Protein AF-A0A4R0KKU7-F1 (afdb_monomer_lite)

Radius of gyration: 28.52 Å; chains: 1; bounding box: 70×58×75 Å

Organism: NCBI:txid722689

Secondary structure (DSSP, 8-state):
-HHHHHHH-GGGHHHHHHHHTS-S-PPPHHHHHHHHHHHHHHSTTSS-HHHHHHHHHHHHHHS-HHHHHHHHHHHS-HHHHHHTHHHHHHHHHHHHHHHHHHHHHHHHHHHHHHHHHHHHHHH-GGGHHHHHHHHHHHHHHGGGS-PPPP-HHHHHHHHHHHHHHHHHH--HHHHHHHHHHHHHHHHHTT-TTTHHHHHHHHHTSPPTTSTTGGGGGGS-HHHHHHHHHHHHHHHHT--HHHHHHHHHHHHHSTTHHHHHHHHHHHSSS--HHHHHHHHHHHHHHHHHTT-HHHHHHHHHHHHHHTTS-HHHHHHHIIIIITTSPPTTSTTGGGGGGS-HHHHHHHHHHHHHHHHHHHHHHHHHTS---S-----

InterPro domains:
  IPR056091 Domain of unknown function DUF7674 [PF24722] (249-348)

pLDDT: mean 85.69, std 14.14, range [43.38, 98.69]

Sequence (375 aa):
MLERLAERVPVLRGRVAAYLAAPEGTPSAHGFVAHVAREIVEVPGVWPAGDVRQVLDFFESEWGVDERVDALIELSSVEVLVDHKADVRELLGPKLGVEFERQTLGYVIGRAEDLFLGRLLGALLFLRAAWDRDHEFYEEHKAEGFFRPPSPGTFMIEIAVDAVHRYRAGGVEEAEQLRALFAFMESEVGDPATERLVDEFVEMLPEPGRGDDDVLDMLGPRLRSLRDEQVRREDESASEAEARFLYRMADEVPYLRDRLREHFGRFRRPLGHVFVGEIVFEVFELYAAGEVERVRPLLDFLEREFGYDDEVDNVIAVSFVEMLPDPGETGFGIEAVLGPKLRGEVASQRAWGEERMRELAAVRKVPPADGIASR

Structure (mmCIF, N/CA/C/O backbone):
data_AF-A0A4R0KKU7-F1
#
_entry.id   AF-A0A4R0KKU7-F1
#
loop_
_atom_site.group_PDB
_atom_site.id
_atom_site.type_symbol
_atom_site.label_atom_id
_atom_site.label_alt_id
_atom_site.label_comp_id
_atom_site.label_asym_id
_atom_site.label_entity_id
_atom_site.label_seq_id
_atom_site.pdbx_PDB_ins_code
_atom_site.Cartn_x
_atom_site.Cartn_y
_atom_site.Cartn_z
_atom_site.occupancy
_atom_site.B_iso_or_equiv
_atom_site.auth_seq_id
_atom_site.auth_comp_id
_atom_site.auth_asym_id
_atom_site.auth_atom_id
_atom_site.pdbx_PDB_model_num
ATOM 1 N N . MET A 1 1 ? 33.642 22.017 -28.558 1.00 83.38 1 MET A N 1
ATOM 2 C CA . MET A 1 1 ? 33.605 20.832 -27.672 1.00 83.38 1 MET A CA 1
ATOM 3 C C . MET A 1 1 ? 34.499 19.716 -28.201 1.00 83.38 1 MET A C 1
ATOM 5 O O . MET A 1 1 ? 35.509 19.450 -27.570 1.00 83.38 1 MET A O 1
ATOM 9 N N . LEU A 1 2 ? 34.206 19.122 -29.367 1.00 87.06 2 LEU A N 1
ATOM 10 C CA . LEU A 1 2 ? 34.985 17.997 -29.915 1.00 87.06 2 LEU A CA 1
ATOM 11 C C . LEU A 1 2 ? 36.475 18.304 -30.126 1.00 87.06 2 LEU A C 1
ATOM 13 O O . LEU A 1 2 ? 37.322 17.478 -29.812 1.00 87.06 2 LEU A O 1
ATOM 17 N N . GLU A 1 3 ? 36.812 19.511 -30.575 1.00 89.88 3 GLU A N 1
ATOM 18 C CA . GLU A 1 3 ? 38.215 19.931 -30.700 1.00 89.88 3 GLU A CA 1
ATOM 19 C C . GLU A 1 3 ? 38.937 19.959 -29.341 1.00 89.88 3 GLU A C 1
ATOM 21 O O . GLU A 1 3 ? 40.050 19.452 -29.231 1.00 89.88 3 GLU A O 1
ATOM 26 N N . ARG A 1 4 ? 38.272 20.442 -28.277 1.00 89.62 4 ARG A N 1
ATOM 27 C CA . ARG A 1 4 ? 38.808 20.411 -26.902 1.00 89.62 4 ARG A CA 1
ATOM 28 C C . ARG A 1 4 ? 38.942 18.981 -26.375 1.00 89.62 4 ARG A C 1
ATOM 30 O O . ARG A 1 4 ? 39.907 18.680 -25.678 1.00 89.62 4 ARG A O 1
ATOM 37 N N . LEU A 1 5 ? 38.011 18.094 -26.737 1.00 87.12 5 LEU A N 1
ATOM 38 C CA . LEU A 1 5 ? 38.073 16.665 -26.409 1.00 87.12 5 LEU A CA 1
ATOM 39 C C . LEU A 1 5 ? 39.296 16.007 -27.064 1.00 87.12 5 LEU A C 1
ATOM 41 O O . LEU A 1 5 ? 40.047 15.308 -26.395 1.00 87.12 5 LEU A O 1
ATOM 45 N N . ALA A 1 6 ? 39.550 16.286 -28.345 1.00 90.38 6 ALA A N 1
ATOM 46 C CA . ALA A 1 6 ? 40.716 15.783 -29.079 1.00 90.38 6 ALA A CA 1
ATOM 47 C C . ALA A 1 6 ? 42.061 16.337 -28.573 1.00 90.38 6 ALA A C 1
ATOM 49 O O . ALA A 1 6 ? 43.115 15.713 -28.756 1.00 90.38 6 ALA A O 1
ATOM 50 N N . GLU A 1 7 ? 42.042 17.531 -27.983 1.00 90.44 7 GLU A N 1
ATOM 51 C CA . GLU A 1 7 ? 43.207 18.148 -27.357 1.00 90.44 7 GLU A CA 1
ATOM 52 C C . GLU A 1 7 ? 43.511 17.507 -25.999 1.00 90.44 7 GLU A C 1
ATOM 54 O O . GLU A 1 7 ? 44.647 17.093 -25.761 1.00 90.44 7 GLU A O 1
ATOM 59 N N . ARG A 1 8 ? 42.492 17.380 -25.140 1.00 87.44 8 ARG A N 1
ATOM 60 C CA . ARG A 1 8 ? 42.633 16.901 -23.757 1.00 87.44 8 ARG A CA 1
ATOM 61 C C . ARG A 1 8 ? 42.676 15.383 -23.626 1.00 87.44 8 ARG A C 1
ATOM 63 O O . ARG A 1 8 ? 43.222 14.896 -22.644 1.00 87.44 8 ARG A O 1
ATOM 70 N N . VAL A 1 9 ? 42.149 14.653 -24.607 1.00 89.06 9 VAL A N 1
ATOM 71 C CA . VAL A 1 9 ? 42.144 13.188 -24.638 1.00 89.06 9 VAL A CA 1
ATOM 72 C C . VAL A 1 9 ? 42.802 12.717 -25.944 1.00 89.06 9 VAL A C 1
ATOM 74 O O . VAL A 1 9 ? 42.119 12.459 -26.939 1.00 89.06 9 VAL A O 1
ATOM 77 N N . PRO A 1 10 ? 44.147 12.617 -25.994 1.00 91.06 10 PRO A N 1
ATOM 78 C CA . PRO A 1 10 ? 44.876 12.401 -27.245 1.00 91.06 10 PRO A CA 1
ATOM 79 C C . PRO A 1 10 ? 44.475 11.134 -28.012 1.00 91.06 10 PRO A C 1
ATOM 81 O O . PRO A 1 10 ? 44.502 11.145 -29.244 1.00 91.06 10 PRO A O 1
ATOM 84 N N . VAL A 1 11 ? 44.055 10.073 -27.312 1.00 89.56 11 VAL A N 1
ATOM 85 C CA . VAL A 1 11 ? 43.584 8.817 -27.928 1.00 89.56 11 VAL A CA 1
ATOM 86 C C . VAL A 1 11 ? 42.345 9.024 -28.812 1.00 89.56 11 VAL A C 1
ATOM 88 O O . VAL A 1 11 ? 42.152 8.316 -29.799 1.00 89.56 11 VAL A O 1
ATOM 91 N N . LEU A 1 12 ? 41.539 10.055 -28.535 1.00 91.44 12 LEU A N 1
ATOM 92 C CA . LEU A 1 12 ? 40.346 10.388 -29.310 1.00 91.44 12 LEU A CA 1
ATOM 93 C C . LEU A 1 12 ? 40.623 11.255 -30.535 1.00 91.44 12 LEU A C 1
ATOM 95 O O . LEU A 1 12 ? 39.738 11.404 -31.375 1.00 91.44 12 LEU A O 1
ATOM 99 N N . ARG A 1 13 ? 41.830 11.809 -30.692 1.00 92.50 13 ARG A N 1
ATOM 100 C CA . ARG A 1 13 ? 42.123 12.803 -31.736 1.00 92.50 13 ARG A CA 1
ATOM 101 C C . ARG A 1 13 ? 41.825 12.297 -33.146 1.00 92.50 13 ARG A C 1
ATOM 103 O O . ARG A 1 13 ? 41.196 13.006 -33.927 1.00 92.50 13 ARG A O 1
ATOM 110 N N . GLY A 1 14 ? 42.235 11.067 -33.457 1.00 90.62 14 GLY A N 1
ATOM 111 C CA . GLY A 1 14 ? 41.962 10.453 -34.760 1.00 90.62 14 GLY A CA 1
ATOM 112 C C . GLY A 1 14 ? 40.468 10.218 -34.996 1.00 90.62 14 GLY A C 1
ATOM 113 O O . GLY A 1 14 ? 39.971 10.443 -36.096 1.00 90.62 14 GLY A O 1
ATOM 114 N N . ARG A 1 15 ? 39.739 9.837 -33.943 1.00 90.19 15 ARG A N 1
ATOM 115 C CA . ARG A 1 15 ? 38.297 9.566 -33.996 1.00 90.19 15 ARG A CA 1
ATOM 116 C C . ARG A 1 15 ? 37.485 10.845 -34.147 1.00 90.19 15 ARG A C 1
ATOM 118 O O . ARG A 1 15 ? 36.586 10.889 -34.976 1.00 90.19 15 ARG A O 1
ATOM 125 N N . VAL A 1 16 ? 37.848 11.899 -33.419 1.00 90.88 16 VAL A N 1
ATOM 126 C CA . VAL A 1 16 ? 37.252 13.232 -33.564 1.00 90.88 16 VAL A CA 1
ATOM 127 C C . VAL A 1 16 ? 37.510 13.789 -34.961 1.00 90.88 16 VAL A C 1
ATOM 129 O O . VAL A 1 16 ? 36.587 14.298 -35.587 1.00 90.88 16 VAL A O 1
ATOM 132 N N . ALA A 1 17 ? 38.735 13.671 -35.481 1.00 90.50 17 ALA A N 1
ATOM 133 C CA . ALA A 1 17 ? 39.055 14.141 -36.826 1.00 90.50 17 ALA A CA 1
ATOM 134 C C . ALA A 1 17 ? 38.249 13.394 -37.901 1.00 90.50 17 ALA A C 1
ATOM 136 O O . ALA A 1 17 ? 37.702 14.024 -38.802 1.00 90.50 17 ALA A O 1
ATOM 137 N N . ALA A 1 18 ? 38.127 12.067 -37.778 1.00 87.50 18 ALA A N 1
ATOM 138 C CA . ALA A 1 18 ? 37.298 11.259 -38.670 1.00 87.50 18 ALA A CA 1
ATOM 139 C C . ALA A 1 18 ? 35.812 11.639 -38.575 1.00 87.50 18 ALA A C 1
ATOM 141 O O . ALA A 1 18 ? 35.132 11.722 -39.594 1.00 87.50 18 ALA A O 1
ATOM 142 N N . TYR A 1 19 ? 35.328 11.921 -37.365 1.00 86.62 19 TYR A N 1
ATOM 143 C CA . TYR A 1 19 ? 33.955 12.343 -37.124 1.00 86.62 19 TYR A CA 1
ATOM 144 C C . TYR A 1 19 ? 33.644 13.708 -37.744 1.00 86.62 19 TYR A C 1
ATOM 146 O O . TYR A 1 19 ? 32.656 13.856 -38.452 1.00 86.62 19 TYR A O 1
ATOM 154 N N . LEU A 1 20 ? 34.516 14.699 -37.541 1.00 87.31 20 LEU A N 1
ATOM 155 C CA . LEU A 1 20 ? 34.364 16.038 -38.119 1.00 87.31 20 LEU A CA 1
ATOM 156 C C . LEU A 1 20 ? 34.489 16.046 -39.652 1.00 87.31 20 LEU A C 1
ATOM 158 O O . LEU A 1 20 ? 33.989 16.963 -40.295 1.00 87.31 20 LEU A O 1
ATOM 162 N N . ALA A 1 21 ? 35.148 15.040 -40.232 1.00 88.00 21 ALA A N 1
ATOM 163 C CA . ALA A 1 21 ? 35.295 14.879 -41.677 1.00 88.00 21 ALA A CA 1
ATOM 164 C C . ALA A 1 21 ? 34.134 14.111 -42.342 1.00 88.00 21 ALA A C 1
ATOM 166 O O . ALA A 1 21 ? 34.119 13.993 -43.570 1.00 88.00 21 ALA A O 1
ATOM 167 N N . ALA A 1 22 ? 33.187 13.564 -41.570 1.00 86.56 22 ALA A N 1
ATOM 168 C CA . ALA A 1 22 ? 32.049 12.830 -42.117 1.00 86.56 22 ALA A CA 1
ATOM 169 C C . ALA A 1 22 ? 31.059 13.779 -42.837 1.00 86.56 22 ALA A C 1
ATOM 171 O O . ALA A 1 22 ? 30.845 14.900 -42.370 1.00 86.56 22 ALA A O 1
ATOM 172 N N . PRO A 1 23 ? 30.465 13.363 -43.977 1.00 83.06 23 PRO A N 1
ATOM 173 C CA . PRO A 1 23 ? 29.518 14.183 -44.740 1.00 83.06 23 PRO A CA 1
ATOM 174 C C . PRO A 1 23 ? 28.231 14.494 -43.951 1.00 83.06 23 PRO A C 1
ATOM 176 O O . PRO A 1 23 ? 27.883 13.772 -43.021 1.00 83.06 23 PRO A O 1
ATOM 179 N N . GLU A 1 24 ? 27.528 15.568 -44.340 1.00 64.44 24 GLU A N 1
ATOM 180 C CA . GLU A 1 24 ? 26.346 16.115 -43.646 1.00 64.44 24 GLU A CA 1
ATOM 181 C C . GLU A 1 24 ? 25.318 15.041 -43.230 1.00 64.44 24 GLU A C 1
ATOM 183 O O . GLU A 1 24 ? 24.911 14.203 -44.034 1.00 64.44 24 GLU A O 1
ATOM 188 N N . GLY A 1 25 ? 24.899 15.088 -41.957 1.00 59.69 25 GLY A N 1
ATOM 189 C CA . GLY A 1 25 ? 24.104 14.050 -41.279 1.00 59.69 25 GLY A CA 1
ATOM 190 C C . GLY A 1 25 ? 24.791 13.450 -40.042 1.00 59.69 25 GLY A C 1
ATOM 191 O O . GLY A 1 25 ? 24.196 12.639 -39.336 1.00 59.69 25 GLY A O 1
ATOM 192 N N . THR A 1 26 ? 26.034 13.853 -39.767 1.00 58.41 26 THR A N 1
ATOM 193 C CA . THR A 1 26 ? 26.821 13.429 -38.604 1.00 58.41 26 THR A CA 1
ATOM 194 C C . THR A 1 26 ? 26.118 13.808 -37.292 1.00 58.41 26 THR A C 1
ATOM 196 O O . THR A 1 26 ? 25.615 14.932 -37.192 1.00 58.41 26 THR A O 1
ATOM 199 N N . PRO A 1 27 ? 26.072 12.919 -36.278 1.00 62.97 27 PRO A N 1
ATOM 200 C CA . PRO A 1 27 ? 25.400 13.226 -35.020 1.00 62.97 27 PRO A CA 1
ATOM 201 C C . PRO A 1 27 ? 25.975 14.490 -34.351 1.00 62.97 27 PRO A C 1
ATOM 203 O O . PRO A 1 27 ? 27.073 14.967 -34.664 1.00 62.97 27 PRO A O 1
ATOM 206 N N . SER A 1 28 ? 25.248 15.057 -33.393 1.00 82.50 28 SER A N 1
ATOM 207 C CA . SER A 1 28 ? 25.720 16.217 -32.631 1.00 82.50 28 SER A CA 1
ATOM 208 C C . SER A 1 28 ? 27.044 15.922 -31.898 1.00 82.50 28 SER A C 1
ATOM 210 O O . SER A 1 28 ? 27.485 14.777 -31.784 1.00 82.50 28 SER A O 1
ATOM 212 N N . ALA A 1 29 ? 27.696 16.952 -31.352 1.00 77.94 29 ALA A N 1
ATOM 213 C CA . ALA A 1 29 ? 28.852 16.751 -30.475 1.00 77.94 29 ALA A CA 1
ATOM 214 C C . ALA A 1 29 ? 28.517 15.832 -29.279 1.00 77.94 29 ALA A C 1
ATOM 216 O O . ALA A 1 29 ? 29.370 15.051 -28.858 1.00 77.94 29 ALA A O 1
ATOM 217 N N . HIS A 1 30 ? 27.270 15.886 -28.794 1.00 71.56 30 HIS A N 1
ATOM 218 C CA . HIS A 1 30 ? 26.730 14.958 -27.800 1.00 71.56 30 HIS A CA 1
ATOM 219 C C . HIS A 1 30 ? 26.649 13.537 -28.358 1.00 71.56 30 HIS A C 1
ATOM 221 O O . HIS A 1 30 ? 27.166 12.630 -27.724 1.00 71.56 30 HIS A O 1
ATOM 227 N N . GLY A 1 31 ? 26.166 13.349 -29.590 1.00 76.81 31 GLY A N 1
ATOM 228 C CA . GLY A 1 31 ? 26.124 12.035 -30.239 1.00 76.81 31 GLY A CA 1
ATOM 229 C C . GLY A 1 31 ? 27.500 11.372 -30.420 1.00 76.81 31 GLY A C 1
ATOM 230 O O . GLY A 1 31 ? 27.618 10.158 -30.272 1.00 76.81 31 GLY A O 1
ATOM 231 N N . PHE A 1 32 ? 28.570 12.142 -30.670 1.00 83.56 32 PHE A N 1
ATOM 232 C CA . PHE A 1 32 ? 29.938 11.594 -30.679 1.00 83.56 32 PHE A CA 1
ATOM 233 C C . PHE A 1 32 ? 30.362 11.102 -29.297 1.00 83.56 32 PHE A C 1
ATOM 235 O O . PHE A 1 32 ? 30.910 10.010 -29.163 1.00 83.56 32 PHE A O 1
ATOM 242 N N . VAL A 1 33 ? 30.122 11.915 -28.268 1.00 79.25 33 VAL A N 1
ATOM 243 C CA . VAL A 1 33 ? 30.441 11.532 -26.893 1.00 79.25 33 VAL A CA 1
ATOM 244 C C . VAL A 1 33 ? 29.621 10.316 -26.476 1.00 79.25 33 VAL A C 1
ATOM 246 O O . VAL A 1 33 ? 30.181 9.377 -25.912 1.00 79.25 33 VAL A O 1
ATOM 249 N N . ALA A 1 34 ? 28.343 10.295 -26.853 1.00 70.06 34 ALA A N 1
ATOM 250 C CA . ALA A 1 34 ? 27.434 9.186 -26.636 1.00 70.06 34 ALA A CA 1
ATOM 251 C C . ALA A 1 34 ? 27.871 7.901 -27.360 1.00 70.06 34 ALA A C 1
ATOM 253 O O . ALA A 1 34 ? 27.528 6.792 -26.976 1.00 70.06 34 ALA A O 1
ATOM 254 N N . HIS A 1 35 ? 28.661 8.009 -28.421 1.00 79.31 35 HIS A N 1
ATOM 255 C CA . HIS A 1 35 ? 29.255 6.842 -29.054 1.00 79.31 35 HIS A CA 1
ATOM 256 C C . HIS A 1 35 ? 30.522 6.377 -28.320 1.00 79.31 35 HIS A C 1
ATOM 258 O O . HIS A 1 35 ? 30.708 5.185 -28.090 1.00 79.31 35 HIS A O 1
ATOM 264 N N . VAL A 1 36 ? 31.382 7.318 -27.918 1.00 80.44 36 VAL A N 1
ATOM 265 C CA . VAL A 1 36 ? 32.649 7.021 -27.234 1.00 80.44 36 VAL A CA 1
ATOM 266 C C . VAL A 1 36 ? 32.422 6.362 -25.881 1.00 80.44 36 VAL A C 1
ATOM 268 O O . VAL A 1 36 ? 33.055 5.350 -25.593 1.00 80.44 36 VAL A O 1
ATOM 271 N N . ALA A 1 37 ? 31.543 6.908 -25.043 1.00 73.81 37 ALA A N 1
ATOM 272 C CA . ALA A 1 37 ? 31.340 6.316 -23.728 1.00 73.81 37 ALA A CA 1
ATOM 273 C C . ALA A 1 37 ? 30.554 4.992 -23.792 1.00 73.81 37 ALA A C 1
ATOM 275 O O . ALA A 1 37 ? 30.783 4.136 -22.947 1.00 73.81 37 ALA A O 1
ATOM 276 N N . ARG A 1 38 ? 29.746 4.752 -24.837 1.00 70.81 38 ARG A N 1
ATOM 277 C CA . ARG A 1 38 ? 29.101 3.453 -25.058 1.00 70.81 38 ARG A CA 1
ATOM 278 C C . ARG A 1 38 ? 30.154 2.389 -25.316 1.00 70.81 38 ARG A C 1
ATOM 280 O O . ARG A 1 38 ? 30.123 1.338 -24.704 1.00 70.81 38 ARG A O 1
ATOM 287 N N . GLU A 1 39 ? 31.145 2.693 -26.148 1.00 78.06 39 GLU A N 1
ATOM 288 C CA . GLU A 1 39 ? 32.250 1.770 -26.416 1.00 78.06 39 GLU A CA 1
ATOM 289 C C . GLU A 1 39 ? 33.125 1.498 -25.186 1.00 78.06 39 GLU A C 1
ATOM 291 O O . GLU A 1 39 ? 33.607 0.379 -25.016 1.00 78.06 39 GLU A O 1
ATOM 296 N N . ILE A 1 40 ? 33.321 2.501 -24.321 1.00 72.50 40 ILE A N 1
ATOM 297 C CA . ILE A 1 40 ? 34.023 2.322 -23.040 1.00 72.50 40 ILE A CA 1
ATOM 298 C C . ILE A 1 40 ? 33.299 1.288 -22.168 1.00 72.50 40 ILE A C 1
ATOM 300 O O . ILE A 1 40 ? 33.963 0.494 -21.502 1.00 72.50 40 ILE A O 1
ATOM 304 N N . VAL A 1 41 ? 31.964 1.301 -22.175 1.00 62.75 41 VAL A N 1
ATOM 305 C CA . VAL A 1 41 ? 31.138 0.437 -21.327 1.00 62.75 41 VAL A CA 1
ATOM 306 C C . VAL A 1 41 ? 30.901 -0.939 -21.962 1.00 62.75 41 VAL A C 1
ATOM 308 O O . VAL A 1 41 ? 31.117 -1.959 -21.318 1.00 62.75 41 VAL A O 1
ATOM 311 N N . GLU A 1 42 ? 30.507 -0.987 -23.234 1.00 65.44 42 GLU A N 1
ATOM 312 C CA . GLU A 1 42 ? 30.101 -2.216 -23.928 1.00 65.44 42 GLU A CA 1
ATOM 313 C C . GLU A 1 42 ? 31.276 -3.115 -24.334 1.00 65.44 42 GLU A C 1
ATOM 315 O O . GLU A 1 42 ? 31.071 -4.302 -24.594 1.00 65.44 42 GLU A O 1
ATOM 320 N N . VAL A 1 43 ? 32.510 -2.594 -24.396 1.00 72.62 43 VAL A N 1
ATOM 321 C CA . VAL A 1 43 ? 33.682 -3.388 -24.807 1.00 72.62 43 VAL A CA 1
ATOM 322 C C . VAL A 1 43 ? 34.801 -3.352 -23.754 1.00 72.62 43 VAL A C 1
ATOM 324 O O . VAL A 1 43 ? 35.836 -2.696 -23.944 1.00 72.62 43 VAL A O 1
ATOM 327 N N . PRO A 1 44 ? 34.636 -4.090 -22.636 1.00 63.03 44 PRO A N 1
ATOM 328 C CA . PRO A 1 44 ? 35.622 -4.135 -21.564 1.00 63.03 44 PRO A CA 1
ATOM 329 C C . PRO A 1 44 ? 37.009 -4.546 -22.074 1.00 63.03 44 PRO A C 1
ATOM 331 O O . PRO A 1 44 ? 37.170 -5.542 -22.780 1.00 63.03 44 PRO A O 1
ATOM 334 N N . GLY A 1 45 ? 38.034 -3.779 -21.699 1.00 70.69 45 GLY A N 1
ATOM 335 C CA . GLY A 1 45 ? 39.432 -4.066 -22.041 1.00 70.69 45 GLY A CA 1
ATOM 336 C C . GLY A 1 45 ? 39.930 -3.480 -23.368 1.00 70.69 45 GLY A C 1
ATOM 337 O O . GLY A 1 45 ? 41.123 -3.589 -23.648 1.00 70.69 45 GLY A O 1
ATOM 338 N N . VAL A 1 46 ? 39.074 -2.817 -24.156 1.00 78.62 46 VAL A N 1
ATOM 339 C CA . VAL A 1 46 ? 39.516 -2.059 -25.347 1.00 78.62 46 VAL A CA 1
ATOM 340 C C . VAL A 1 46 ? 40.220 -0.763 -24.958 1.00 78.62 46 VAL A C 1
ATOM 342 O O . VAL A 1 46 ? 41.187 -0.357 -25.603 1.00 78.62 46 VAL A O 1
ATOM 345 N N . TRP A 1 47 ? 39.767 -0.133 -23.878 1.00 77.50 47 TRP A N 1
ATOM 346 C CA . TRP A 1 47 ? 40.298 1.140 -23.415 1.00 77.50 47 TRP A CA 1
ATOM 347 C C . TRP A 1 47 ? 41.262 0.947 -22.242 1.00 77.50 47 TRP A C 1
ATOM 349 O O . TRP A 1 47 ? 40.880 0.370 -21.220 1.00 77.50 47 TRP A O 1
ATOM 359 N N . PRO A 1 48 ? 42.504 1.458 -22.327 1.00 81.44 48 PRO A N 1
ATOM 360 C CA . PRO A 1 48 ? 43.376 1.547 -21.165 1.00 81.44 48 PRO A CA 1
ATOM 361 C C . PRO A 1 48 ? 42.708 2.366 -20.055 1.00 81.44 48 PRO A C 1
ATOM 363 O O . PRO A 1 48 ? 42.139 3.425 -20.314 1.00 81.44 48 PRO A O 1
ATOM 366 N N . ALA A 1 49 ? 42.829 1.935 -18.797 1.00 70.62 49 ALA A N 1
ATOM 367 C CA . ALA A 1 49 ? 42.193 2.618 -17.662 1.00 70.62 49 ALA A CA 1
ATOM 368 C C . ALA A 1 49 ? 42.564 4.115 -17.558 1.00 70.62 49 ALA A C 1
ATOM 370 O O . ALA A 1 49 ? 41.745 4.942 -17.162 1.00 70.62 49 ALA A O 1
ATOM 371 N N . GLY A 1 50 ? 43.792 4.480 -17.951 1.00 74.19 50 GLY A N 1
ATOM 372 C CA . GLY A 1 50 ? 44.243 5.875 -17.995 1.00 74.19 50 GLY A CA 1
ATOM 373 C C . GLY A 1 50 ? 43.555 6.723 -19.071 1.00 74.19 50 GLY A C 1
ATOM 374 O O . GLY A 1 50 ? 43.409 7.930 -18.881 1.00 74.19 50 GLY A O 1
ATOM 375 N N . ASP A 1 51 ? 43.106 6.105 -20.161 1.00 79.88 51 ASP A N 1
ATOM 376 C CA . ASP A 1 51 ? 42.382 6.774 -21.243 1.00 79.88 51 ASP A CA 1
ATOM 377 C C . ASP A 1 51 ? 40.904 6.935 -20.887 1.00 79.88 51 ASP A C 1
ATOM 379 O O . ASP A 1 51 ? 40.364 8.029 -21.037 1.00 79.88 51 ASP A O 1
ATOM 383 N N . VAL A 1 52 ? 40.281 5.898 -20.309 1.00 70.94 52 VAL A N 1
ATOM 384 C CA . VAL A 1 52 ? 38.921 5.988 -19.744 1.00 70.94 52 VAL A CA 1
ATOM 385 C C . VAL A 1 52 ? 38.839 7.140 -18.747 1.00 70.94 52 VAL A C 1
ATOM 387 O O . VAL A 1 52 ? 37.952 7.984 -18.835 1.00 70.94 52 VAL A O 1
ATOM 390 N N . ARG A 1 53 ? 39.816 7.234 -17.840 1.00 74.50 53 ARG A N 1
ATOM 391 C CA . ARG A 1 53 ? 39.866 8.304 -16.842 1.00 74.50 53 ARG A CA 1
ATOM 392 C C . ARG A 1 53 ? 39.962 9.696 -17.467 1.00 74.50 53 ARG A C 1
ATOM 394 O O . ARG A 1 53 ? 39.236 10.584 -17.045 1.00 74.50 53 ARG A O 1
ATOM 401 N N . GLN A 1 54 ? 40.800 9.886 -18.486 1.00 78.50 54 GLN A N 1
ATOM 402 C CA . GLN A 1 54 ? 40.912 11.175 -19.185 1.00 78.50 54 GLN A CA 1
ATOM 403 C C . GLN A 1 54 ? 39.612 11.573 -19.893 1.00 78.50 54 GLN A C 1
ATOM 405 O O . GLN A 1 54 ? 39.259 12.751 -19.908 1.00 78.50 54 GLN A O 1
ATOM 410 N N . VAL A 1 55 ? 38.899 10.601 -20.469 1.00 76.94 55 VAL A N 1
ATOM 411 C CA . VAL A 1 55 ? 37.593 10.823 -21.100 1.00 76.94 55 VAL A CA 1
ATOM 412 C C . VAL A 1 55 ? 36.551 11.253 -20.062 1.00 76.94 55 VAL A C 1
ATOM 414 O O . VAL A 1 55 ? 35.871 12.258 -20.263 1.00 76.94 55 VAL A O 1
ATOM 417 N N . LEU A 1 56 ? 36.478 10.555 -18.926 1.00 73.44 56 LEU A N 1
ATOM 418 C CA . LEU A 1 56 ? 35.559 10.890 -17.834 1.00 73.44 56 LEU A CA 1
ATOM 419 C C . LEU A 1 56 ? 35.883 12.250 -17.195 1.00 73.44 56 LEU A C 1
ATOM 421 O O . LEU A 1 56 ? 34.980 13.064 -17.017 1.00 73.44 56 LEU A O 1
ATOM 425 N N . ASP A 1 57 ? 37.161 12.537 -16.925 1.00 77.69 57 ASP A N 1
ATOM 426 C CA . ASP A 1 57 ? 37.614 13.822 -16.371 1.00 77.69 57 ASP A CA 1
ATOM 427 C C . ASP A 1 57 ? 37.311 14.988 -17.338 1.00 77.69 57 ASP A C 1
ATOM 429 O O . ASP A 1 57 ? 37.015 16.109 -16.914 1.00 77.69 57 ASP A O 1
ATOM 433 N N . PHE A 1 58 ? 37.368 14.744 -18.654 1.00 82.69 58 PHE A N 1
ATOM 434 C CA . PHE A 1 58 ? 36.963 15.734 -19.649 1.00 82.69 58 PHE A CA 1
ATOM 435 C C . PHE A 1 58 ? 35.460 16.028 -19.562 1.00 82.69 58 PHE A C 1
ATOM 437 O O . PHE A 1 58 ? 35.099 17.203 -19.456 1.00 82.69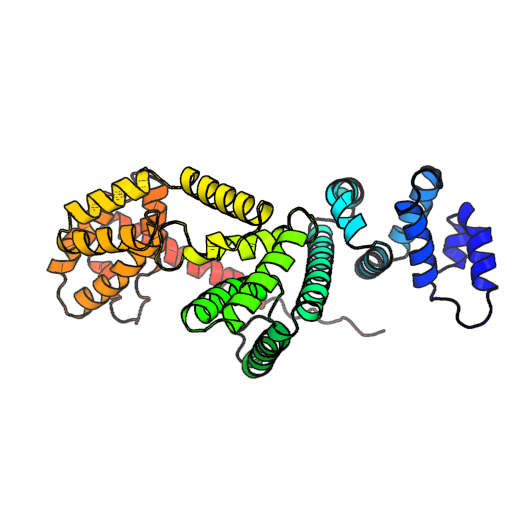 58 PHE A O 1
ATOM 444 N N . PHE A 1 59 ? 34.603 14.999 -19.547 1.00 76.81 59 PHE A N 1
ATOM 445 C CA . PHE A 1 59 ? 33.150 15.178 -19.409 1.00 76.81 59 PHE A CA 1
ATOM 446 C C . PHE A 1 59 ? 32.785 15.865 -18.094 1.00 76.81 59 PHE A C 1
ATOM 448 O O . PHE A 1 59 ? 31.954 16.766 -18.089 1.00 76.81 59 PHE A O 1
ATOM 455 N N . GLU A 1 60 ? 33.469 15.526 -16.999 1.00 68.88 60 GLU A N 1
ATOM 456 C CA . GLU A 1 60 ? 33.285 16.164 -15.691 1.00 68.88 60 GLU A CA 1
ATOM 457 C C . GLU A 1 60 ? 33.566 17.676 -15.726 1.00 68.88 60 GLU A C 1
ATOM 459 O O . GLU A 1 60 ? 32.906 18.442 -15.029 1.00 68.88 60 GLU A O 1
ATOM 464 N N . SER A 1 61 ? 34.525 18.115 -16.545 1.00 78.50 61 SER A N 1
ATOM 465 C CA . SER A 1 61 ? 34.929 19.525 -16.617 1.00 78.50 61 SER A CA 1
ATOM 466 C C . SER A 1 61 ? 34.160 20.379 -17.628 1.00 78.50 61 SER A C 1
ATOM 468 O O . SER A 1 61 ? 34.201 21.604 -17.531 1.00 78.50 61 SER A O 1
ATOM 470 N N . GLU A 1 62 ? 33.514 19.762 -18.617 1.00 77.75 62 GLU A N 1
ATOM 471 C CA . GLU A 1 62 ? 32.895 20.479 -19.741 1.00 77.75 62 GLU A CA 1
ATOM 472 C C . GLU A 1 62 ? 31.369 20.428 -19.718 1.00 77.75 62 GLU A C 1
ATOM 474 O O . GLU A 1 62 ? 30.750 21.248 -20.392 1.00 77.75 62 GLU A O 1
ATOM 479 N N . TRP A 1 63 ? 30.775 19.497 -18.967 1.00 73.75 63 TRP A N 1
ATOM 480 C CA . TRP A 1 63 ? 29.329 19.316 -18.893 1.00 73.75 63 TRP A CA 1
ATOM 481 C C . TRP A 1 63 ? 28.778 19.672 -17.515 1.00 73.75 63 TRP A C 1
ATOM 483 O O . TRP A 1 63 ? 29.325 19.291 -16.474 1.00 73.75 63 TRP A O 1
ATOM 493 N N . GLY A 1 64 ? 27.653 20.384 -17.522 1.00 65.81 64 GLY A N 1
ATOM 494 C CA . GLY A 1 64 ? 26.796 20.560 -16.362 1.00 65.81 64 GLY A CA 1
ATOM 495 C C . GLY A 1 64 ? 26.327 19.216 -15.806 1.00 65.81 64 GLY A C 1
ATOM 496 O O . GLY A 1 64 ? 26.495 18.154 -16.404 1.00 65.81 64 GLY A O 1
ATOM 497 N N . VAL A 1 65 ? 25.774 19.236 -14.597 1.00 57.88 65 VAL A N 1
ATOM 498 C CA . VAL A 1 65 ? 25.192 18.035 -13.981 1.00 57.88 65 VAL A CA 1
ATOM 499 C C . VAL A 1 65 ? 24.114 17.432 -14.894 1.00 57.88 65 VAL A C 1
ATOM 501 O O . VAL A 1 65 ? 24.189 16.246 -15.195 1.00 57.88 65 VAL A O 1
ATOM 504 N N . ASP A 1 66 ? 23.222 18.265 -15.428 1.00 53.22 66 ASP A N 1
ATOM 505 C CA . ASP A 1 66 ? 22.095 17.842 -16.270 1.00 53.22 66 ASP A CA 1
ATOM 506 C C . ASP A 1 66 ? 22.552 17.245 -17.617 1.00 53.22 66 ASP A C 1
ATOM 508 O O . ASP A 1 66 ? 22.104 16.178 -18.021 1.00 53.22 66 ASP A O 1
ATOM 512 N N . GLU A 1 67 ? 23.550 17.853 -18.265 1.00 62.16 67 GLU A N 1
ATOM 513 C CA . GLU A 1 67 ? 24.107 17.379 -19.545 1.00 62.16 67 GLU A CA 1
ATOM 514 C C . GLU A 1 67 ? 24.853 16.037 -19.397 1.00 62.16 67 GLU A C 1
ATOM 516 O O . GLU A 1 67 ? 24.895 15.228 -20.326 1.00 62.16 67 GLU A O 1
ATOM 521 N N . ARG A 1 68 ? 25.425 15.768 -18.210 1.00 63.47 68 ARG A N 1
ATOM 522 C CA . ARG A 1 68 ? 26.030 14.465 -17.877 1.00 63.47 68 ARG A CA 1
ATOM 523 C C . ARG A 1 68 ? 24.982 13.379 -17.696 1.00 63.47 68 ARG A C 1
ATOM 525 O O . ARG A 1 68 ? 25.241 12.250 -18.109 1.00 63.47 68 ARG A O 1
ATOM 532 N N . VAL A 1 69 ? 23.843 13.715 -17.089 1.00 55.28 69 VAL A N 1
ATOM 533 C CA . VAL A 1 69 ? 22.698 12.809 -16.946 1.00 55.28 69 VAL A CA 1
ATOM 534 C C . VAL A 1 69 ? 22.197 12.434 -18.336 1.00 55.28 69 VAL A C 1
ATOM 536 O O . VAL A 1 69 ? 22.244 11.256 -18.682 1.00 55.28 69 VAL A O 1
ATOM 539 N N . ASP A 1 70 ? 21.862 13.419 -19.172 1.00 56.31 70 ASP A N 1
ATOM 540 C CA . ASP A 1 70 ? 21.347 13.197 -20.532 1.00 56.31 70 ASP A CA 1
ATOM 541 C C . ASP A 1 70 ? 22.285 12.345 -21.390 1.00 56.31 70 ASP A C 1
ATOM 543 O O . ASP A 1 70 ? 21.858 11.433 -22.099 1.00 56.31 70 ASP A O 1
ATOM 547 N N . ALA A 1 71 ? 23.590 12.578 -21.289 1.00 58.91 71 ALA A N 1
ATOM 548 C CA . ALA A 1 71 ? 24.543 11.777 -22.025 1.00 58.91 71 ALA A CA 1
ATOM 549 C C . ALA A 1 71 ? 24.688 10.358 -21.472 1.00 58.91 71 ALA A C 1
ATOM 551 O O . ALA A 1 71 ? 24.681 9.430 -22.271 1.00 58.91 71 ALA A O 1
ATOM 552 N N . LEU A 1 72 ? 24.800 10.151 -20.150 1.00 55.06 72 LEU A N 1
ATOM 553 C CA . LEU A 1 72 ? 24.833 8.806 -19.540 1.00 55.06 72 LEU A CA 1
ATOM 554 C C . LEU A 1 72 ? 23.585 7.986 -19.909 1.00 55.06 72 LEU A C 1
ATOM 556 O O . LEU A 1 72 ? 23.675 6.776 -20.126 1.00 55.06 72 LEU A O 1
ATOM 560 N N . ILE A 1 73 ? 22.452 8.673 -20.040 1.00 53.72 73 ILE A N 1
ATOM 561 C CA . ILE A 1 73 ? 21.162 8.153 -20.492 1.00 53.72 73 ILE A CA 1
ATOM 562 C C . ILE A 1 73 ? 21.171 7.766 -21.977 1.00 53.72 73 ILE A C 1
ATOM 564 O O . ILE A 1 73 ? 20.625 6.728 -22.343 1.00 53.72 73 ILE A O 1
ATOM 568 N N . GLU A 1 74 ? 21.757 8.584 -22.856 1.00 55.09 74 GLU A N 1
ATOM 569 C CA . GLU A 1 74 ? 21.919 8.246 -24.281 1.00 55.09 74 GLU A CA 1
ATOM 570 C C . GLU A 1 74 ? 22.965 7.140 -24.506 1.00 55.09 74 GLU A C 1
ATOM 572 O O . GLU A 1 74 ? 22.943 6.416 -25.511 1.00 55.09 74 GLU A O 1
ATOM 577 N N . LEU A 1 75 ? 23.911 7.035 -23.578 1.00 50.75 75 LEU A N 1
ATOM 578 C CA . LEU A 1 75 ? 25.097 6.198 -23.659 1.00 50.75 75 LEU A CA 1
ATOM 579 C C . LEU A 1 75 ? 24.850 4.740 -23.331 1.00 50.75 75 LEU A C 1
ATOM 581 O O . LEU A 1 75 ? 25.452 3.864 -23.953 1.00 50.75 75 LEU A O 1
ATOM 585 N N . SER A 1 76 ? 23.976 4.499 -22.371 1.00 51.56 76 SER A N 1
ATOM 586 C CA . SER A 1 76 ? 23.823 3.195 -21.754 1.00 51.56 76 SER A CA 1
ATOM 587 C C . SER A 1 76 ? 22.458 2.637 -22.125 1.00 51.56 76 SER A C 1
ATOM 589 O O . SER A 1 76 ? 21.450 3.332 -21.982 1.00 51.56 76 SER A O 1
ATOM 591 N N . SER A 1 77 ? 22.383 1.380 -22.573 1.00 54.31 77 SER A N 1
ATOM 592 C CA . SER A 1 77 ? 21.107 0.682 -22.430 1.00 54.31 77 SER A CA 1
ATOM 593 C C . SER A 1 77 ? 20.762 0.684 -20.939 1.00 54.31 77 SER A C 1
ATOM 595 O O . SER A 1 77 ? 21.644 0.588 -20.082 1.00 54.31 77 SER A O 1
ATOM 597 N N . VAL A 1 78 ? 19.485 0.868 -20.612 1.00 52.50 78 VAL A N 1
ATO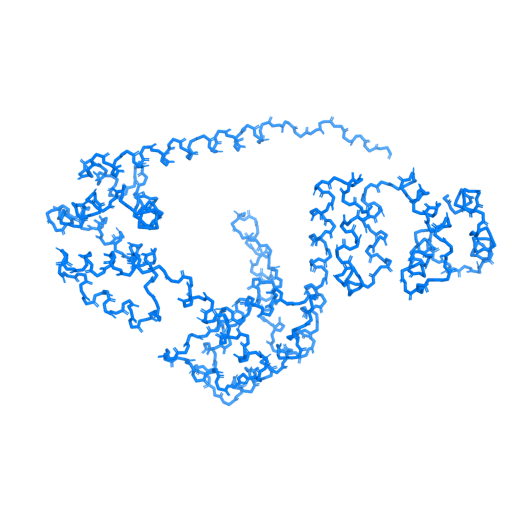M 598 C CA . VAL A 1 78 ? 19.020 0.856 -19.218 1.00 52.50 78 VAL A CA 1
ATOM 599 C C . VAL A 1 78 ? 19.494 -0.420 -18.508 1.00 52.50 78 VAL A C 1
ATOM 601 O O . VAL A 1 78 ? 19.940 -0.348 -17.370 1.00 52.50 78 VAL A O 1
ATOM 604 N N . GLU A 1 79 ? 19.528 -1.537 -19.238 1.00 52.00 79 GLU A N 1
ATOM 605 C CA . GLU A 1 79 ? 20.091 -2.831 -18.829 1.00 52.00 79 GLU A CA 1
ATOM 606 C C . GLU A 1 79 ? 21.523 -2.708 -18.281 1.00 52.00 79 GLU A C 1
ATOM 608 O O . GLU A 1 79 ? 21.804 -3.162 -17.180 1.00 52.00 79 GLU A O 1
ATOM 613 N N . VAL A 1 80 ? 22.414 -1.996 -18.974 1.00 56.12 80 VAL A N 1
ATOM 614 C CA . VAL A 1 80 ? 23.815 -1.827 -18.559 1.00 56.12 80 VAL A CA 1
ATOM 615 C C . VAL A 1 80 ? 23.952 -0.980 -17.288 1.00 56.12 80 VAL A C 1
ATOM 617 O O . VAL A 1 80 ? 24.792 -1.276 -16.440 1.00 56.12 80 VAL A O 1
ATOM 620 N N . LEU A 1 81 ? 23.137 0.068 -17.117 1.00 57.09 81 LEU A N 1
ATOM 621 C CA . LEU A 1 81 ? 23.161 0.879 -15.887 1.00 57.09 81 LEU A CA 1
ATOM 622 C C . LEU A 1 81 ? 22.557 0.142 -14.692 1.00 57.09 81 LEU A C 1
ATOM 624 O O . LEU A 1 81 ? 22.995 0.357 -13.562 1.00 57.09 81 LEU A O 1
ATOM 628 N N . VAL A 1 82 ? 21.558 -0.704 -14.938 1.00 56.50 82 VAL A N 1
ATOM 629 C CA . VAL A 1 82 ? 20.933 -1.538 -13.912 1.00 56.50 82 VAL A CA 1
ATOM 630 C C . VAL A 1 82 ? 21.892 -2.653 -13.477 1.00 56.50 82 VAL A C 1
ATOM 632 O O . VAL A 1 82 ? 22.136 -2.791 -12.276 1.00 56.50 82 VAL A O 1
ATOM 635 N N . ASP A 1 83 ? 22.522 -3.358 -14.420 1.00 55.09 83 ASP A N 1
ATOM 636 C CA . ASP A 1 83 ? 23.479 -4.441 -14.145 1.00 55.09 83 ASP A CA 1
ATOM 637 C C . ASP A 1 83 ? 24.741 -3.944 -13.423 1.00 55.09 83 ASP A C 1
ATOM 639 O O . ASP A 1 83 ? 25.279 -4.619 -12.544 1.00 55.09 83 ASP A O 1
ATOM 643 N N . HIS A 1 84 ? 25.185 -2.724 -13.734 1.00 56.91 84 HIS A N 1
ATOM 644 C CA . HIS A 1 84 ? 26.349 -2.091 -13.111 1.00 56.91 84 HIS A CA 1
ATOM 645 C C . HIS A 1 84 ? 25.982 -1.066 -12.031 1.00 56.91 84 HIS A C 1
ATOM 647 O O . HIS A 1 84 ? 26.810 -0.231 -11.667 1.00 56.91 84 HIS A O 1
ATOM 653 N N . LYS A 1 85 ? 24.768 -1.113 -11.466 1.00 59.12 85 LYS A N 1
ATOM 654 C CA . LYS A 1 85 ? 24.295 -0.148 -10.453 1.00 59.12 85 LYS A CA 1
ATOM 655 C C . LYS A 1 85 ? 25.267 0.020 -9.280 1.00 59.12 85 LYS A C 1
ATOM 657 O O . LYS A 1 85 ? 25.469 1.138 -8.806 1.00 59.12 85 LYS A O 1
ATOM 662 N N . ALA A 1 86 ? 25.882 -1.073 -8.821 1.00 58.22 86 ALA A N 1
ATOM 663 C CA . ALA A 1 86 ? 26.885 -1.046 -7.755 1.00 58.22 86 ALA A CA 1
ATOM 664 C C . ALA A 1 86 ? 28.182 -0.342 -8.193 1.00 58.22 86 ALA A C 1
ATOM 666 O O . ALA A 1 86 ? 28.681 0.514 -7.464 1.00 58.22 86 ALA A O 1
ATOM 667 N N . ASP A 1 87 ? 28.664 -0.631 -9.403 1.00 57.69 87 ASP A N 1
ATOM 668 C CA . ASP A 1 87 ? 29.880 -0.035 -9.964 1.00 57.69 87 ASP A CA 1
ATOM 669 C C . ASP A 1 87 ? 29.682 1.459 -10.253 1.00 57.69 87 ASP A C 1
ATOM 671 O O . ASP A 1 87 ? 30.526 2.279 -9.902 1.00 57.69 87 ASP A O 1
ATOM 675 N N . VAL A 1 88 ? 28.535 1.848 -10.822 1.00 57.66 88 VAL A N 1
ATOM 676 C CA . VAL A 1 88 ? 28.158 3.252 -11.056 1.00 57.66 88 VAL A CA 1
ATOM 677 C C . VAL A 1 88 ? 28.091 4.010 -9.730 1.00 57.66 88 VAL A C 1
ATOM 679 O O . VAL A 1 88 ? 28.629 5.114 -9.620 1.00 57.66 88 VAL A O 1
ATOM 682 N N . ARG A 1 89 ? 27.490 3.410 -8.696 1.00 58.75 89 ARG A N 1
ATOM 683 C CA . ARG A 1 89 ? 27.420 3.992 -7.351 1.00 58.75 89 ARG A CA 1
ATOM 684 C C . ARG A 1 89 ? 28.802 4.156 -6.719 1.00 58.75 89 ARG A C 1
ATOM 686 O O . ARG A 1 89 ? 29.066 5.195 -6.120 1.00 58.75 89 ARG A O 1
ATOM 693 N N . GLU A 1 90 ? 29.692 3.178 -6.861 1.00 59.41 90 GLU A N 1
ATOM 694 C CA . GLU A 1 90 ? 31.062 3.254 -6.340 1.00 59.41 90 GLU A CA 1
ATOM 695 C C . GLU A 1 90 ? 31.897 4.318 -7.071 1.00 59.41 90 GLU A C 1
ATOM 697 O O . GLU A 1 90 ? 32.596 5.113 -6.436 1.00 59.41 90 GLU A O 1
ATOM 702 N N . LEU A 1 91 ? 31.789 4.381 -8.402 1.00 56.41 91 LEU A N 1
ATOM 703 C CA . LEU A 1 91 ? 32.598 5.270 -9.238 1.00 56.41 91 LEU A CA 1
ATOM 704 C C . LEU A 1 91 ? 32.145 6.734 -9.156 1.00 56.41 91 LEU A C 1
ATOM 706 O O . LEU A 1 91 ? 32.973 7.647 -9.223 1.00 56.41 91 LEU A O 1
ATOM 710 N N . LEU A 1 92 ? 30.835 6.961 -9.028 1.00 57.66 92 LEU A N 1
ATOM 711 C CA . LEU A 1 92 ? 30.221 8.284 -9.134 1.00 57.66 92 LEU A CA 1
ATOM 712 C C . LEU A 1 92 ? 29.679 8.832 -7.804 1.00 57.66 92 LEU A C 1
ATOM 714 O O . LEU A 1 92 ? 29.623 10.053 -7.628 1.00 57.66 92 LEU A O 1
ATOM 718 N N . GLY A 1 93 ? 29.335 7.965 -6.847 1.00 56.38 93 GLY A N 1
ATOM 719 C CA . GLY A 1 93 ? 28.716 8.331 -5.565 1.00 56.38 93 GLY A CA 1
ATOM 720 C C . GLY A 1 93 ? 29.502 9.357 -4.734 1.00 56.38 93 GLY A C 1
ATOM 721 O O . GLY A 1 93 ? 28.906 10.329 -4.267 1.00 56.38 93 GLY A O 1
ATOM 722 N N . PRO A 1 94 ? 30.840 9.247 -4.592 1.00 62.62 94 PRO A N 1
ATOM 723 C CA . PRO A 1 94 ? 31.628 10.232 -3.844 1.00 62.62 94 PRO A CA 1
ATOM 724 C C . PRO A 1 94 ? 31.725 11.612 -4.515 1.00 62.62 94 PRO A C 1
ATOM 726 O O . PRO A 1 94 ? 32.054 12.590 -3.846 1.00 62.62 94 PRO A O 1
ATOM 729 N N . LYS A 1 95 ? 31.495 11.694 -5.833 1.00 54.12 95 LYS A N 1
ATOM 730 C CA . LYS A 1 95 ? 31.758 12.893 -6.647 1.00 54.12 95 LYS A CA 1
ATOM 731 C C . LYS A 1 95 ? 30.502 13.663 -7.045 1.00 54.12 95 LYS A C 1
ATOM 733 O O . LYS A 1 95 ? 30.580 14.874 -7.226 1.00 54.12 95 LYS A O 1
ATOM 738 N N . LEU A 1 96 ? 29.366 12.984 -7.193 1.00 56.47 96 LEU A N 1
ATOM 739 C CA . LEU A 1 96 ? 28.150 13.594 -7.737 1.00 56.47 96 LEU A CA 1
ATOM 740 C C . LEU A 1 96 ? 27.131 14.010 -6.663 1.00 56.47 96 LEU A C 1
ATOM 742 O O . LEU A 1 96 ? 26.206 14.764 -6.950 1.00 56.47 96 LEU A O 1
ATOM 746 N N . GLY A 1 97 ? 27.361 13.639 -5.401 1.00 63.81 97 GLY A N 1
ATOM 747 C CA . GLY A 1 97 ? 26.491 14.000 -4.282 1.00 63.81 97 GLY A CA 1
ATOM 748 C C . GLY A 1 97 ? 25.173 13.216 -4.272 1.00 63.81 97 GLY A C 1
ATOM 749 O O . GLY A 1 97 ? 24.730 12.675 -5.282 1.00 63.81 97 GLY A O 1
ATOM 750 N N . VAL A 1 98 ? 24.533 13.160 -3.100 1.00 65.25 98 VAL A N 1
ATOM 751 C CA . VAL A 1 98 ? 23.306 12.371 -2.851 1.00 65.25 98 VAL A CA 1
ATOM 752 C C . VAL A 1 98 ? 22.156 12.757 -3.795 1.00 65.25 98 VAL A C 1
ATOM 754 O O . VAL A 1 98 ? 21.361 11.907 -4.190 1.00 65.25 98 VAL A O 1
ATOM 757 N N . GLU A 1 99 ? 22.083 14.029 -4.192 1.00 59.00 99 GLU A N 1
ATOM 758 C CA . GLU A 1 99 ? 21.010 14.542 -5.049 1.00 59.00 99 GLU A CA 1
ATOM 759 C C . GLU A 1 99 ? 21.131 14.054 -6.503 1.00 59.00 99 GLU A C 1
ATOM 761 O O . GLU A 1 99 ? 20.129 13.686 -7.111 1.00 59.00 99 GLU A O 1
ATOM 766 N N . PHE A 1 100 ? 22.350 13.947 -7.041 1.00 62.84 100 PHE A N 1
ATOM 767 C CA . PHE A 1 100 ? 22.568 13.391 -8.378 1.00 62.84 100 PHE A CA 1
ATOM 768 C C . PHE A 1 100 ? 22.289 11.894 -8.438 1.00 62.84 100 PHE A C 1
ATOM 770 O O . PHE A 1 100 ? 21.719 11.414 -9.416 1.00 62.84 100 PHE A O 1
ATOM 777 N N . GLU A 1 101 ? 22.693 11.149 -7.402 1.00 62.84 101 GLU A N 1
ATOM 778 C CA . GLU A 1 101 ? 22.404 9.716 -7.313 1.00 62.84 101 GLU A CA 1
ATOM 779 C C . GLU A 1 101 ? 20.890 9.493 -7.314 1.00 62.84 101 GLU A C 1
ATOM 781 O O . GLU A 1 101 ? 20.396 8.662 -8.070 1.00 62.84 101 GLU A O 1
ATOM 786 N N . ARG A 1 102 ? 20.140 10.298 -6.549 1.00 67.81 102 ARG A N 1
ATOM 787 C CA . ARG A 1 102 ? 18.675 10.252 -6.536 1.00 67.81 102 ARG A CA 1
ATOM 788 C C . ARG A 1 102 ? 18.071 10.582 -7.906 1.00 67.81 102 ARG A C 1
ATOM 790 O O . ARG A 1 102 ? 17.182 9.858 -8.343 1.00 67.81 102 ARG A O 1
ATOM 797 N N . GLN A 1 103 ? 18.536 11.636 -8.579 1.00 69.62 103 GLN A N 1
ATOM 798 C CA . GLN A 1 103 ? 18.003 12.050 -9.886 1.00 69.62 103 GLN A CA 1
ATOM 799 C C . GLN A 1 103 ? 18.331 11.046 -10.996 1.00 69.62 103 GLN A C 1
ATOM 801 O O . GLN A 1 103 ? 17.445 10.655 -11.752 1.00 69.62 103 GLN A O 1
ATOM 806 N N . THR A 1 104 ? 19.576 10.573 -11.058 1.00 66.88 104 THR A N 1
ATOM 807 C CA . THR A 1 104 ? 20.021 9.604 -12.071 1.00 66.88 104 THR A CA 1
ATOM 808 C C . THR A 1 104 ? 19.349 8.257 -11.861 1.00 66.88 104 THR A C 1
ATOM 810 O O . THR A 1 104 ? 18.825 7.681 -12.808 1.00 66.88 104 THR A O 1
ATOM 813 N N . LEU A 1 105 ? 19.305 7.766 -10.618 1.00 66.38 105 LEU A N 1
ATOM 814 C CA . LEU A 1 105 ? 18.635 6.507 -10.310 1.00 66.38 105 LEU A CA 1
ATOM 815 C C . LEU A 1 105 ? 17.128 6.608 -10.570 1.00 66.38 105 LEU A C 1
ATOM 817 O O . LEU A 1 105 ? 16.566 5.700 -11.169 1.00 66.38 105 LEU A O 1
ATOM 821 N N . GLY A 1 106 ? 16.493 7.720 -10.184 1.00 73.56 106 GLY A N 1
ATOM 822 C CA . GLY A 1 106 ? 15.081 7.972 -10.468 1.00 73.56 106 GLY A CA 1
ATOM 823 C C . GLY A 1 106 ? 14.778 7.998 -11.967 1.00 73.56 106 GLY A C 1
ATOM 824 O O . GLY A 1 106 ? 13.805 7.388 -12.399 1.00 73.56 106 GLY A O 1
ATOM 825 N N . TYR A 1 107 ? 15.638 8.627 -12.771 1.00 73.62 107 TYR A N 1
ATOM 826 C CA . TYR A 1 107 ? 15.490 8.638 -14.224 1.00 73.62 107 TYR A CA 1
ATOM 827 C C . TYR A 1 107 ? 15.678 7.244 -14.839 1.00 73.62 107 TYR A C 1
ATOM 829 O O . TYR A 1 107 ? 14.873 6.825 -15.668 1.00 73.62 107 TYR A O 1
ATOM 837 N N . VAL A 1 108 ? 16.738 6.521 -14.457 1.00 71.50 108 VAL A N 1
ATOM 838 C CA . VAL A 1 108 ? 17.033 5.179 -14.993 1.00 71.50 108 VAL A CA 1
ATOM 839 C C . VAL A 1 108 ? 15.892 4.218 -14.679 1.00 71.50 108 VAL A C 1
ATOM 841 O O . VAL A 1 108 ? 15.444 3.507 -15.576 1.00 71.50 108 VAL A O 1
ATOM 844 N N . ILE A 1 109 ? 15.391 4.252 -13.440 1.00 74.19 109 ILE A N 1
ATOM 845 C CA . ILE A 1 109 ? 14.212 3.490 -13.020 1.00 74.19 109 ILE A CA 1
ATOM 846 C C . ILE A 1 109 ? 13.002 3.900 -13.866 1.00 74.19 109 ILE A C 1
ATOM 848 O O . ILE A 1 109 ? 12.411 3.044 -14.512 1.00 74.19 109 ILE A O 1
ATOM 852 N N . GLY A 1 110 ? 12.696 5.199 -13.966 1.00 81.44 110 GLY A N 1
ATOM 853 C CA . GLY A 1 110 ? 11.557 5.678 -14.757 1.00 81.44 110 GLY A CA 1
ATOM 854 C C . GLY A 1 110 ? 11.601 5.212 -16.216 1.00 81.44 110 GLY A C 1
ATOM 855 O O . GLY A 1 110 ? 10.607 4.732 -16.749 1.00 81.44 110 GLY A O 1
ATOM 856 N N . ARG A 1 111 ? 12.777 5.243 -16.853 1.00 83.62 111 ARG A N 1
ATOM 857 C CA . ARG A 1 111 ? 12.933 4.775 -18.236 1.00 83.62 111 ARG A CA 1
ATOM 858 C C . ARG A 1 111 ? 12.803 3.256 -18.379 1.00 83.62 111 ARG A C 1
ATOM 860 O O . ARG A 1 111 ? 12.255 2.801 -19.381 1.00 83.62 111 ARG A O 1
ATOM 867 N N . ALA A 1 112 ? 13.324 2.470 -17.434 1.00 81.38 112 ALA A N 1
ATOM 868 C CA . ALA A 1 112 ? 13.113 1.017 -17.403 1.00 81.38 112 ALA A CA 1
ATOM 869 C C . ALA A 1 112 ? 11.617 0.691 -17.357 1.00 81.38 112 ALA A C 1
ATOM 871 O O . ALA A 1 112 ? 11.132 -0.144 -18.121 1.00 81.38 112 ALA A O 1
ATOM 872 N N . GLU A 1 113 ? 10.892 1.406 -16.506 1.00 89.75 113 GLU A N 1
ATOM 873 C CA . GLU A 1 113 ? 9.461 1.230 -16.302 1.00 89.75 113 GLU A CA 1
ATOM 874 C C . GLU A 1 113 ? 8.644 1.653 -17.528 1.00 89.75 113 GLU A C 1
ATOM 876 O O . GLU A 1 113 ? 7.737 0.927 -17.932 1.00 89.75 113 GLU A O 1
ATOM 881 N N . ASP A 1 114 ? 9.015 2.750 -18.193 1.00 88.62 114 ASP A N 1
ATOM 882 C CA . ASP A 1 114 ? 8.406 3.165 -19.463 1.00 88.62 114 ASP A CA 1
ATOM 883 C C . ASP A 1 114 ? 8.632 2.126 -20.574 1.00 88.62 114 ASP A C 1
ATOM 885 O O . ASP A 1 114 ? 7.732 1.834 -21.367 1.00 88.62 114 ASP A O 1
ATOM 889 N N . LEU A 1 115 ? 9.835 1.542 -20.644 1.00 90.25 115 LEU A N 1
ATOM 890 C CA . LEU A 1 115 ? 10.147 0.487 -21.610 1.00 90.25 115 LEU A CA 1
ATOM 891 C C . LEU A 1 115 ? 9.347 -0.785 -21.326 1.00 90.25 115 LEU A C 1
ATOM 893 O O . LEU A 1 115 ? 8.804 -1.375 -22.262 1.00 90.25 115 LEU A O 1
ATOM 897 N N . PHE A 1 116 ? 9.256 -1.192 -20.059 1.00 94.12 116 PHE A N 1
ATOM 898 C CA . PHE A 1 116 ? 8.406 -2.299 -19.629 1.00 94.12 116 PHE A CA 1
ATOM 899 C C . PHE A 1 116 ? 6.950 -2.050 -20.020 1.00 94.12 116 PHE A C 1
ATOM 901 O O . PHE A 1 116 ? 6.339 -2.891 -20.681 1.00 94.12 116 PHE A O 1
ATOM 908 N N . LEU A 1 117 ? 6.414 -0.870 -19.706 1.00 95.06 117 LEU A N 1
ATOM 909 C CA . LEU A 1 117 ? 5.037 -0.519 -20.023 1.00 95.06 117 LEU A CA 1
ATOM 910 C C . LEU A 1 117 ? 4.795 -0.512 -21.537 1.00 95.06 117 LEU A C 1
ATOM 912 O O . LEU A 1 117 ? 3.785 -1.029 -22.013 1.00 95.06 117 LEU A O 1
ATOM 916 N N . GLY A 1 118 ? 5.748 -0.001 -22.319 1.00 94.50 118 GLY A N 1
ATOM 917 C CA . GLY A 1 118 ? 5.709 -0.066 -23.777 1.00 94.50 118 GLY A CA 1
ATOM 918 C C . GLY A 1 118 ? 5.631 -1.503 -24.308 1.00 94.50 118 GLY A C 1
ATOM 919 O O . GLY A 1 118 ? 4.840 -1.774 -25.216 1.00 94.50 118 GLY A O 1
ATOM 920 N N . ARG A 1 119 ? 6.401 -2.437 -23.727 1.00 96.88 119 ARG A N 1
ATOM 921 C CA . ARG A 1 119 ? 6.326 -3.872 -24.061 1.00 96.88 119 ARG A CA 1
ATOM 922 C C . ARG A 1 119 ? 4.982 -4.474 -23.653 1.00 96.88 119 ARG A C 1
ATOM 924 O O . ARG A 1 119 ? 4.360 -5.136 -24.482 1.00 96.88 119 ARG A O 1
ATOM 931 N N . LEU A 1 120 ? 4.517 -4.200 -22.433 1.00 97.25 120 LEU A N 1
ATOM 932 C CA . LEU A 1 120 ? 3.243 -4.685 -21.896 1.00 97.25 120 LEU A CA 1
ATOM 933 C C . LEU A 1 120 ? 2.072 -4.256 -22.786 1.00 97.25 120 LEU A C 1
ATOM 935 O O . LEU A 1 120 ? 1.320 -5.097 -23.273 1.00 97.25 120 LEU A O 1
ATOM 939 N N . LEU A 1 121 ? 1.953 -2.956 -23.069 1.00 96.81 121 LEU A N 1
ATOM 940 C CA . LEU A 1 121 ? 0.882 -2.402 -23.901 1.00 96.81 121 LEU A CA 1
ATOM 941 C C . LEU A 1 121 ? 1.007 -2.796 -25.377 1.00 96.81 121 LEU A C 1
ATOM 943 O O . LEU A 1 121 ? 0.016 -2.756 -26.106 1.00 96.81 121 LEU A O 1
ATOM 947 N N . GLY A 1 122 ? 2.211 -3.147 -25.838 1.00 96.56 122 GLY A N 1
ATOM 948 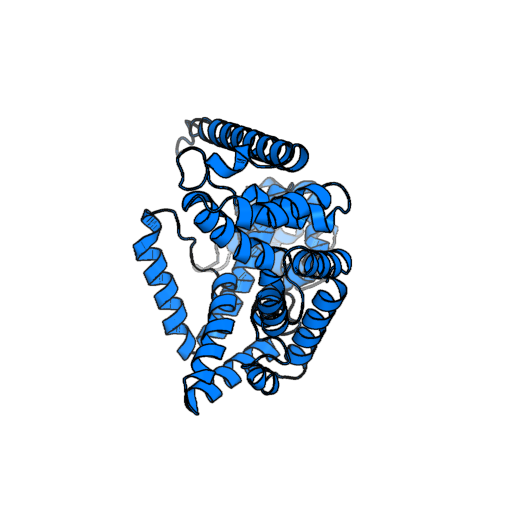C CA . GLY A 1 122 ? 2.440 -3.710 -27.168 1.00 96.56 122 GLY A CA 1
ATOM 949 C C . GLY A 1 122 ? 2.013 -5.176 -27.275 1.00 96.56 122 GLY A C 1
ATOM 950 O O . GLY A 1 122 ? 1.445 -5.573 -28.292 1.00 96.56 122 GLY A O 1
ATOM 951 N N . ALA A 1 123 ? 2.257 -5.969 -26.229 1.00 97.31 123 ALA A N 1
ATOM 952 C CA . ALA A 1 123 ? 1.898 -7.382 -26.164 1.00 97.31 123 ALA A CA 1
ATOM 953 C C . ALA A 1 123 ? 0.403 -7.594 -25.869 1.00 97.31 123 ALA A C 1
ATOM 955 O O . ALA A 1 123 ? -0.228 -8.476 -26.452 1.00 97.31 123 ALA A O 1
ATOM 956 N N . LEU A 1 124 ? -0.173 -6.772 -24.990 1.00 97.62 124 LEU A N 1
ATOM 957 C CA . LEU A 1 124 ? -1.527 -6.912 -24.459 1.00 97.62 124 LEU A CA 1
ATOM 958 C C . LEU A 1 124 ? -2.362 -5.678 -24.806 1.00 97.62 124 LEU A C 1
ATOM 960 O O . LEU A 1 124 ? -2.665 -4.834 -23.964 1.00 97.62 124 LEU A O 1
ATOM 964 N N . LEU A 1 125 ? -2.767 -5.580 -26.074 1.00 96.69 125 LEU A N 1
ATOM 965 C CA . LEU A 1 125 ? -3.476 -4.407 -26.604 1.00 96.69 125 LEU A CA 1
ATOM 966 C C . LEU A 1 125 ? -4.763 -4.053 -25.839 1.00 96.69 125 LEU A C 1
ATOM 968 O O . LEU A 1 125 ? -5.154 -2.888 -25.826 1.00 96.69 125 LEU A O 1
ATOM 972 N N . PHE A 1 126 ? -5.409 -5.024 -25.183 1.00 95.31 126 PHE A N 1
ATOM 973 C CA . PHE A 1 126 ? -6.612 -4.778 -24.381 1.00 95.31 126 PHE A CA 1
ATOM 974 C C . PHE A 1 126 ? -6.349 -3.890 -23.150 1.00 95.31 126 PHE A C 1
ATOM 976 O O . PHE A 1 126 ? -7.282 -3.264 -22.653 1.00 95.31 126 PHE A O 1
ATOM 983 N N . LEU A 1 127 ? -5.097 -3.782 -22.685 1.00 97.00 127 LEU A N 1
ATOM 984 C CA . LEU A 1 127 ? -4.710 -2.908 -21.572 1.00 97.00 127 LEU A CA 1
ATOM 985 C C . LEU A 1 127 ? -4.516 -1.448 -21.988 1.00 97.00 127 LEU A C 1
ATOM 987 O O . LEU A 1 127 ? -4.608 -0.560 -21.145 1.00 97.00 127 LEU A O 1
ATOM 991 N N . ARG A 1 128 ? -4.300 -1.168 -23.280 1.00 96.50 128 ARG A N 1
ATOM 992 C CA . ARG A 1 128 ? -4.073 0.202 -23.769 1.00 96.50 128 ARG A CA 1
ATOM 993 C C . ARG A 1 128 ? -5.248 1.123 -23.451 1.00 96.50 128 ARG A C 1
ATOM 995 O O . ARG A 1 128 ? -5.042 2.236 -22.997 1.00 96.50 128 ARG A O 1
ATOM 1002 N N . ALA A 1 129 ? -6.473 0.623 -23.605 1.00 94.19 129 ALA A N 1
ATOM 1003 C CA . ALA A 1 129 ? -7.667 1.393 -23.278 1.00 94.19 129 ALA A CA 1
ATOM 1004 C C . ALA A 1 129 ? -7.805 1.695 -21.774 1.00 94.19 129 ALA A C 1
ATOM 1006 O O . ALA A 1 129 ? -8.493 2.646 -21.428 1.00 94.19 129 ALA A O 1
ATOM 1007 N N . ALA A 1 130 ? -7.212 0.890 -20.884 1.00 94.69 130 ALA A N 1
ATOM 1008 C CA . ALA A 1 130 ? -7.174 1.203 -19.456 1.00 94.69 130 ALA A CA 1
ATOM 1009 C C . ALA A 1 130 ? -6.157 2.319 -19.184 1.00 94.69 130 ALA A C 1
ATOM 1011 O O . ALA A 1 130 ? -6.544 3.360 -18.670 1.00 94.69 130 ALA A O 1
ATOM 1012 N N . TRP A 1 131 ? -4.923 2.160 -19.675 1.00 96.31 131 TRP A N 1
ATOM 1013 C CA . TRP A 1 131 ? -3.867 3.171 -19.547 1.00 96.31 131 TRP A CA 1
ATOM 1014 C C . TRP A 1 131 ? -4.283 4.546 -20.088 1.00 96.31 131 TRP A C 1
ATOM 1016 O O . TRP A 1 131 ? -4.074 5.571 -19.440 1.00 96.31 131 TRP A O 1
ATOM 1026 N N . ASP A 1 132 ? -4.905 4.571 -21.271 1.00 95.75 132 ASP A N 1
ATOM 1027 C CA . ASP A 1 132 ? -5.370 5.812 -21.892 1.00 95.75 132 ASP A CA 1
ATOM 1028 C C . ASP A 1 132 ? -6.452 6.493 -21.029 1.00 95.75 132 ASP A C 1
ATOM 1030 O O . ASP A 1 132 ? -6.421 7.712 -20.872 1.00 95.75 132 ASP A O 1
ATOM 1034 N N . ARG A 1 133 ? -7.362 5.723 -20.405 1.00 95.44 133 ARG A N 1
ATOM 1035 C CA . ARG A 1 133 ? -8.386 6.269 -19.494 1.00 95.44 133 ARG A CA 1
ATOM 1036 C C . ARG A 1 133 ? -7.783 6.874 -18.232 1.00 95.44 133 ARG A C 1
ATOM 1038 O O . ARG A 1 133 ? -8.244 7.931 -17.816 1.00 95.44 133 ARG A O 1
ATOM 1045 N N . ASP A 1 134 ? -6.774 6.243 -17.638 1.00 93.06 134 ASP A N 1
ATOM 1046 C CA . ASP A 1 134 ? -6.137 6.764 -16.420 1.00 93.06 134 ASP A CA 1
ATOM 1047 C C . ASP A 1 134 ? -5.402 8.079 -16.717 1.00 93.06 134 ASP A C 1
ATOM 1049 O O . ASP A 1 134 ? -5.454 9.035 -15.939 1.00 93.06 134 ASP A O 1
ATOM 1053 N N . HIS A 1 135 ? -4.784 8.171 -17.899 1.00 94.06 135 HIS A N 1
ATOM 1054 C CA . HIS A 1 135 ? -4.196 9.411 -18.397 1.00 94.06 135 HIS A CA 1
ATOM 1055 C C . HIS A 1 135 ? -5.231 10.499 -18.680 1.00 94.06 135 HIS A C 1
ATOM 1057 O O . HIS A 1 135 ? -5.019 11.642 -18.275 1.00 94.06 135 HIS A O 1
ATOM 1063 N N . GLU A 1 136 ? -6.332 10.172 -19.360 1.00 96.62 136 GLU A N 1
ATOM 1064 C CA . GLU A 1 136 ? -7.431 11.115 -19.605 1.00 96.62 136 GLU A CA 1
ATOM 1065 C C . GLU A 1 136 ? -8.003 11.633 -18.281 1.00 96.62 136 GLU A C 1
ATOM 1067 O O . GLU A 1 136 ? -8.109 12.844 -18.088 1.00 96.62 136 GLU A O 1
ATOM 1072 N N . PHE A 1 137 ? -8.268 10.735 -17.330 1.00 94.69 137 PHE A N 1
ATOM 1073 C CA . PHE A 1 137 ? -8.752 11.087 -16.001 1.00 94.69 137 PHE A CA 1
ATOM 1074 C C . PHE A 1 137 ? -7.783 12.026 -15.271 1.00 94.69 137 PHE A C 1
ATOM 1076 O O . PHE A 1 137 ? -8.204 13.050 -14.725 1.00 94.69 137 PHE A O 1
ATOM 1083 N N . TYR A 1 138 ? -6.480 11.730 -15.296 1.00 95.25 138 TYR A N 1
ATOM 1084 C CA . TYR A 1 138 ? -5.468 12.617 -14.727 1.00 95.25 138 TYR A CA 1
ATOM 1085 C C . TYR A 1 138 ? -5.460 13.990 -15.408 1.00 95.25 138 TYR A C 1
ATOM 1087 O O . TYR A 1 138 ? -5.454 15.012 -14.725 1.00 95.25 138 TYR A O 1
ATOM 1095 N N . GLU A 1 139 ? -5.480 14.048 -16.738 1.00 96.69 139 GLU A N 1
ATOM 1096 C CA . GLU A 1 139 ? -5.465 15.310 -17.482 1.00 96.69 139 GLU A CA 1
ATOM 1097 C C . GLU A 1 139 ? -6.693 16.181 -17.186 1.00 96.69 139 GLU A C 1
ATOM 1099 O O . GLU A 1 139 ? -6.557 17.403 -17.068 1.00 96.69 139 GLU A O 1
ATOM 1104 N N . GLU A 1 140 ? -7.863 15.566 -17.005 1.00 97.19 140 GLU A N 1
ATOM 1105 C CA . GLU A 1 140 ? -9.103 16.247 -16.623 1.00 97.19 140 GLU A CA 1
ATOM 1106 C C . GLU A 1 140 ? -9.040 16.840 -15.206 1.00 97.19 140 GLU A C 1
ATOM 1108 O O . GLU A 1 140 ? -9.532 17.950 -14.987 1.00 97.19 140 GLU A O 1
ATOM 1113 N N . HIS A 1 141 ? -8.390 16.154 -14.257 1.00 95.00 141 HIS A N 1
ATOM 1114 C CA . HIS A 1 141 ? -8.441 16.507 -12.831 1.00 95.00 141 HIS A CA 1
ATOM 1115 C C . HIS A 1 141 ? -7.128 17.069 -12.257 1.00 95.00 141 HIS A C 1
ATOM 1117 O O . HIS A 1 141 ? -7.092 17.522 -11.110 1.00 95.00 141 HIS A O 1
ATOM 1123 N N . LYS A 1 142 ? -6.028 17.121 -13.022 1.00 94.69 142 LYS A N 1
ATOM 1124 C CA . LYS A 1 142 ? -4.717 17.586 -12.518 1.00 94.69 142 LYS A CA 1
ATOM 1125 C C . LYS A 1 142 ? -4.723 19.022 -11.992 1.00 94.69 142 LYS A C 1
ATOM 1127 O O . LYS A 1 142 ? -3.892 19.367 -11.153 1.00 94.69 142 LYS A O 1
ATOM 1132 N N . ALA A 1 143 ? -5.656 19.861 -12.450 1.00 93.94 143 ALA A N 1
ATOM 1133 C CA . ALA A 1 143 ? -5.816 21.232 -11.961 1.00 93.94 143 ALA A CA 1
ATOM 1134 C C . ALA A 1 143 ? -6.264 21.300 -10.488 1.00 93.94 143 ALA A C 1
ATOM 1136 O O . ALA A 1 143 ? -6.043 22.318 -9.833 1.00 93.94 143 ALA A O 1
ATOM 1137 N N . GLU A 1 144 ? -6.856 20.227 -9.957 1.00 93.12 144 GLU A N 1
ATOM 1138 C CA . GLU A 1 144 ? -7.294 20.138 -8.562 1.00 93.12 144 GLU A CA 1
ATOM 1139 C C . GLU A 1 144 ? -6.128 19.866 -7.597 1.00 93.12 144 GLU A C 1
ATOM 1141 O O . GLU A 1 144 ? -6.244 20.104 -6.399 1.00 93.12 144 GLU A O 1
ATOM 1146 N N . GLY A 1 145 ? -4.982 19.398 -8.108 1.00 88.94 145 GLY A N 1
ATOM 1147 C CA . GLY A 1 145 ? -3.771 19.153 -7.319 1.00 88.94 145 GLY A CA 1
ATOM 1148 C C . GLY A 1 145 ? -3.817 17.923 -6.402 1.00 88.94 145 GLY A C 1
ATOM 1149 O O . GLY A 1 145 ? -2.846 17.682 -5.688 1.00 88.94 145 GLY A O 1
ATOM 1150 N N . PHE A 1 146 ? -4.904 17.141 -6.421 1.00 86.00 146 PHE A N 1
ATOM 1151 C CA . PHE A 1 146 ? -5.045 15.908 -5.631 1.00 86.00 146 PHE A CA 1
ATOM 1152 C C . PHE A 1 146 ? -4.490 14.665 -6.336 1.00 86.00 146 PHE A C 1
ATOM 1154 O O . PHE A 1 146 ? -4.077 13.716 -5.672 1.00 86.00 146 PHE A O 1
ATOM 1161 N N . PHE A 1 147 ? -4.453 14.672 -7.670 1.00 87.38 147 PHE A N 1
ATOM 1162 C CA . PHE A 1 147 ? -4.075 13.510 -8.470 1.00 87.38 147 PHE A CA 1
ATOM 1163 C C . PHE A 1 147 ? -2.610 13.572 -8.897 1.00 87.38 147 PHE A C 1
ATOM 1165 O O . PHE A 1 147 ? -2.103 14.616 -9.319 1.00 87.38 147 PHE A O 1
ATOM 1172 N N . ARG A 1 148 ? -1.924 12.432 -8.797 1.00 90.38 148 ARG A N 1
ATOM 1173 C CA . ARG A 1 148 ? -0.583 12.246 -9.362 1.00 90.38 148 ARG A CA 1
ATOM 1174 C C . ARG A 1 148 ? -0.711 11.734 -10.800 1.00 90.38 148 ARG A C 1
ATOM 1176 O O . ARG A 1 148 ? -1.689 11.045 -11.084 1.00 90.38 148 ARG A O 1
ATOM 1183 N N . PRO A 1 149 ? 0.247 12.049 -11.691 1.00 91.81 149 PRO A N 1
ATOM 1184 C CA . PRO A 1 149 ? 0.301 11.410 -13.000 1.00 91.81 149 PRO A CA 1
ATOM 1185 C C . PRO A 1 149 ? 0.309 9.883 -12.842 1.00 91.81 149 PRO A C 1
ATOM 1187 O O . PRO A 1 149 ? 0.994 9.399 -11.931 1.00 91.81 149 PRO A O 1
ATOM 1190 N N . PRO A 1 150 ? -0.393 9.130 -13.708 1.00 92.50 150 PRO A N 1
ATOM 1191 C CA . PRO A 1 150 ? -0.257 7.684 -13.759 1.00 92.50 150 PRO A CA 1
ATOM 1192 C C . PRO A 1 150 ? 1.214 7.326 -13.959 1.00 92.50 150 PRO A C 1
ATOM 1194 O O . PRO A 1 150 ? 1.917 7.941 -14.763 1.00 92.50 150 PRO A O 1
ATOM 1197 N N . SER A 1 151 ? 1.689 6.346 -13.203 1.00 93.38 151 SER A N 1
ATOM 1198 C CA . SER A 1 151 ? 3.013 5.760 -13.390 1.00 93.38 151 SER A CA 1
ATOM 1199 C C . SER A 1 151 ? 2.865 4.276 -13.713 1.00 93.38 151 SER A C 1
ATOM 1201 O O . SER A 1 151 ? 1.840 3.684 -13.361 1.00 93.38 151 SER A O 1
ATOM 1203 N N . PRO A 1 152 ? 3.874 3.639 -14.327 1.00 94.12 152 PRO A N 1
ATOM 1204 C CA . PRO A 1 152 ? 3.840 2.200 -14.555 1.00 94.12 152 PRO A CA 1
ATOM 1205 C C . PRO A 1 152 ? 3.538 1.407 -13.274 1.00 94.12 152 PRO A C 1
ATOM 1207 O O . PRO A 1 152 ? 2.702 0.516 -13.311 1.00 94.12 152 PRO A O 1
ATOM 1210 N N . GLY A 1 153 ? 4.118 1.785 -12.127 1.00 92.44 153 GLY A N 1
ATOM 1211 C CA . GLY A 1 153 ? 3.857 1.122 -10.839 1.00 92.44 153 GLY A CA 1
ATOM 1212 C C . GLY A 1 153 ? 2.398 1.206 -10.384 1.00 92.44 153 GLY A C 1
ATOM 1213 O O . GLY A 1 153 ? 1.780 0.187 -10.085 1.00 92.44 153 GLY A O 1
ATOM 1214 N N . THR A 1 154 ? 1.797 2.404 -10.403 1.00 92.56 154 THR A N 1
ATOM 1215 C CA . THR A 1 154 ? 0.378 2.562 -10.022 1.00 92.56 154 THR A CA 1
ATOM 1216 C C . THR A 1 154 ? -0.544 1.796 -10.965 1.00 92.56 154 THR A C 1
ATOM 1218 O O . THR A 1 154 ? -1.493 1.162 -10.520 1.00 92.56 154 THR A O 1
ATOM 1221 N N . PHE A 1 155 ? -0.217 1.782 -12.256 1.00 95.75 155 PHE A N 1
ATOM 1222 C CA . PHE A 1 155 ? -0.977 1.034 -13.246 1.00 95.75 155 PHE A CA 1
ATOM 1223 C C . PHE A 1 155 ? -0.850 -0.482 -13.063 1.00 95.75 155 PHE A C 1
ATOM 1225 O O . PHE A 1 155 ? -1.839 -1.196 -13.195 1.00 95.75 155 PHE A O 1
ATOM 1232 N N . MET A 1 156 ? 0.328 -0.998 -12.693 1.00 96.62 156 MET A N 1
ATOM 1233 C CA . MET A 1 156 ? 0.490 -2.425 -12.388 1.00 96.62 156 MET A CA 1
ATOM 1234 C C . MET A 1 156 ? -0.367 -2.864 -11.201 1.00 96.62 156 MET A C 1
ATOM 1236 O O . MET A 1 156 ? -0.995 -3.922 -11.266 1.00 96.62 156 MET A O 1
ATOM 1240 N N . ILE A 1 157 ? -0.438 -2.032 -10.160 1.00 93.38 157 ILE A N 1
ATOM 1241 C CA . ILE A 1 157 ? -1.307 -2.247 -8.997 1.00 93.38 157 ILE A CA 1
ATOM 1242 C C . ILE A 1 157 ? -2.778 -2.309 -9.433 1.00 93.38 157 ILE A C 1
ATOM 1244 O O . ILE A 1 157 ? -3.497 -3.246 -9.082 1.00 93.38 157 ILE A O 1
ATOM 1248 N N . GLU A 1 158 ? -3.223 -1.338 -10.231 1.00 94.06 158 GLU A N 1
ATOM 1249 C CA . GLU A 1 158 ? -4.611 -1.242 -10.693 1.00 94.06 158 GLU A CA 1
ATOM 1250 C C . GLU A 1 158 ? -5.004 -2.409 -11.604 1.00 94.06 158 GLU A C 1
ATOM 1252 O O . GLU A 1 158 ? -6.054 -3.021 -11.393 1.00 94.06 158 GLU A O 1
ATOM 1257 N N . ILE A 1 159 ? -4.160 -2.784 -12.574 1.00 96.25 159 ILE A N 1
ATOM 1258 C CA . ILE A 1 159 ? -4.454 -3.909 -13.471 1.00 96.25 159 ILE A CA 1
ATOM 1259 C C . ILE A 1 159 ? -4.488 -5.233 -12.705 1.00 96.25 159 ILE A C 1
ATOM 1261 O O . ILE A 1 159 ? -5.323 -6.075 -13.028 1.00 96.25 159 ILE A O 1
ATOM 1265 N N . ALA A 1 160 ? -3.610 -5.450 -11.719 1.00 95.81 160 ALA A N 1
ATOM 1266 C CA . ALA A 1 160 ? -3.624 -6.678 -10.921 1.00 95.81 160 ALA A CA 1
ATOM 1267 C C . ALA A 1 160 ? -4.995 -6.892 -10.259 1.00 95.81 160 ALA A C 1
ATOM 1269 O O . ALA A 1 160 ? -5.585 -7.968 -10.375 1.00 95.81 160 ALA A O 1
ATOM 1270 N N . VAL A 1 161 ? -5.534 -5.839 -9.641 1.00 93.94 161 VAL A N 1
ATOM 1271 C CA . VAL A 1 161 ? -6.845 -5.856 -8.980 1.00 93.94 161 VAL A CA 1
ATOM 1272 C C . VAL A 1 161 ? -7.984 -5.961 -10.002 1.00 93.94 161 VAL A C 1
ATOM 1274 O O . VAL A 1 161 ? -8.854 -6.829 -9.887 1.00 93.94 161 VAL A O 1
ATOM 1277 N N . ASP A 1 162 ? -7.975 -5.118 -11.037 1.00 94.75 162 ASP A N 1
ATOM 1278 C CA . ASP A 1 162 ? -9.030 -5.069 -12.054 1.00 94.75 162 ASP A CA 1
ATOM 1279 C C . ASP A 1 162 ? -9.121 -6.366 -12.874 1.00 94.75 162 ASP A C 1
ATOM 1281 O O . ASP A 1 162 ? -10.217 -6.862 -13.136 1.00 94.75 162 ASP A O 1
ATOM 1285 N N . ALA A 1 163 ? -7.990 -6.967 -13.254 1.00 93.19 163 ALA A N 1
ATOM 1286 C CA . ALA A 1 163 ? -7.980 -8.193 -14.047 1.00 93.19 163 ALA A CA 1
ATOM 1287 C C . ALA A 1 163 ? -8.577 -9.380 -13.274 1.00 93.19 163 ALA A C 1
ATOM 1289 O O . ALA A 1 163 ? -9.316 -10.179 -13.855 1.00 93.19 163 ALA A O 1
ATOM 1290 N N . VAL A 1 164 ? -8.328 -9.464 -11.962 1.00 93.44 164 VAL A N 1
ATOM 1291 C CA . VAL A 1 164 ? -8.959 -10.461 -11.084 1.00 93.44 164 VAL A CA 1
ATOM 1292 C C . VAL A 1 164 ? -10.463 -10.213 -10.994 1.00 93.44 164 VAL A C 1
ATOM 1294 O O . VAL A 1 164 ? -11.247 -11.138 -11.208 1.00 93.44 164 VAL A O 1
ATOM 1297 N N . HIS A 1 165 ? -10.895 -8.971 -10.764 1.00 93.75 165 HIS A N 1
ATOM 1298 C CA . HIS A 1 165 ? -12.322 -8.645 -10.722 1.00 93.75 165 HIS A CA 1
ATOM 1299 C C . HIS A 1 165 ? -13.041 -8.948 -12.044 1.00 93.75 165 HIS A C 1
ATOM 1301 O O . HIS A 1 165 ? -14.121 -9.546 -12.031 1.00 93.75 165 HIS A O 1
ATOM 1307 N N . ARG A 1 166 ? -12.440 -8.599 -13.188 1.00 93.56 166 ARG A N 1
ATOM 1308 C CA . ARG A 1 166 ? -12.988 -8.906 -14.516 1.00 93.56 166 ARG A CA 1
ATOM 1309 C C . ARG A 1 166 ? -13.063 -10.398 -14.777 1.00 93.56 166 ARG A C 1
ATOM 1311 O O . ARG A 1 166 ? -14.083 -10.851 -15.277 1.00 93.56 166 ARG A O 1
ATOM 1318 N N . TYR A 1 167 ? -12.046 -11.170 -14.401 1.00 95.12 167 TYR A N 1
ATOM 1319 C CA . TYR A 1 167 ? -12.102 -12.628 -14.500 1.00 95.12 167 TYR A CA 1
ATOM 1320 C C . TYR A 1 167 ? -13.292 -13.208 -13.719 1.00 95.12 167 TYR A C 1
ATOM 1322 O O . TYR A 1 167 ? -14.006 -14.067 -14.230 1.00 95.12 167 TYR A O 1
ATOM 1330 N N . ARG A 1 168 ? -13.558 -12.694 -12.513 1.00 93.62 168 ARG A N 1
ATOM 1331 C CA . ARG A 1 168 ? -14.655 -13.165 -11.653 1.00 93.62 168 ARG A CA 1
ATOM 1332 C C . ARG A 1 168 ? -16.040 -12.789 -12.171 1.00 93.62 168 ARG A C 1
ATOM 1334 O O . ARG A 1 168 ? -16.987 -13.556 -12.006 1.00 93.62 168 ARG A O 1
ATOM 1341 N N . ALA A 1 169 ? -16.166 -11.610 -12.770 1.00 93.62 169 ALA A N 1
ATOM 1342 C CA . ALA A 1 169 ? -17.418 -11.139 -13.358 1.00 93.62 169 ALA A CA 1
ATOM 1343 C C . ALA A 1 169 ? -17.643 -11.645 -14.796 1.00 93.62 169 ALA A C 1
ATOM 1345 O O . ALA A 1 169 ? -18.775 -11.625 -15.285 1.00 93.62 169 ALA A O 1
ATOM 1346 N N . GLY A 1 170 ? -16.567 -12.042 -15.473 1.00 93.12 170 GLY A N 1
ATOM 1347 C CA . GLY A 1 170 ? -16.513 -12.318 -16.901 1.00 93.12 170 GLY A CA 1
ATOM 1348 C C . GLY A 1 170 ? -16.671 -13.788 -17.274 1.00 93.12 170 GLY A C 1
ATOM 1349 O O . GLY A 1 170 ? -17.114 -14.633 -16.495 1.00 93.12 170 GLY A O 1
ATOM 1350 N N . GLY A 1 171 ? -16.342 -14.082 -18.529 1.00 93.00 171 GLY A N 1
ATOM 1351 C CA . GLY A 1 171 ? -16.391 -15.410 -19.119 1.00 93.00 171 GLY A CA 1
ATOM 1352 C C . GLY A 1 171 ? -15.030 -15.869 -19.635 1.00 93.00 171 GLY A C 1
ATOM 1353 O O . GLY A 1 171 ? -13.976 -15.621 -19.053 1.00 93.00 171 GLY A O 1
ATOM 1354 N N . VAL A 1 172 ? -15.057 -16.604 -20.746 1.00 95.50 172 VAL A N 1
ATOM 1355 C CA . VAL A 1 172 ? -13.853 -17.216 -21.329 1.00 95.50 172 VAL A CA 1
ATOM 1356 C C . VAL A 1 172 ? -12.845 -16.161 -21.795 1.00 95.50 172 VAL A C 1
ATOM 1358 O O . VAL A 1 172 ? -11.647 -16.366 -21.623 1.00 95.50 172 VAL A O 1
ATOM 1361 N N . GLU A 1 173 ? -13.317 -15.039 -22.340 1.00 97.00 173 GLU A N 1
ATOM 1362 C CA . GLU A 1 173 ? -12.458 -13.973 -22.865 1.00 97.00 173 GLU A CA 1
ATOM 1363 C C . GLU A 1 173 ? -11.638 -13.302 -21.754 1.00 97.00 173 GLU A C 1
ATOM 1365 O O . GLU A 1 173 ? -10.420 -13.184 -21.875 1.00 97.00 173 GLU A O 1
ATOM 1370 N N . GLU A 1 174 ? -12.265 -12.931 -20.637 1.00 97.00 174 GLU A N 1
ATOM 1371 C CA . GLU A 1 174 ? -11.574 -12.333 -19.491 1.00 97.00 174 GLU A CA 1
ATOM 1372 C C . GLU A 1 174 ? -10.565 -13.308 -18.869 1.00 97.00 174 GLU A C 1
ATOM 1374 O O . GLU A 1 174 ? -9.463 -12.906 -18.493 1.00 97.00 174 GLU A O 1
ATOM 1379 N N . ALA A 1 175 ? -10.885 -14.606 -18.833 1.00 96.50 175 ALA A N 1
ATOM 1380 C CA . ALA A 1 175 ? -9.939 -15.633 -18.401 1.00 96.50 175 ALA A CA 1
ATOM 1381 C C . ALA A 1 175 ? -8.733 -15.764 -19.351 1.00 96.50 175 ALA A C 1
ATOM 1383 O O . ALA A 1 175 ? -7.610 -15.985 -18.900 1.00 96.50 175 ALA A O 1
ATOM 1384 N N . GLU A 1 176 ? -8.926 -15.642 -20.667 1.00 97.81 176 GLU A N 1
ATOM 1385 C CA . GLU A 1 176 ? -7.826 -15.638 -21.641 1.00 97.81 176 GLU A CA 1
ATOM 1386 C C . GLU A 1 176 ? -6.955 -14.382 -21.523 1.00 97.81 176 GLU A C 1
ATOM 1388 O O . GLU A 1 176 ? -5.728 -14.491 -21.560 1.00 97.81 176 GLU A O 1
ATOM 1393 N N . GLN A 1 177 ? -7.565 -13.216 -21.304 1.00 97.44 177 GLN A N 1
ATOM 1394 C CA . GLN A 1 177 ? -6.849 -11.965 -21.048 1.00 97.44 177 GLN A CA 1
ATOM 1395 C C . GLN A 1 177 ? -5.997 -12.049 -19.774 1.00 97.44 177 GLN A C 1
ATOM 1397 O O . GLN A 1 177 ? -4.821 -11.684 -19.805 1.00 97.44 177 GLN A O 1
ATOM 1402 N N . LEU A 1 178 ? -6.547 -12.588 -18.679 1.00 97.50 178 LEU A N 1
ATOM 1403 C CA . LEU A 1 178 ? -5.806 -12.784 -17.430 1.00 97.50 178 LEU A CA 1
ATOM 1404 C C . LEU A 1 178 ? -4.628 -13.753 -17.614 1.00 97.50 178 LEU A C 1
ATOM 1406 O O . LEU A 1 178 ? -3.519 -13.465 -17.169 1.00 97.50 178 LEU A O 1
ATOM 1410 N N . ARG A 1 179 ? -4.822 -14.867 -18.336 1.00 98.12 179 ARG A N 1
ATOM 1411 C CA . ARG A 1 179 ? -3.722 -15.796 -18.660 1.00 98.12 179 ARG A CA 1
ATOM 1412 C C . ARG A 1 179 ? -2.634 -15.138 -19.499 1.00 98.12 179 ARG A C 1
ATOM 1414 O O . ARG A 1 179 ? -1.458 -15.392 -19.259 1.00 98.12 179 ARG A O 1
ATOM 1421 N N . ALA A 1 180 ? -3.005 -14.312 -20.477 1.00 98.12 180 ALA A N 1
ATOM 1422 C CA . ALA A 1 180 ? -2.040 -13.584 -21.297 1.00 98.12 180 ALA A CA 1
ATOM 1423 C C . ALA A 1 180 ? -1.234 -12.578 -20.458 1.00 98.12 180 ALA A C 1
ATOM 1425 O O . ALA A 1 180 ? -0.018 -12.485 -20.623 1.00 98.12 180 ALA A O 1
ATOM 1426 N N . LEU A 1 181 ? -1.892 -11.892 -19.518 1.00 98.38 181 LEU A N 1
ATOM 1427 C CA . LEU A 1 181 ? -1.234 -11.016 -18.551 1.00 98.38 181 LEU A CA 1
ATOM 1428 C C . LEU A 1 181 ? -0.252 -11.781 -17.661 1.00 98.38 181 LEU A C 1
ATOM 1430 O O . LEU A 1 181 ? 0.916 -11.410 -17.596 1.00 98.38 181 LEU A O 1
ATOM 1434 N N . PHE A 1 182 ? -0.674 -12.883 -17.040 1.00 98.44 182 PHE A N 1
ATOM 1435 C CA . PHE A 1 182 ? 0.226 -13.700 -16.224 1.00 98.44 182 PHE A CA 1
ATOM 1436 C C . PHE A 1 182 ? 1.385 -14.290 -17.028 1.00 98.44 182 PHE A C 1
ATOM 1438 O O . PHE A 1 182 ? 2.503 -14.325 -16.528 1.00 98.44 182 PHE A O 1
ATOM 1445 N N . ALA A 1 183 ? 1.165 -14.696 -18.280 1.00 98.44 183 ALA A N 1
ATOM 1446 C CA . ALA A 1 183 ? 2.238 -15.182 -19.143 1.00 98.44 183 ALA A CA 1
ATOM 1447 C C . ALA A 1 183 ? 3.274 -14.091 -19.468 1.00 98.44 183 ALA A C 1
ATOM 1449 O O . ALA A 1 183 ? 4.468 -14.385 -19.491 1.00 98.44 183 ALA A O 1
ATOM 1450 N N . PHE A 1 184 ? 2.836 -12.846 -19.690 1.00 98.38 184 PHE A N 1
ATOM 1451 C CA . PHE A 1 184 ? 3.744 -11.709 -19.855 1.00 98.38 184 PHE A CA 1
ATOM 1452 C C . PHE A 1 184 ? 4.521 -11.436 -18.561 1.00 98.38 184 PHE A C 1
ATOM 1454 O O . PHE A 1 184 ? 5.746 -11.376 -18.577 1.00 98.38 184 PHE A O 1
ATOM 1461 N N . MET A 1 185 ? 3.831 -11.357 -17.421 1.00 98.31 185 MET A N 1
ATOM 1462 C CA . MET A 1 185 ? 4.482 -11.113 -16.131 1.00 98.31 185 MET A CA 1
ATOM 1463 C C . MET A 1 185 ? 5.488 -12.220 -15.773 1.00 98.31 185 MET A C 1
ATOM 1465 O O . MET A 1 185 ? 6.560 -11.933 -15.254 1.00 98.31 185 MET A O 1
ATOM 1469 N N . GLU A 1 186 ? 5.203 -13.476 -16.127 1.00 98.31 186 GLU A N 1
ATOM 1470 C CA . GLU A 1 186 ? 6.100 -14.623 -15.936 1.00 98.31 186 GLU A CA 1
ATOM 1471 C C . GLU A 1 186 ? 7.417 -14.478 -16.715 1.00 98.31 186 GLU A C 1
ATOM 1473 O O . GLU A 1 186 ? 8.477 -14.878 -16.215 1.00 98.31 186 GLU A O 1
ATOM 1478 N N . SER A 1 187 ? 7.378 -13.899 -17.924 1.00 97.69 187 SER A N 1
ATOM 1479 C CA . SER A 1 187 ? 8.595 -13.654 -18.708 1.00 97.69 187 SER A CA 1
ATOM 1480 C C . SER A 1 187 ? 9.468 -12.537 -18.141 1.00 97.69 187 SER A C 1
ATOM 1482 O O . SER A 1 187 ? 10.674 -12.563 -18.363 1.00 97.69 187 SER A O 1
ATOM 1484 N N . GLU A 1 188 ? 8.883 -11.620 -17.372 1.00 97.31 188 GLU A N 1
ATOM 1485 C CA . GLU A 1 188 ? 9.572 -10.469 -16.773 1.00 97.31 188 GLU A CA 1
ATOM 1486 C C . GLU A 1 188 ? 10.120 -10.784 -15.366 1.00 97.31 188 GLU A C 1
ATOM 1488 O O . GLU A 1 188 ? 10.893 -10.013 -14.800 1.00 97.31 188 GLU A O 1
ATOM 1493 N N . VAL A 1 189 ? 9.774 -11.942 -14.785 1.00 96.88 189 VAL A N 1
ATOM 1494 C CA . VAL A 1 189 ? 10.358 -12.375 -13.507 1.00 96.88 189 VAL A CA 1
ATOM 1495 C C . VAL A 1 189 ? 11.883 -12.462 -13.632 1.00 96.88 189 VAL A C 1
ATOM 1497 O O . VAL A 1 189 ? 12.414 -13.071 -14.564 1.00 96.88 189 VAL A O 1
ATOM 1500 N N . GLY A 1 190 ? 12.601 -11.920 -12.649 1.00 92.94 190 GLY A N 1
ATOM 1501 C CA . GLY A 1 190 ? 14.061 -11.978 -12.561 1.00 92.94 190 GLY A CA 1
ATOM 1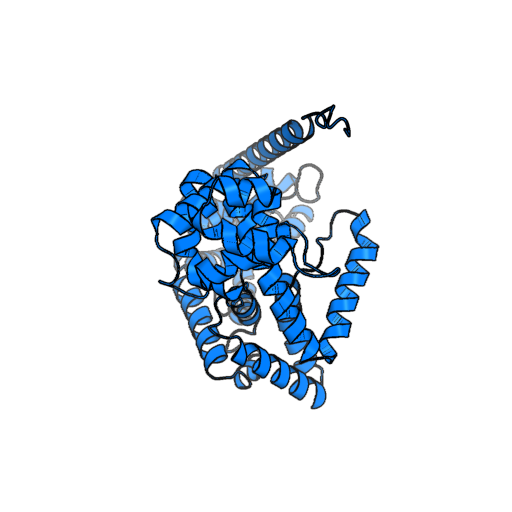502 C C . GLY A 1 190 ? 14.813 -11.051 -13.517 1.00 92.94 190 GLY A C 1
ATOM 1503 O O . GLY A 1 190 ? 16.036 -11.151 -13.560 1.00 92.94 190 GLY A O 1
ATOM 1504 N N . ASP A 1 191 ? 14.120 -10.186 -14.264 1.00 91.19 191 ASP A N 1
ATOM 1505 C CA . ASP A 1 191 ? 14.741 -9.027 -14.909 1.00 91.19 191 ASP A CA 1
ATOM 1506 C C . ASP A 1 191 ? 14.912 -7.907 -13.858 1.00 91.19 191 ASP A C 1
ATOM 1508 O O . ASP A 1 191 ? 13.913 -7.383 -13.351 1.00 91.19 191 ASP A O 1
ATOM 1512 N N . PRO A 1 192 ? 16.153 -7.517 -13.508 1.00 86.62 192 PRO A N 1
ATOM 1513 C CA . PRO A 1 192 ? 16.403 -6.469 -12.519 1.00 86.62 192 PRO A CA 1
ATOM 1514 C C . PRO A 1 192 ? 15.802 -5.105 -12.888 1.00 86.62 192 PRO A C 1
ATOM 1516 O O . PRO A 1 192 ? 15.556 -4.282 -12.005 1.00 86.62 192 PRO A O 1
ATOM 1519 N N . ALA A 1 193 ? 15.571 -4.837 -14.178 1.00 84.25 193 ALA A N 1
ATOM 1520 C CA . ALA A 1 193 ? 14.975 -3.584 -14.631 1.00 84.25 193 ALA A CA 1
ATOM 1521 C C . ALA A 1 193 ? 13.479 -3.491 -14.291 1.00 84.25 193 ALA A C 1
ATOM 1523 O O . ALA A 1 193 ? 12.942 -2.389 -14.195 1.00 84.25 193 ALA A O 1
ATOM 1524 N N . THR A 1 194 ? 12.807 -4.629 -14.104 1.00 90.75 194 THR A N 1
ATOM 1525 C CA . THR A 1 194 ? 11.349 -4.708 -13.928 1.00 90.75 194 THR A CA 1
ATOM 1526 C C . THR A 1 194 ? 10.937 -5.396 -12.633 1.00 90.75 194 THR A C 1
ATOM 1528 O O . THR A 1 194 ? 9.749 -5.430 -12.326 1.00 90.75 194 THR A O 1
ATOM 1531 N N . GLU A 1 195 ? 11.896 -5.909 -11.856 1.00 93.56 195 GLU A N 1
ATOM 1532 C CA . GLU A 1 195 ? 11.683 -6.632 -10.597 1.00 93.56 195 GLU A CA 1
ATOM 1533 C C . GLU A 1 195 ? 10.703 -5.904 -9.669 1.00 93.56 195 GLU A C 1
ATOM 1535 O O . GLU A 1 195 ? 9.728 -6.503 -9.230 1.00 93.56 195 GLU A O 1
ATOM 1540 N N . ARG A 1 196 ? 10.873 -4.587 -9.478 1.00 93.81 196 ARG A N 1
ATOM 1541 C CA . ARG A 1 196 ? 9.965 -3.762 -8.660 1.00 93.81 196 ARG A CA 1
ATOM 1542 C C . ARG A 1 196 ? 8.510 -3.828 -9.134 1.00 93.81 196 ARG A C 1
ATOM 1544 O O . ARG A 1 196 ? 7.614 -3.993 -8.318 1.00 93.81 196 ARG A O 1
ATOM 1551 N N . LEU A 1 197 ? 8.273 -3.692 -10.440 1.00 95.75 197 LEU A N 1
ATOM 1552 C CA . LEU A 1 197 ? 6.922 -3.701 -11.014 1.00 95.75 197 LEU A CA 1
ATOM 1553 C C . LEU A 1 197 ? 6.282 -5.091 -10.939 1.00 95.75 197 LEU A C 1
ATOM 1555 O O . LEU A 1 197 ? 5.072 -5.210 -10.758 1.00 95.75 197 LEU A O 1
ATOM 1559 N N . VAL A 1 198 ? 7.092 -6.141 -11.090 1.00 97.25 198 VAL A N 1
ATOM 1560 C CA . VAL A 1 198 ? 6.645 -7.528 -10.927 1.00 97.25 198 VAL A CA 1
ATOM 1561 C C . VAL A 1 198 ? 6.281 -7.799 -9.469 1.00 97.25 198 VAL A C 1
ATOM 1563 O O . VAL A 1 198 ? 5.220 -8.366 -9.222 1.00 97.25 198 VAL A O 1
ATOM 1566 N N . ASP A 1 199 ? 7.104 -7.360 -8.517 1.00 95.12 199 ASP A N 1
ATOM 1567 C CA . ASP A 1 199 ? 6.829 -7.489 -7.085 1.00 95.12 199 ASP A CA 1
ATOM 1568 C C . ASP A 1 199 ? 5.544 -6.745 -6.692 1.00 95.12 199 ASP A C 1
ATOM 1570 O O . ASP A 1 199 ? 4.667 -7.341 -6.070 1.00 95.12 199 ASP A O 1
ATOM 1574 N N . GLU A 1 200 ? 5.375 -5.493 -7.135 1.00 94.44 200 GLU A N 1
ATOM 1575 C CA . GLU A 1 200 ? 4.152 -4.703 -6.909 1.00 94.44 200 GLU A CA 1
ATOM 1576 C C . GLU A 1 200 ? 2.910 -5.380 -7.503 1.00 94.44 200 GLU A C 1
ATOM 1578 O O . GLU A 1 200 ? 1.851 -5.422 -6.878 1.00 94.44 200 GLU A O 1
ATOM 1583 N N . PHE A 1 201 ? 3.028 -5.958 -8.699 1.00 96.69 201 PHE A N 1
ATOM 1584 C CA . PHE A 1 201 ? 1.939 -6.717 -9.308 1.00 96.69 201 PHE A CA 1
ATOM 1585 C C . PHE A 1 201 ? 1.579 -7.966 -8.492 1.00 96.69 201 PHE A C 1
ATOM 1587 O O . PHE A 1 201 ? 0.400 -8.229 -8.253 1.00 96.69 201 PHE A O 1
ATOM 1594 N N . VAL A 1 202 ? 2.582 -8.742 -8.067 1.00 96.62 202 VAL A N 1
ATOM 1595 C CA . VAL A 1 202 ? 2.395 -9.972 -7.279 1.00 96.62 202 VAL A CA 1
ATOM 1596 C C . VAL A 1 202 ? 1.805 -9.662 -5.900 1.00 96.62 202 VAL A C 1
ATOM 1598 O O . VAL A 1 202 ? 0.991 -10.445 -5.400 1.00 96.62 202 VAL A O 1
ATOM 1601 N N . GLU A 1 203 ? 2.142 -8.508 -5.324 1.00 94.00 203 GLU A N 1
ATOM 1602 C CA . GLU A 1 203 ? 1.606 -8.041 -4.046 1.00 94.00 203 GLU A CA 1
ATOM 1603 C C . GLU A 1 203 ? 0.104 -7.797 -4.074 1.00 94.00 203 GLU A C 1
ATOM 1605 O O . GLU A 1 203 ? -0.591 -8.103 -3.104 1.00 94.00 203 GLU A O 1
ATOM 1610 N N . MET A 1 204 ? -0.410 -7.355 -5.215 1.00 95.31 204 MET A N 1
ATOM 1611 C CA . MET A 1 204 ? -1.829 -7.074 -5.394 1.00 95.31 204 MET A CA 1
ATOM 1612 C C . MET A 1 204 ? -2.659 -8.305 -5.784 1.00 95.31 204 MET A C 1
ATOM 1614 O O . MET A 1 204 ? -3.883 -8.208 -5.899 1.00 95.31 204 MET A O 1
ATOM 1618 N N . LEU A 1 205 ? -2.035 -9.473 -5.979 1.00 95.50 205 LEU A N 1
ATOM 1619 C CA . LEU A 1 205 ? -2.766 -10.710 -6.256 1.00 95.50 205 LEU A CA 1
ATOM 1620 C C . LEU A 1 205 ? -3.500 -11.228 -5.008 1.00 95.50 205 LEU A C 1
ATOM 1622 O O . LEU A 1 205 ? -3.028 -11.044 -3.882 1.00 95.50 205 LEU A O 1
ATOM 1626 N N . PRO A 1 206 ? -4.616 -11.967 -5.178 1.00 92.44 206 PRO A N 1
ATOM 1627 C CA . PRO A 1 206 ? -5.347 -12.553 -4.064 1.00 92.44 206 PRO A CA 1
ATOM 1628 C C . PRO A 1 206 ? -4.454 -13.375 -3.134 1.00 92.44 206 PRO A C 1
ATOM 1630 O O . PRO A 1 206 ? -3.452 -13.978 -3.530 1.00 92.44 206 PRO A O 1
ATOM 1633 N N . GLU A 1 207 ? -4.811 -13.394 -1.856 1.00 89.12 207 GLU A N 1
ATOM 1634 C CA . GLU A 1 207 ? -4.184 -14.298 -0.896 1.00 89.12 207 GLU A CA 1
ATOM 1635 C C . GLU A 1 207 ? -4.697 -15.734 -1.096 1.00 89.12 207 GLU A C 1
ATOM 1637 O O . GLU A 1 207 ? -5.898 -15.926 -1.322 1.00 89.12 207 GLU A O 1
ATOM 1642 N N . PRO A 1 208 ? -3.834 -16.756 -0.942 1.00 87.44 208 PRO A N 1
ATOM 1643 C CA . PRO A 1 208 ? -4.265 -18.151 -0.941 1.00 87.44 208 PRO A CA 1
ATOM 1644 C C . PRO A 1 208 ? -5.335 -18.428 0.128 1.00 87.44 208 PRO A C 1
ATOM 1646 O O . PRO A 1 208 ? -5.187 -18.019 1.281 1.00 87.44 208 PRO A O 1
ATOM 1649 N N . GLY A 1 209 ? -6.385 -19.168 -0.231 1.00 82.31 209 GLY A N 1
ATOM 1650 C CA . GLY A 1 209 ? -7.503 -19.526 0.644 1.00 82.31 209 GLY A CA 1
ATOM 1651 C C . GLY A 1 209 ? -8.637 -18.498 0.702 1.00 82.31 209 GLY A C 1
ATOM 1652 O O . GLY A 1 209 ? -9.631 -18.743 1.391 1.00 82.31 209 GLY A O 1
ATOM 1653 N N . ARG A 1 210 ? -8.519 -17.358 0.007 1.00 81.56 210 ARG A N 1
ATOM 1654 C CA . ARG A 1 210 ? -9.615 -16.386 -0.139 1.00 81.56 210 ARG A CA 1
ATOM 1655 C C . ARG A 1 210 ? -10.515 -16.737 -1.324 1.00 81.56 210 ARG A C 1
ATOM 1657 O O . ARG A 1 210 ? -10.143 -17.508 -2.193 1.00 81.56 210 ARG A O 1
ATOM 1664 N N . GLY A 1 211 ? -11.705 -16.135 -1.378 1.00 78.69 211 GLY A N 1
ATOM 1665 C CA . GLY A 1 211 ? -12.745 -16.481 -2.357 1.00 78.69 211 GLY A CA 1
ATOM 1666 C C . GLY A 1 211 ? -12.358 -16.357 -3.838 1.00 78.69 211 GLY A C 1
ATOM 1667 O O . GLY A 1 211 ? -13.048 -16.950 -4.668 1.00 78.69 211 GLY A O 1
ATOM 1668 N N . ASP A 1 212 ? -11.283 -15.631 -4.153 1.00 87.19 212 ASP A N 1
ATOM 1669 C CA . ASP A 1 212 ? -10.782 -15.384 -5.511 1.00 87.19 212 ASP A CA 1
ATOM 1670 C C . ASP A 1 212 ? -9.386 -16.002 -5.740 1.00 87.19 212 ASP A C 1
ATOM 1672 O O . ASP A 1 212 ? -8.665 -15.594 -6.648 1.00 87.19 212 ASP A O 1
ATOM 1676 N N . ASP A 1 213 ? -8.963 -16.957 -4.904 1.00 90.38 213 ASP A N 1
ATOM 1677 C CA . ASP A 1 213 ? -7.644 -17.596 -4.998 1.00 90.38 213 ASP A CA 1
ATOM 1678 C C . ASP A 1 213 ? -7.495 -18.556 -6.189 1.00 90.38 213 ASP A C 1
ATOM 1680 O O . ASP A 1 213 ? -6.376 -18.940 -6.527 1.00 90.38 213 ASP A O 1
ATOM 1684 N N . ASP A 1 214 ? -8.587 -18.875 -6.887 1.00 93.69 214 ASP A N 1
ATOM 1685 C CA . ASP A 1 214 ? -8.586 -19.712 -8.086 1.00 93.69 214 ASP A CA 1
ATOM 1686 C C . ASP A 1 214 ? -7.781 -19.094 -9.243 1.00 93.69 214 ASP A C 1
ATOM 1688 O O . ASP A 1 214 ? -7.273 -19.810 -10.107 1.00 93.69 214 ASP A O 1
ATOM 1692 N N . VAL A 1 215 ? -7.570 -17.771 -9.236 1.00 95.75 215 VAL A N 1
ATOM 1693 C CA . VAL A 1 215 ? -6.652 -17.113 -10.184 1.00 95.75 215 VAL A CA 1
ATOM 1694 C C . VAL A 1 215 ? -5.197 -17.527 -9.977 1.00 95.75 215 VAL A C 1
ATOM 1696 O O . VAL A 1 215 ? -4.420 -17.518 -10.932 1.00 95.75 215 VAL A O 1
ATOM 1699 N N . LEU A 1 216 ? -4.811 -17.918 -8.757 1.00 96.31 216 LEU A N 1
ATOM 1700 C CA . LEU A 1 216 ? -3.436 -18.309 -8.441 1.00 96.31 216 LEU A CA 1
ATOM 1701 C C . LEU A 1 216 ? -3.046 -19.627 -9.124 1.00 96.31 216 LEU A C 1
ATOM 1703 O O . LEU A 1 216 ? -1.858 -19.866 -9.348 1.00 96.31 216 LEU A O 1
ATOM 1707 N N . ASP A 1 217 ? -4.027 -20.445 -9.515 1.00 96.69 217 ASP A N 1
ATOM 1708 C CA . ASP A 1 217 ? -3.813 -21.666 -10.301 1.00 96.69 217 ASP A CA 1
ATOM 1709 C C . ASP A 1 217 ? -3.417 -21.369 -11.758 1.00 96.69 217 ASP A C 1
ATOM 1711 O O . ASP A 1 217 ? -2.944 -22.258 -12.469 1.00 96.69 217 ASP A O 1
ATOM 1715 N N . MET A 1 218 ? -3.597 -20.126 -12.222 1.00 97.44 218 MET A N 1
ATOM 1716 C CA . MET A 1 218 ? -3.194 -19.690 -13.564 1.00 97.44 218 MET A CA 1
ATOM 1717 C C . MET A 1 218 ? -1.766 -19.141 -13.624 1.00 97.44 218 MET A C 1
ATOM 1719 O O . MET A 1 218 ? -1.275 -18.863 -14.721 1.00 97.44 218 MET A O 1
ATOM 1723 N N . LEU A 1 219 ? -1.105 -18.957 -12.478 1.00 98.00 219 LEU A N 1
ATOM 1724 C CA . LEU A 1 219 ? 0.254 -18.428 -12.432 1.00 98.00 219 LEU A CA 1
ATOM 1725 C C . LEU A 1 219 ? 1.254 -19.427 -13.022 1.00 98.00 219 LEU A C 1
ATOM 1727 O O . LEU A 1 219 ? 1.179 -20.637 -12.796 1.00 98.00 219 LEU A O 1
ATOM 1731 N N . GLY A 1 220 ? 2.239 -18.899 -13.750 1.00 98.06 220 GLY A N 1
ATOM 1732 C CA . GLY A 1 220 ? 3.429 -19.659 -14.111 1.00 98.06 220 GLY A CA 1
ATOM 1733 C C . GLY A 1 220 ? 4.281 -19.998 -12.878 1.00 98.06 220 GLY A C 1
ATOM 1734 O O . GLY A 1 220 ? 4.076 -19.444 -11.794 1.00 98.06 220 GLY A O 1
ATOM 1735 N N . PRO A 1 221 ? 5.235 -20.937 -13.000 1.00 98.19 221 PRO A N 1
ATOM 1736 C CA . PRO A 1 221 ? 6.013 -21.420 -11.861 1.00 98.19 221 PRO A CA 1
ATOM 1737 C C . PRO A 1 221 ? 6.849 -20.331 -11.170 1.00 98.19 221 PRO A C 1
ATOM 1739 O O . PRO A 1 221 ? 7.025 -20.400 -9.953 1.00 98.19 221 PRO A O 1
ATOM 1742 N N . ARG A 1 222 ? 7.372 -19.335 -11.899 1.00 98.31 222 ARG A N 1
ATOM 1743 C CA . ARG A 1 222 ? 8.221 -18.280 -11.326 1.00 98.31 222 ARG A CA 1
ATOM 1744 C C . ARG A 1 222 ? 7.382 -17.253 -10.572 1.00 98.31 222 ARG A C 1
ATOM 1746 O O . ARG A 1 222 ? 7.708 -16.966 -9.425 1.00 98.31 222 ARG A O 1
ATOM 1753 N N . LEU A 1 223 ? 6.277 -16.777 -11.149 1.00 97.50 223 LEU A N 1
ATOM 1754 C CA . LEU A 1 223 ? 5.322 -15.909 -10.454 1.00 97.50 223 LEU A CA 1
ATOM 1755 C C . LEU A 1 223 ? 4.698 -16.606 -9.253 1.00 97.50 223 LEU A C 1
ATOM 1757 O O . LEU A 1 223 ? 4.568 -15.994 -8.198 1.00 97.50 223 LEU A O 1
ATOM 1761 N N . ARG A 1 224 ? 4.354 -17.894 -9.379 1.00 97.69 224 ARG A N 1
ATOM 1762 C CA . ARG A 1 224 ? 3.846 -18.676 -8.250 1.00 97.69 224 ARG A CA 1
ATOM 1763 C C . ARG A 1 224 ? 4.864 -18.725 -7.114 1.00 97.69 224 ARG A C 1
ATOM 1765 O O . ARG A 1 224 ? 4.499 -18.473 -5.972 1.00 97.69 224 ARG A O 1
ATOM 1772 N N . SER A 1 225 ? 6.135 -18.985 -7.429 1.00 96.44 225 SER A N 1
ATOM 1773 C CA . SER A 1 225 ? 7.210 -18.982 -6.434 1.00 96.44 225 SER A CA 1
ATOM 1774 C C . SER A 1 225 ? 7.412 -17.607 -5.797 1.00 96.44 225 SER A C 1
ATOM 1776 O O . SER A 1 225 ? 7.639 -17.548 -4.592 1.00 96.44 225 SER A O 1
ATOM 1778 N N . LEU A 1 226 ? 7.339 -16.517 -6.571 1.00 96.69 226 LEU A N 1
ATOM 1779 C CA . LEU A 1 226 ? 7.411 -15.157 -6.031 1.00 96.69 226 LEU A CA 1
ATOM 1780 C C . LEU A 1 226 ? 6.236 -14.866 -5.099 1.00 96.69 226 LEU A C 1
ATOM 1782 O O . LEU A 1 226 ? 6.452 -14.361 -4.000 1.00 96.69 226 LEU A O 1
ATOM 1786 N N . ARG A 1 227 ? 5.013 -15.240 -5.497 1.00 96.00 227 ARG A N 1
ATOM 1787 C CA . ARG A 1 227 ? 3.821 -15.067 -4.665 1.00 96.00 227 ARG A CA 1
ATOM 1788 C C . ARG A 1 227 ? 3.939 -15.857 -3.371 1.00 96.00 227 ARG A C 1
ATOM 1790 O O . ARG A 1 227 ? 3.698 -15.298 -2.312 1.00 96.00 227 ARG A O 1
ATOM 1797 N N . ASP A 1 228 ? 4.352 -17.119 -3.435 1.00 93.94 228 ASP A N 1
ATOM 1798 C CA . ASP A 1 228 ? 4.537 -17.960 -2.248 1.00 93.94 228 ASP A CA 1
ATOM 1799 C C . ASP A 1 228 ? 5.610 -17.395 -1.310 1.00 93.94 228 ASP A C 1
ATOM 1801 O O . ASP A 1 228 ? 5.428 -17.371 -0.093 1.00 93.94 228 ASP A O 1
ATOM 1805 N N . GLU A 1 229 ? 6.715 -16.903 -1.870 1.00 93.31 229 GLU A N 1
ATOM 1806 C CA . GLU A 1 229 ? 7.798 -16.278 -1.117 1.00 93.31 229 GLU A CA 1
ATOM 1807 C C . GLU A 1 229 ? 7.368 -14.960 -0.468 1.00 93.31 229 GLU A C 1
ATOM 1809 O O . GLU A 1 229 ? 7.703 -14.703 0.686 1.00 93.31 229 GLU A O 1
ATOM 1814 N N . GLN A 1 230 ? 6.608 -14.128 -1.177 1.00 92.75 230 GLN A N 1
ATOM 1815 C CA . GLN A 1 230 ? 6.015 -12.927 -0.602 1.00 92.75 230 GLN A CA 1
ATOM 1816 C C . GLN A 1 230 ? 5.080 -13.289 0.554 1.00 92.75 230 GLN A C 1
ATOM 1818 O O . GLN A 1 230 ? 5.235 -12.794 1.664 1.00 92.75 230 GLN A O 1
ATOM 1823 N N . VAL A 1 231 ? 4.151 -14.204 0.304 1.00 88.81 231 VAL A N 1
ATOM 1824 C CA . VAL A 1 231 ? 3.172 -14.689 1.273 1.00 88.81 231 VAL A CA 1
ATOM 1825 C C . VAL A 1 231 ? 3.869 -15.263 2.521 1.00 88.81 231 VAL A C 1
ATOM 1827 O O . VAL A 1 231 ? 3.401 -15.039 3.640 1.00 88.81 231 VAL A O 1
ATOM 1830 N N . ARG A 1 232 ? 5.022 -15.929 2.356 1.00 87.31 232 ARG A N 1
ATOM 1831 C CA . ARG A 1 232 ? 5.903 -16.388 3.443 1.00 87.31 232 ARG A CA 1
ATOM 1832 C C . ARG A 1 232 ? 6.594 -15.236 4.179 1.00 87.31 232 ARG A C 1
ATOM 1834 O O . ARG A 1 232 ? 6.609 -15.242 5.404 1.00 87.31 232 ARG A O 1
ATOM 1841 N N . ARG A 1 233 ? 7.167 -14.256 3.472 1.00 86.38 233 ARG A N 1
ATOM 1842 C CA . ARG A 1 233 ? 7.804 -13.075 4.090 1.00 86.38 233 ARG A CA 1
ATOM 1843 C C . ARG A 1 233 ? 6.816 -12.299 4.941 1.00 86.38 233 ARG A C 1
ATOM 1845 O O . ARG A 1 233 ? 7.130 -11.933 6.066 1.00 86.38 233 ARG A O 1
ATOM 1852 N N . GLU A 1 234 ? 5.613 -12.112 4.421 1.00 84.38 234 GLU A N 1
ATOM 1853 C CA . GLU A 1 234 ? 4.530 -11.516 5.177 1.00 84.38 234 GLU A CA 1
ATOM 1854 C C . GLU A 1 234 ? 4.191 -12.399 6.405 1.00 84.38 234 GLU A C 1
ATOM 1856 O O . GLU A 1 234 ? 3.916 -11.872 7.484 1.00 84.38 234 GLU A O 1
ATOM 1861 N N . ASP A 1 235 ? 4.197 -13.742 6.279 1.00 79.94 235 ASP A N 1
ATOM 1862 C CA . ASP A 1 235 ? 3.904 -14.671 7.398 1.00 79.94 235 ASP A CA 1
ATOM 1863 C C . ASP A 1 235 ? 4.899 -14.501 8.525 1.00 79.94 235 ASP A C 1
ATOM 1865 O O . ASP A 1 235 ? 4.520 -14.464 9.694 1.00 79.94 235 ASP A O 1
ATOM 1869 N N . GLU A 1 236 ? 6.161 -14.364 8.156 1.00 80.75 236 GLU A N 1
ATOM 1870 C CA . GLU A 1 236 ? 7.265 -14.155 9.076 1.00 80.75 236 GLU A CA 1
ATOM 1871 C C . GLU A 1 236 ? 7.268 -12.743 9.665 1.00 80.75 236 GLU A C 1
ATOM 1873 O O . GLU A 1 236 ? 7.744 -12.565 10.783 1.00 80.75 236 GLU A O 1
ATOM 1878 N N . SER A 1 237 ? 6.715 -11.754 8.955 1.00 78.81 237 SER A N 1
ATOM 1879 C CA . SER A 1 237 ? 6.606 -10.378 9.442 1.00 78.81 237 SER A CA 1
ATOM 1880 C C . SER A 1 237 ? 5.369 -10.127 10.305 1.00 78.81 237 SER A C 1
ATOM 1882 O O . SER A 1 237 ? 5.194 -9.015 10.796 1.00 78.81 237 SER A O 1
ATOM 1884 N N . ALA A 1 238 ? 4.479 -11.108 10.470 1.00 80.00 238 ALA A N 1
ATOM 1885 C CA . ALA A 1 238 ? 3.289 -10.922 11.287 1.00 80.00 238 ALA A CA 1
ATOM 1886 C C . ALA A 1 238 ? 3.638 -10.890 12.772 1.00 80.00 238 ALA A C 1
ATOM 1888 O O . ALA A 1 238 ? 4.207 -11.840 13.315 1.00 80.00 238 ALA A O 1
ATOM 1889 N N . SER A 1 239 ? 3.214 -9.830 13.449 1.00 88.25 239 SER A N 1
ATOM 1890 C CA . SER A 1 239 ? 3.436 -9.692 14.878 1.00 88.25 239 SER A CA 1
ATOM 1891 C C . SER A 1 239 ? 2.539 -10.638 15.689 1.00 88.25 239 SER A C 1
ATOM 1893 O O . SER A 1 239 ? 1.306 -10.538 15.703 1.00 88.25 239 SER A O 1
ATOM 1895 N N . GLU A 1 240 ? 3.162 -11.543 16.450 1.00 90.62 240 GLU A N 1
ATOM 1896 C CA . GLU A 1 240 ? 2.462 -12.323 17.477 1.00 90.62 240 GLU A CA 1
ATOM 1897 C C . GLU A 1 240 ? 1.929 -11.412 18.602 1.00 90.62 240 GLU A C 1
ATOM 1899 O O . GLU A 1 240 ? 0.931 -11.731 19.258 1.00 90.62 240 GLU A O 1
ATOM 1904 N N . ALA A 1 241 ? 2.578 -10.270 18.855 1.00 93.50 241 ALA A N 1
ATOM 1905 C CA . ALA A 1 241 ? 2.113 -9.290 19.829 1.00 93.50 241 ALA A CA 1
ATOM 1906 C C . ALA A 1 241 ? 0.791 -8.652 19.382 1.00 93.50 241 ALA A C 1
ATOM 1908 O O . ALA A 1 241 ? -0.171 -8.688 20.156 1.00 93.50 241 ALA A O 1
ATOM 1909 N N . GLU A 1 242 ? 0.695 -8.205 18.127 1.00 93.38 242 GLU A N 1
ATOM 1910 C CA . GLU A 1 242 ? -0.528 -7.655 17.533 1.00 93.38 242 GLU A CA 1
ATOM 1911 C C . GLU A 1 242 ? -1.666 -8.676 17.527 1.00 93.38 242 GLU A C 1
ATOM 1913 O O . GLU A 1 242 ? -2.770 -8.385 17.988 1.00 93.38 242 GLU A O 1
ATOM 1918 N N . ALA A 1 243 ? -1.402 -9.910 17.082 1.00 92.06 243 ALA A N 1
ATOM 1919 C CA . ALA A 1 243 ? -2.412 -10.965 17.079 1.00 92.06 243 ALA A CA 1
ATOM 1920 C C . ALA A 1 243 ? -2.985 -11.199 18.488 1.00 92.06 243 ALA A C 1
ATOM 1922 O O . ALA A 1 243 ? -4.204 -11.248 18.681 1.00 92.06 243 ALA A O 1
ATOM 1923 N N . ARG A 1 244 ? -2.109 -11.307 19.498 1.00 94.75 244 ARG A N 1
ATOM 1924 C CA . ARG A 1 244 ? -2.525 -11.470 20.900 1.00 94.75 244 ARG A CA 1
ATOM 1925 C C . ARG A 1 244 ? -3.262 -10.239 21.422 1.00 94.75 244 ARG A C 1
ATOM 1927 O O . ARG A 1 244 ? -4.216 -10.409 22.179 1.00 94.75 244 ARG A O 1
ATOM 1934 N N . PHE A 1 245 ? -2.840 -9.036 21.042 1.00 96.75 245 PHE A N 1
ATOM 1935 C CA . PHE A 1 245 ? -3.526 -7.789 21.374 1.00 96.75 245 PHE A CA 1
ATOM 1936 C C . PHE A 1 245 ? -4.967 -7.794 20.851 1.00 96.75 245 PHE A C 1
ATOM 1938 O O . PHE A 1 245 ? -5.888 -7.579 21.639 1.00 96.75 245 PHE A O 1
ATO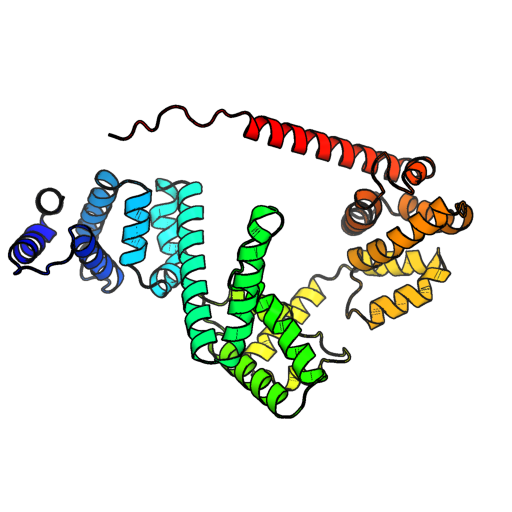M 1945 N N . LEU A 1 246 ? -5.193 -8.163 19.585 1.00 96.00 246 LEU A N 1
ATOM 1946 C CA . LEU A 1 246 ? -6.542 -8.222 19.018 1.00 96.00 246 LEU A CA 1
ATOM 1947 C C . LEU A 1 246 ? -7.441 -9.246 19.724 1.00 96.00 246 LEU A C 1
ATOM 1949 O O . LEU A 1 246 ? -8.597 -8.944 20.027 1.00 96.00 246 LEU A O 1
ATOM 1953 N N . TYR A 1 247 ? -6.924 -10.439 20.040 1.00 95.44 247 TYR A N 1
ATOM 1954 C CA . TYR A 1 247 ? -7.692 -11.429 20.806 1.00 95.44 247 TYR A CA 1
ATOM 1955 C C . TYR A 1 247 ? -8.051 -10.921 22.209 1.00 95.44 247 TYR A C 1
ATOM 1957 O O . TYR A 1 247 ? -9.209 -11.035 22.612 1.00 95.44 247 TYR A O 1
ATOM 1965 N N . ARG A 1 248 ? -7.100 -10.302 22.929 1.00 97.06 248 ARG A N 1
ATOM 1966 C CA . ARG A 1 248 ? -7.373 -9.682 24.239 1.00 97.06 248 ARG A CA 1
ATOM 1967 C C . ARG A 1 248 ? -8.422 -8.573 24.131 1.00 97.06 248 ARG A C 1
ATOM 1969 O O . ARG A 1 248 ? -9.298 -8.490 24.988 1.00 97.06 248 ARG A O 1
ATOM 1976 N N . MET A 1 249 ? -8.365 -7.770 23.069 1.00 97.25 249 MET A N 1
ATOM 1977 C CA . MET A 1 249 ? -9.328 -6.699 22.809 1.00 97.25 249 MET A CA 1
ATOM 1978 C C . MET A 1 249 ? -10.742 -7.250 22.628 1.00 97.25 249 MET A C 1
ATOM 1980 O O . MET A 1 249 ? -11.682 -6.772 23.259 1.00 97.25 249 MET A O 1
ATOM 1984 N N . ALA A 1 250 ? -10.900 -8.294 21.812 1.00 95.81 250 ALA A N 1
ATOM 1985 C CA . ALA A 1 250 ? -12.193 -8.936 21.599 1.00 95.81 250 ALA A CA 1
ATOM 1986 C C . ALA A 1 250 ? -12.718 -9.667 22.846 1.00 95.81 250 ALA A C 1
ATOM 1988 O O . ALA A 1 250 ? -13.931 -9.810 23.015 1.00 95.81 250 ALA A O 1
ATOM 1989 N N . ASP A 1 251 ? -11.834 -10.123 23.734 1.00 95.62 251 ASP A N 1
ATOM 1990 C CA . ASP A 1 251 ? -12.240 -10.711 25.007 1.00 95.62 251 ASP A CA 1
ATOM 1991 C C . ASP A 1 251 ? -12.745 -9.683 26.020 1.00 95.62 251 ASP A C 1
ATOM 1993 O O . ASP A 1 251 ? -13.746 -9.950 26.693 1.00 95.62 251 ASP A O 1
ATOM 1997 N N . GLU A 1 252 ? -12.104 -8.515 26.095 1.00 96.75 252 GLU A N 1
ATOM 1998 C CA . GLU A 1 252 ? -12.533 -7.397 26.946 1.00 96.75 252 GLU A CA 1
ATOM 1999 C C . GLU A 1 252 ? -13.793 -6.707 26.397 1.00 96.75 252 GLU A C 1
ATOM 2001 O O . GLU A 1 252 ? -14.634 -6.236 27.162 1.00 96.75 252 GLU A O 1
ATOM 2006 N N . VAL A 1 253 ? -13.958 -6.683 25.070 1.00 96.56 253 VAL A N 1
ATOM 2007 C CA . VAL A 1 253 ? -15.055 -6.001 24.375 1.00 96.56 253 VAL A CA 1
ATOM 2008 C C . VAL A 1 253 ? -15.852 -7.019 23.540 1.00 96.56 253 VAL A C 1
ATOM 2010 O O . VAL A 1 253 ? -15.641 -7.147 22.333 1.00 96.56 253 VAL A O 1
ATOM 2013 N N . PRO A 1 254 ? -16.808 -7.758 24.144 1.00 92.50 254 PRO A N 1
ATOM 2014 C CA . PRO A 1 254 ? -17.379 -8.961 23.535 1.00 92.50 254 PRO A CA 1
ATOM 2015 C C . PRO A 1 254 ? -18.055 -8.777 22.173 1.00 92.50 254 PRO A C 1
ATOM 2017 O O . PRO A 1 254 ? -18.084 -9.728 21.393 1.00 92.50 254 PRO A O 1
ATOM 2020 N N . TYR A 1 255 ? -18.599 -7.591 21.869 1.00 93.12 255 TYR A N 1
ATOM 2021 C CA . TYR A 1 255 ? -19.235 -7.338 20.568 1.00 93.12 255 TYR A CA 1
ATOM 2022 C C . TYR A 1 255 ? -18.224 -7.333 19.408 1.00 93.12 255 TYR A C 1
ATOM 2024 O O . TYR A 1 255 ? -18.608 -7.551 18.262 1.00 93.12 255 TYR A O 1
ATOM 2032 N N . LEU A 1 256 ? -16.928 -7.164 19.700 1.00 95.25 256 LEU A N 1
ATOM 2033 C CA . LEU A 1 256 ? -15.860 -7.225 18.707 1.00 95.25 256 LEU A CA 1
ATOM 2034 C C . LEU A 1 256 ? -15.483 -8.656 18.313 1.00 95.25 256 LEU A C 1
ATOM 2036 O O . LEU A 1 256 ? -14.800 -8.827 17.312 1.00 95.25 256 LEU A O 1
ATOM 2040 N N . ARG A 1 257 ? -15.920 -9.699 19.034 1.00 94.31 257 ARG A N 1
ATOM 2041 C CA . ARG A 1 257 ? -15.519 -11.092 18.741 1.00 94.31 257 ARG A CA 1
ATOM 2042 C C . ARG A 1 257 ? -15.914 -11.557 17.349 1.00 94.31 257 ARG A C 1
ATOM 2044 O O . ARG A 1 257 ? -15.112 -12.187 16.663 1.00 94.31 257 ARG A O 1
ATOM 2051 N N . ASP A 1 258 ? -17.146 -11.274 16.944 1.00 92.62 258 ASP A N 1
ATOM 2052 C CA . ASP A 1 258 ? -17.634 -11.691 15.631 1.00 92.62 258 ASP A CA 1
ATOM 2053 C C . ASP A 1 258 ? -16.979 -10.867 14.519 1.00 92.62 258 ASP A C 1
ATOM 2055 O O . ASP A 1 258 ? -16.584 -11.444 13.508 1.00 92.62 258 ASP A O 1
ATOM 2059 N N . ARG A 1 259 ? -16.751 -9.565 14.752 1.00 93.38 259 ARG A N 1
ATOM 2060 C CA . ARG A 1 259 ? -16.005 -8.696 13.827 1.00 93.38 259 ARG A CA 1
ATOM 2061 C C . ARG A 1 259 ? -14.558 -9.152 13.684 1.00 93.38 259 ARG A C 1
ATOM 2063 O O . ARG A 1 259 ? -14.055 -9.231 12.575 1.00 93.38 259 ARG A O 1
ATOM 2070 N N . LEU A 1 260 ? -13.905 -9.521 14.784 1.00 92.81 260 LEU A N 1
ATOM 2071 C CA . LEU A 1 260 ? -12.545 -10.043 14.756 1.00 92.81 260 LEU A CA 1
ATOM 2072 C C . LEU A 1 260 ? -12.494 -11.363 13.985 1.00 92.81 260 LEU A C 1
ATOM 2074 O O . LEU A 1 260 ? -11.628 -11.545 13.138 1.00 92.81 260 LEU A O 1
ATOM 2078 N N . ARG A 1 261 ? -13.445 -12.276 14.219 1.00 89.69 261 ARG A N 1
ATOM 2079 C CA . ARG A 1 261 ? -13.531 -13.526 13.452 1.00 89.69 261 ARG A CA 1
ATOM 2080 C C . ARG A 1 261 ? -13.721 -13.260 11.961 1.00 89.69 261 ARG A C 1
ATOM 2082 O O . ARG A 1 261 ? -13.103 -13.939 11.150 1.00 89.69 261 ARG A O 1
ATOM 2089 N N . GLU A 1 262 ? -14.564 -12.296 11.609 1.00 88.56 262 GLU A N 1
ATOM 2090 C CA . GLU A 1 262 ? -14.741 -11.869 10.225 1.00 88.56 262 GLU A CA 1
ATOM 2091 C C . GLU A 1 262 ? -13.453 -11.265 9.654 1.00 88.56 262 GLU A C 1
ATOM 2093 O O . GLU A 1 262 ? -13.064 -11.635 8.553 1.00 88.56 262 GLU A O 1
ATOM 2098 N N . HIS A 1 263 ? -12.743 -10.431 10.417 1.00 89.12 263 HIS A N 1
ATOM 2099 C CA . HIS A 1 263 ? -11.449 -9.861 10.036 1.00 89.12 263 HIS A CA 1
ATOM 2100 C C . HIS A 1 263 ? -10.417 -10.946 9.737 1.00 89.12 263 HIS A C 1
ATOM 2102 O O . HIS A 1 263 ? -9.852 -10.957 8.657 1.00 89.12 263 HIS A O 1
ATOM 2108 N N . PHE A 1 264 ? -10.238 -11.928 10.621 1.00 84.94 264 PHE A N 1
ATOM 2109 C CA . PHE A 1 264 ? -9.358 -13.081 10.372 1.00 84.94 264 PHE A CA 1
ATOM 2110 C C . PHE A 1 264 ? -9.871 -14.027 9.271 1.00 84.94 264 PHE A C 1
ATOM 2112 O O . PHE A 1 264 ? -9.112 -14.833 8.743 1.00 84.94 264 PHE A O 1
ATOM 2119 N N . GLY A 1 265 ? -11.167 -13.990 8.954 1.00 81.19 265 GLY A N 1
ATOM 2120 C CA . GLY A 1 265 ? -11.730 -14.721 7.820 1.00 81.19 265 GLY A CA 1
ATOM 2121 C C . GLY A 1 265 ? -11.475 -14.009 6.493 1.00 81.19 265 GLY A C 1
ATOM 2122 O O . GLY A 1 265 ? -11.289 -14.663 5.469 1.00 81.19 265 GLY A O 1
ATOM 2123 N N . ARG A 1 266 ? -11.459 -12.671 6.515 1.00 78.25 266 ARG A N 1
ATOM 2124 C CA . ARG A 1 266 ? -11.118 -11.837 5.367 1.00 78.25 266 ARG A CA 1
ATOM 2125 C C . ARG A 1 266 ? -9.627 -11.821 5.148 1.00 78.25 266 ARG A C 1
ATOM 2127 O O . ARG A 1 266 ? -9.240 -11.995 4.013 1.00 78.25 266 ARG A O 1
ATOM 2134 N N . PHE A 1 267 ? -8.828 -11.632 6.189 1.00 79.81 267 PHE A N 1
ATOM 2135 C CA . PHE A 1 267 ? -7.383 -11.502 6.125 1.00 79.81 267 PHE A CA 1
ATOM 2136 C C . PHE A 1 267 ? -6.695 -12.747 6.653 1.00 79.81 267 PHE A C 1
ATOM 2138 O O . PHE A 1 267 ? -6.958 -13.167 7.778 1.00 79.81 267 PHE A O 1
ATOM 2145 N N . ARG A 1 268 ? -5.751 -13.306 5.881 1.00 73.88 268 ARG A N 1
ATOM 2146 C CA . ARG A 1 268 ? -4.942 -14.445 6.334 1.00 73.88 268 ARG A CA 1
ATOM 2147 C C . ARG A 1 268 ? -4.219 -14.146 7.648 1.00 73.88 268 ARG A C 1
ATOM 2149 O O . ARG A 1 268 ? -3.947 -15.068 8.419 1.00 73.88 268 ARG A O 1
ATOM 2156 N N . ARG A 1 269 ? -3.933 -12.865 7.913 1.00 76.12 269 ARG A N 1
ATOM 2157 C CA . ARG A 1 269 ? -3.314 -12.385 9.146 1.00 76.12 269 ARG A CA 1
ATOM 2158 C C . ARG A 1 269 ? -4.020 -11.190 9.771 1.00 76.12 269 ARG A C 1
ATOM 2160 O O . ARG A 1 269 ? -4.680 -10.427 9.069 1.00 76.12 269 ARG A O 1
ATOM 2167 N N . PRO A 1 270 ? -3.876 -11.020 11.097 1.00 78.88 270 PRO A N 1
ATOM 2168 C CA . PRO A 1 270 ? -4.446 -9.880 11.785 1.00 78.88 270 PRO A CA 1
ATOM 2169 C C . PRO A 1 270 ? -3.707 -8.622 11.360 1.00 78.88 270 PRO A C 1
ATOM 2171 O O . PRO A 1 270 ? -2.644 -8.314 11.880 1.00 78.88 270 PRO A O 1
ATOM 2174 N N . LEU A 1 271 ? -4.283 -7.882 10.420 1.00 88.12 271 LEU A N 1
ATOM 2175 C CA . LEU A 1 271 ? -3.856 -6.515 10.166 1.00 88.12 271 LEU A CA 1
ATOM 2176 C C . LEU A 1 271 ? -4.394 -5.648 11.305 1.00 88.12 271 LEU A C 1
ATOM 2178 O O . LEU A 1 271 ? -5.536 -5.186 11.234 1.00 88.12 271 LEU A O 1
ATOM 2182 N N . GLY A 1 272 ? -3.605 -5.499 12.377 1.00 92.69 272 GLY A N 1
ATOM 2183 C CA . GLY A 1 272 ? -3.998 -4.762 13.581 1.00 92.69 272 GLY A CA 1
ATOM 2184 C C . GLY A 1 272 ? -4.457 -3.347 13.250 1.00 92.69 272 GLY A C 1
ATOM 2185 O O . GLY A 1 272 ? -5.539 -2.934 13.666 1.00 92.69 272 GLY A O 1
ATOM 2186 N N . HIS A 1 273 ? -3.694 -2.667 12.394 1.00 93.62 273 HIS A N 1
ATOM 2187 C CA . HIS A 1 273 ? -4.013 -1.330 11.909 1.00 93.62 273 HIS A CA 1
ATOM 2188 C C . HIS A 1 273 ? -5.370 -1.241 11.199 1.00 93.62 273 HIS A C 1
ATOM 2190 O O . HIS A 1 273 ? -6.164 -0.342 11.469 1.00 93.62 273 HIS A O 1
ATOM 2196 N N . VAL A 1 274 ? -5.668 -2.203 10.322 1.00 92.69 274 VAL A N 1
ATOM 2197 C CA . VAL A 1 274 ? -6.936 -2.230 9.580 1.00 92.69 274 VAL A CA 1
ATOM 2198 C C . VAL A 1 274 ? -8.096 -2.498 10.532 1.00 92.69 274 VAL A C 1
ATOM 2200 O O . VAL A 1 274 ? -9.078 -1.765 10.514 1.00 92.69 274 VAL A O 1
ATOM 2203 N N . PHE A 1 275 ? -7.972 -3.492 11.415 1.00 95.44 275 PHE A N 1
ATOM 2204 C CA . PHE A 1 275 ? -9.051 -3.836 12.342 1.00 95.44 275 PHE A CA 1
ATOM 2205 C C . PHE A 1 275 ? -9.368 -2.698 13.318 1.00 95.44 275 PHE A C 1
ATOM 2207 O O . PHE A 1 275 ? -10.532 -2.370 13.539 1.00 95.44 275 PHE A O 1
ATOM 2214 N N . VAL A 1 276 ? -8.338 -2.075 13.899 1.00 96.75 276 VAL A N 1
ATOM 2215 C CA . VAL A 1 276 ? -8.521 -0.944 14.818 1.00 96.75 276 VAL A CA 1
ATOM 2216 C C . VAL A 1 276 ? -9.107 0.262 14.078 1.00 96.75 276 VAL A C 1
ATOM 2218 O O . VAL A 1 276 ? -10.046 0.872 14.591 1.00 96.75 276 VAL A O 1
ATOM 2221 N N . GLY A 1 277 ? -8.651 0.542 12.852 1.00 94.56 277 GLY A N 1
ATOM 2222 C CA . GLY A 1 277 ? -9.223 1.592 12.006 1.00 94.56 277 GLY A CA 1
ATOM 2223 C C . GLY A 1 277 ? -10.693 1.347 11.634 1.00 94.56 277 GLY A C 1
ATOM 2224 O O . GLY A 1 277 ? -11.492 2.277 11.624 1.00 94.56 277 GLY A O 1
ATOM 2225 N N . GLU A 1 278 ? -11.112 0.099 11.405 1.00 93.00 278 GLU A N 1
ATOM 2226 C CA . GLU A 1 278 ? -12.529 -0.234 11.174 1.00 93.00 278 GLU A CA 1
ATOM 2227 C C . GLU A 1 278 ? -13.410 0.032 12.409 1.00 93.00 278 GLU A C 1
ATOM 2229 O O . GLU A 1 278 ? -14.586 0.389 12.281 1.00 93.00 278 GLU A O 1
ATOM 2234 N N . ILE A 1 279 ? -12.859 -0.151 13.611 1.00 95.81 279 ILE A N 1
ATOM 2235 C CA . ILE A 1 279 ? -13.579 0.057 14.874 1.00 95.81 279 ILE A CA 1
ATOM 2236 C C . ILE A 1 279 ? -13.651 1.541 15.234 1.00 95.81 279 ILE A C 1
ATOM 2238 O O . ILE A 1 279 ? -14.653 1.984 15.798 1.00 95.81 279 ILE A O 1
ATOM 2242 N N . VAL A 1 280 ? -12.615 2.322 14.917 1.00 95.44 280 VAL A N 1
ATOM 2243 C CA . VAL A 1 280 ? -12.510 3.716 15.364 1.00 95.44 280 VAL A CA 1
ATOM 2244 C C . VAL A 1 280 ? -13.674 4.582 14.863 1.00 95.44 280 VAL A C 1
ATOM 2246 O O . VAL A 1 280 ? -14.228 5.375 15.623 1.00 95.44 280 VAL A O 1
ATOM 2249 N N . PHE A 1 281 ? -14.138 4.359 13.630 1.00 91.75 281 PHE A N 1
ATOM 2250 C CA . PHE A 1 281 ? -15.288 5.081 13.085 1.00 91.75 281 PHE A CA 1
ATOM 2251 C C . PHE A 1 281 ? -16.584 4.776 13.847 1.00 91.75 281 PHE A C 1
ATOM 2253 O O . PHE A 1 281 ? -17.328 5.696 14.184 1.00 91.75 281 PHE A O 1
ATOM 2260 N N . GLU A 1 282 ? -16.828 3.509 14.200 1.00 93.38 282 GLU A N 1
ATOM 2261 C CA . GLU A 1 282 ? -17.982 3.131 15.030 1.00 93.38 282 GLU A CA 1
ATOM 2262 C C . GLU A 1 282 ? -17.892 3.786 16.416 1.00 93.38 282 GLU A C 1
ATOM 2264 O O . GLU A 1 282 ? -18.889 4.272 16.953 1.00 93.38 282 GLU A O 1
ATOM 2269 N N . VAL A 1 283 ? -16.689 3.846 16.994 1.00 95.12 283 VAL A N 1
ATOM 2270 C CA . VAL A 1 283 ? -16.456 4.509 18.282 1.00 95.12 283 VAL A CA 1
ATOM 2271 C C . VAL A 1 283 ? -16.858 5.984 18.221 1.00 95.12 283 VAL A C 1
ATOM 2273 O O . VAL A 1 283 ? -17.489 6.477 19.160 1.00 95.12 283 VAL A O 1
ATOM 2276 N N . PHE A 1 284 ? -16.558 6.681 17.123 1.00 93.00 284 PHE A N 1
ATOM 2277 C CA . PHE A 1 284 ? -16.953 8.081 16.939 1.00 93.00 284 PHE A CA 1
ATOM 2278 C C . PHE A 1 284 ? -18.458 8.242 16.804 1.00 93.00 284 PHE A C 1
ATOM 2280 O O . PHE A 1 284 ? -19.029 9.133 17.434 1.00 93.00 284 PHE A O 1
ATOM 2287 N N . GLU A 1 285 ? -19.107 7.372 16.033 1.00 92.31 285 GLU A N 1
ATOM 2288 C CA . GLU A 1 285 ? -20.559 7.384 15.864 1.00 92.31 285 GLU A CA 1
ATOM 2289 C C . GLU A 1 285 ? -21.279 7.139 17.195 1.00 92.31 285 GLU A C 1
ATOM 2291 O O . GLU A 1 285 ? -22.167 7.907 17.574 1.00 92.31 285 GLU A O 1
ATOM 2296 N N . LEU A 1 286 ? -20.849 6.128 17.956 1.00 94.69 286 LEU A N 1
ATOM 2297 C CA . LEU A 1 286 ? -21.396 5.824 19.279 1.00 94.69 286 LEU A CA 1
ATOM 2298 C C . LEU A 1 286 ? -21.153 6.969 20.268 1.00 94.69 286 LEU A C 1
ATOM 2300 O O . LEU A 1 286 ? -22.056 7.339 21.023 1.00 94.69 286 LEU A O 1
ATOM 2304 N N . TYR A 1 287 ? -19.959 7.566 20.260 1.00 96.38 287 TYR A N 1
ATOM 2305 C CA . TYR A 1 287 ? -19.661 8.719 21.105 1.00 96.38 287 TYR A CA 1
ATOM 2306 C C . TYR A 1 287 ? -20.543 9.925 20.746 1.00 96.38 287 TYR A C 1
ATOM 2308 O O . TYR A 1 287 ? -21.149 10.533 21.631 1.00 96.38 287 TYR A O 1
ATOM 2316 N N . ALA A 1 288 ? -20.672 10.245 19.455 1.00 94.25 288 ALA A N 1
ATOM 2317 C CA . ALA A 1 288 ? -21.500 11.343 18.959 1.00 94.25 288 ALA A CA 1
ATOM 2318 C C . ALA A 1 288 ? -22.996 11.137 19.258 1.00 94.25 288 ALA A C 1
ATOM 2320 O O . ALA A 1 288 ? -23.712 12.108 19.507 1.00 94.25 288 ALA A O 1
ATOM 2321 N N . ALA A 1 289 ? -23.457 9.884 19.310 1.00 95.94 289 ALA A N 1
ATOM 2322 C CA . ALA A 1 289 ? -24.805 9.511 19.738 1.00 95.94 289 ALA A CA 1
ATOM 2323 C C . ALA A 1 289 ? -25.026 9.599 21.265 1.00 95.94 289 ALA A C 1
ATOM 2325 O O . ALA A 1 289 ? -26.140 9.386 21.745 1.00 95.94 289 ALA A O 1
ATOM 2326 N N . GLY A 1 290 ? -23.991 9.929 22.048 1.00 96.38 290 GLY A N 1
ATOM 2327 C CA . GLY A 1 290 ? -24.053 9.994 23.510 1.00 96.38 290 GLY A CA 1
ATOM 2328 C C . GLY A 1 290 ? -23.952 8.629 24.197 1.00 96.38 290 GLY A C 1
ATOM 2329 O O . GLY A 1 290 ? -24.201 8.523 25.398 1.00 96.38 290 GLY A O 1
ATOM 2330 N N . GLU A 1 291 ? -23.555 7.581 23.473 1.00 96.75 291 GLU A N 1
ATOM 2331 C CA . GLU A 1 291 ? -23.440 6.207 23.969 1.00 96.75 291 GLU A CA 1
ATOM 2332 C C . GLU A 1 291 ? -22.043 5.916 24.547 1.00 96.75 291 GLU A C 1
ATOM 2334 O O . GLU A 1 291 ? -21.471 4.845 24.347 1.00 96.75 291 GLU A O 1
ATOM 2339 N N . VAL A 1 292 ? -21.488 6.870 25.306 1.00 96.38 292 VAL A N 1
ATOM 2340 C CA . VAL A 1 292 ? -20.113 6.820 25.846 1.00 96.38 292 VAL A CA 1
ATOM 2341 C C . VAL A 1 292 ? -19.844 5.536 26.638 1.00 96.38 292 VAL A C 1
ATOM 2343 O O . VAL A 1 292 ? -18.773 4.945 26.534 1.00 96.38 292 VAL A O 1
ATOM 2346 N N . GLU A 1 293 ? -20.829 5.050 27.392 1.00 96.56 293 GLU A N 1
ATOM 2347 C CA . GLU A 1 293 ? -20.683 3.828 28.190 1.00 96.56 293 GLU A CA 1
ATOM 2348 C C . GLU A 1 293 ? -20.506 2.558 27.338 1.00 96.56 293 GLU A C 1
ATOM 2350 O O . GLU A 1 293 ? -19.979 1.566 27.835 1.00 96.56 293 GLU A O 1
ATOM 2355 N N . ARG A 1 294 ? -20.890 2.576 26.052 1.00 94.75 294 ARG A N 1
ATOM 2356 C CA . ARG A 1 294 ? -20.644 1.454 25.128 1.00 94.75 294 ARG A CA 1
ATOM 2357 C C . ARG A 1 294 ? -19.222 1.438 24.582 1.00 94.75 294 ARG A C 1
ATOM 2359 O O . ARG A 1 294 ? -18.710 0.359 24.294 1.00 94.75 294 ARG A O 1
ATOM 2366 N N . VAL A 1 295 ? -18.591 2.604 24.449 1.00 96.06 295 VAL A N 1
ATOM 2367 C CA . VAL A 1 295 ? -17.205 2.718 23.962 1.00 96.06 295 VAL A CA 1
ATOM 2368 C C . VAL A 1 295 ? -16.186 2.671 25.096 1.00 96.06 295 VAL A C 1
ATOM 2370 O O . VAL A 1 295 ? -15.053 2.256 24.874 1.00 96.06 295 VAL A O 1
ATOM 2373 N N . ARG A 1 296 ? -16.586 3.026 26.325 1.00 97.00 296 ARG A N 1
ATOM 2374 C CA . ARG A 1 296 ? -15.704 3.078 27.499 1.00 97.00 296 ARG A CA 1
ATOM 2375 C C . ARG A 1 296 ? -14.866 1.804 27.711 1.00 97.00 296 ARG A C 1
ATOM 2377 O O . ARG A 1 296 ? -13.664 1.967 27.886 1.00 97.00 296 ARG A O 1
ATOM 2384 N N . PRO A 1 297 ? -15.402 0.566 27.622 1.00 97.56 297 PRO A N 1
ATOM 2385 C CA . PRO A 1 297 ? -14.582 -0.638 27.795 1.00 97.56 297 PRO A CA 1
ATOM 2386 C C . PRO A 1 297 ? -13.430 -0.747 26.791 1.00 97.56 297 PRO A C 1
ATOM 2388 O O . PRO A 1 297 ? -12.338 -1.176 27.150 1.00 97.56 297 PRO A O 1
ATOM 2391 N N . LEU A 1 298 ? -13.654 -0.323 25.542 1.00 97.94 298 LEU A N 1
ATOM 2392 C CA . LEU A 1 298 ? -12.605 -0.291 24.528 1.00 97.94 298 LEU A CA 1
ATOM 2393 C C . LEU A 1 298 ? -11.569 0.792 24.843 1.00 97.94 298 LEU A C 1
ATOM 2395 O O . LEU A 1 298 ? -10.378 0.519 24.779 1.00 97.94 298 LEU A O 1
ATOM 2399 N N . LEU A 1 299 ? -11.999 1.997 25.228 1.00 98.25 299 LEU A N 1
ATOM 2400 C CA . LEU A 1 299 ? -11.073 3.077 25.590 1.00 98.25 299 LEU A CA 1
ATOM 2401 C C . LEU A 1 299 ? -10.203 2.701 26.798 1.00 98.25 299 LEU A C 1
ATOM 2403 O O . LEU A 1 299 ? -8.994 2.920 26.776 1.00 98.25 299 LEU A O 1
ATOM 2407 N N . ASP A 1 300 ? -10.804 2.089 27.820 1.00 98.44 300 ASP A N 1
ATOM 2408 C CA . ASP A 1 300 ? -10.099 1.605 29.009 1.00 98.44 300 ASP A CA 1
ATOM 2409 C C . ASP A 1 300 ? -9.113 0.480 28.651 1.00 98.44 300 ASP A C 1
ATOM 2411 O O . ASP A 1 300 ? -8.001 0.432 29.183 1.00 98.44 300 ASP A O 1
ATOM 2415 N N . PHE A 1 301 ? -9.492 -0.407 27.723 1.00 98.44 301 PHE A N 1
ATOM 2416 C CA . PHE A 1 301 ? -8.607 -1.442 27.192 1.00 98.44 301 PHE A CA 1
ATOM 2417 C C . PHE A 1 301 ? -7.397 -0.839 26.471 1.00 98.44 301 PHE A C 1
ATOM 2419 O O . PHE A 1 301 ? -6.265 -1.180 26.806 1.00 98.44 301 PHE A O 1
ATOM 2426 N N . LEU A 1 302 ? -7.616 0.080 25.527 1.00 98.38 302 LEU A N 1
ATOM 2427 C CA . LEU A 1 302 ? -6.543 0.712 24.752 1.00 98.38 302 LEU A CA 1
ATOM 2428 C C . LEU A 1 302 ? -5.599 1.519 25.653 1.00 98.38 302 LEU A C 1
ATOM 2430 O O . LEU A 1 302 ? -4.384 1.404 25.534 1.00 98.38 302 LEU A O 1
ATOM 2434 N N . GLU A 1 303 ? -6.136 2.269 26.617 1.00 98.62 303 GLU A N 1
ATOM 2435 C CA . GLU A 1 303 ? -5.338 2.993 27.615 1.00 98.62 303 GLU A CA 1
ATOM 2436 C C . GLU A 1 303 ? -4.475 2.039 28.456 1.00 98.62 303 GLU A C 1
ATOM 2438 O O . GLU A 1 303 ? -3.331 2.354 28.814 1.00 98.62 303 GLU A O 1
ATOM 2443 N N . ARG A 1 304 ? -5.013 0.861 28.794 1.00 98.44 304 ARG A N 1
ATOM 2444 C CA . ARG A 1 304 ? -4.269 -0.165 29.523 1.00 98.44 304 ARG A CA 1
ATOM 2445 C C . ARG A 1 304 ? -3.185 -0.790 28.660 1.00 98.44 304 ARG A C 1
ATOM 2447 O O . ARG A 1 304 ? -2.126 -1.018 29.212 1.00 98.44 304 ARG A O 1
ATOM 2454 N N . GLU A 1 305 ? -3.405 -1.056 27.380 1.00 98.31 305 GLU A N 1
ATOM 2455 C CA . GLU A 1 305 ? -2.400 -1.708 26.526 1.00 98.31 305 GLU A CA 1
ATOM 2456 C C . GLU A 1 305 ? -1.315 -0.744 26.020 1.00 98.31 305 GLU A C 1
ATOM 2458 O O . GLU A 1 305 ? -0.198 -1.186 25.779 1.00 98.31 305 GLU A O 1
ATOM 2463 N N . PHE A 1 306 ? -1.594 0.561 25.937 1.00 98.38 306 PHE A N 1
ATOM 2464 C CA . PHE A 1 306 ? -0.621 1.549 25.463 1.00 98.38 306 PHE A CA 1
ATOM 2465 C C . PHE A 1 306 ? 0.554 1.747 26.443 1.00 98.38 306 PHE A C 1
ATOM 2467 O O . PHE A 1 306 ? 0.352 1.954 27.651 1.00 98.38 306 PHE A O 1
ATOM 2474 N N . GLY A 1 307 ? 1.782 1.728 25.927 1.00 97.06 307 GLY A N 1
ATOM 2475 C CA . GLY A 1 307 ? 3.051 1.849 26.645 1.00 97.06 307 GLY A CA 1
ATOM 2476 C C . GLY A 1 307 ? 3.682 0.519 27.072 1.00 97.06 307 GLY A C 1
ATOM 2477 O O . GLY A 1 307 ? 4.577 0.538 27.921 1.00 97.06 307 GLY A O 1
ATOM 2478 N N . TYR A 1 308 ? 3.180 -0.625 26.591 1.00 95.56 308 TYR A N 1
ATOM 2479 C CA . TYR A 1 308 ? 3.651 -1.954 27.018 1.00 95.56 308 TYR A CA 1
ATOM 2480 C C . TYR A 1 308 ? 4.464 -2.704 25.961 1.00 95.56 308 TYR A C 1
ATOM 2482 O O . TYR A 1 308 ? 5.332 -3.493 26.339 1.00 95.56 308 TYR A O 1
ATOM 2490 N N . ASP A 1 309 ? 4.171 -2.499 24.680 1.00 97.56 309 ASP A N 1
ATOM 2491 C CA . ASP A 1 309 ? 4.776 -3.217 23.559 1.00 97.56 309 ASP A CA 1
ATOM 2492 C C . ASP A 1 309 ? 4.802 -2.293 22.337 1.00 97.56 309 ASP A C 1
ATOM 2494 O O . ASP A 1 309 ? 3.761 -1.767 21.955 1.00 97.56 309 ASP A O 1
ATOM 2498 N N . ASP A 1 310 ? 5.980 -2.082 21.745 1.00 96.75 310 ASP A N 1
ATOM 2499 C CA . ASP A 1 310 ? 6.180 -1.065 20.704 1.00 96.75 310 ASP A CA 1
ATOM 2500 C C . ASP A 1 310 ? 5.320 -1.318 19.448 1.00 96.75 310 ASP A C 1
ATOM 2502 O O . ASP A 1 310 ? 4.875 -0.370 18.801 1.00 96.75 310 ASP A O 1
ATOM 2506 N N . GLU A 1 311 ? 5.053 -2.583 19.101 1.00 94.19 311 GLU A N 1
ATOM 2507 C CA . GLU A 1 311 ? 4.234 -2.938 17.933 1.00 94.19 311 GLU A CA 1
ATOM 2508 C C . GLU A 1 311 ? 2.752 -2.649 18.208 1.00 94.19 311 GLU A C 1
ATOM 2510 O O . GLU A 1 311 ? 2.057 -2.043 17.390 1.00 94.19 311 GLU A O 1
ATOM 2515 N N . VAL A 1 312 ? 2.273 -3.000 19.405 1.00 97.19 312 VAL A N 1
ATOM 2516 C CA . VAL A 1 312 ? 0.909 -2.672 19.849 1.00 97.19 312 VAL A CA 1
ATOM 2517 C C . VAL A 1 312 ? 0.721 -1.161 19.989 1.00 97.19 312 VAL A C 1
ATOM 2519 O O . VAL A 1 312 ? -0.304 -0.628 19.560 1.00 97.19 312 VAL A O 1
ATOM 2522 N N . ASP A 1 313 ? 1.709 -0.463 20.543 1.00 98.00 313 ASP A N 1
ATOM 2523 C CA . ASP A 1 313 ? 1.698 0.990 20.687 1.00 98.00 313 ASP A CA 1
ATOM 2524 C C . ASP A 1 313 ? 1.608 1.663 19.320 1.00 98.00 313 ASP A C 1
ATOM 2526 O O . ASP A 1 313 ? 0.809 2.582 19.150 1.00 98.00 313 ASP A O 1
ATOM 2530 N N . ASN A 1 314 ? 2.342 1.158 18.325 1.00 96.06 314 ASN A N 1
ATOM 2531 C CA . ASN A 1 314 ? 2.247 1.633 16.950 1.00 96.06 314 ASN A CA 1
ATOM 2532 C C . ASN A 1 314 ? 0.840 1.423 16.361 1.00 96.06 314 ASN A C 1
ATOM 2534 O O . ASN A 1 314 ? 0.286 2.345 15.761 1.00 96.06 314 ASN A O 1
ATOM 2538 N N . VAL A 1 315 ? 0.214 0.257 16.570 1.00 96.69 315 VAL A N 1
ATOM 2539 C CA . VAL A 1 315 ? -1.176 0.009 16.138 1.00 96.69 315 VAL A CA 1
ATOM 2540 C C . VAL A 1 315 ? -2.153 0.991 16.781 1.00 96.69 315 VAL A C 1
ATOM 2542 O O . VAL A 1 315 ? -2.984 1.581 16.090 1.00 96.69 315 VAL A O 1
ATOM 2545 N N . ILE A 1 316 ? -2.053 1.207 18.091 1.00 98.31 316 ILE A N 1
ATOM 2546 C CA . ILE A 1 316 ? -2.932 2.136 18.810 1.00 98.31 316 ILE A CA 1
ATOM 2547 C C . ILE A 1 316 ? -2.681 3.581 18.352 1.00 98.31 316 ILE A C 1
ATOM 2549 O O . ILE A 1 316 ? -3.631 4.311 18.067 1.00 98.31 316 ILE A O 1
ATOM 2553 N N . ALA A 1 317 ? -1.421 4.002 18.249 1.00 97.88 317 ALA A N 1
ATOM 2554 C CA . ALA A 1 317 ? -1.059 5.364 17.876 1.00 97.88 317 ALA A CA 1
ATOM 2555 C C . ALA A 1 317 ? -1.529 5.715 16.457 1.00 97.88 317 ALA A C 1
ATOM 2557 O O . ALA A 1 317 ? -2.172 6.746 16.273 1.00 97.88 317 ALA A O 1
ATOM 2558 N N . VAL A 1 318 ? -1.257 4.851 15.476 1.00 96.12 318 VAL A N 1
ATOM 2559 C CA . VAL A 1 318 ? -1.517 5.130 14.051 1.00 96.12 318 VAL A CA 1
ATOM 2560 C C . VAL A 1 318 ? -2.965 4.838 13.654 1.00 96.12 318 VAL A C 1
ATOM 2562 O O . VAL A 1 318 ? -3.517 5.489 12.775 1.00 96.12 318 VAL A O 1
ATOM 2565 N N . SER A 1 319 ? -3.619 3.854 14.274 1.00 96.56 319 SER A N 1
ATOM 2566 C CA . SER A 1 319 ? -4.946 3.407 13.813 1.00 96.56 319 SER A CA 1
ATOM 2567 C C . SER A 1 319 ? -6.093 3.779 14.735 1.00 96.56 319 SER A C 1
ATOM 2569 O O . SER A 1 319 ? -7.249 3.678 14.332 1.00 96.56 319 SER A O 1
ATOM 2571 N N . PHE A 1 320 ? -5.798 4.228 15.954 1.00 97.94 320 PHE A N 1
ATOM 2572 C CA . PHE A 1 320 ? -6.803 4.781 16.854 1.00 97.94 320 PHE A CA 1
ATOM 2573 C C . PHE A 1 320 ? -6.569 6.272 17.100 1.00 97.94 320 PHE A C 1
ATOM 2575 O O . PHE A 1 320 ? -7.464 7.071 16.838 1.00 97.94 320 PHE A O 1
ATOM 2582 N N . VAL A 1 321 ? -5.381 6.652 17.589 1.00 97.88 321 VAL A N 1
ATOM 2583 C CA . VAL A 1 321 ? -5.105 8.030 18.030 1.00 97.88 321 VAL A CA 1
ATOM 2584 C C . VAL A 1 321 ? -5.023 9.010 16.859 1.00 97.88 321 VAL A C 1
ATOM 2586 O O . VAL A 1 321 ? -5.684 10.045 16.900 1.00 97.88 321 VAL A O 1
ATOM 2589 N N . GLU A 1 322 ? -4.283 8.670 15.803 1.00 96.31 322 GLU A N 1
ATOM 2590 C CA . GLU A 1 322 ? -4.141 9.514 14.604 1.00 96.31 322 GLU A CA 1
ATOM 2591 C C . GLU A 1 322 ? -5.474 9.719 13.875 1.00 96.31 322 GLU A C 1
ATOM 2593 O O . GLU A 1 322 ? -5.697 10.744 13.239 1.00 96.31 322 GLU A O 1
ATOM 2598 N N . MET A 1 323 ? -6.391 8.761 14.011 1.00 96.69 323 MET A N 1
ATOM 2599 C CA . MET A 1 323 ? -7.712 8.817 13.396 1.00 96.69 323 MET A CA 1
ATOM 2600 C C . MET A 1 323 ? -8.746 9.595 14.215 1.00 96.69 323 MET A C 1
ATOM 2602 O O . MET A 1 323 ? -9.887 9.721 13.769 1.00 96.69 323 MET A O 1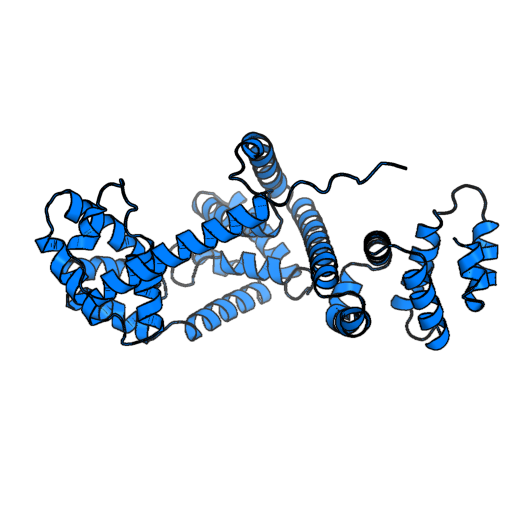
ATOM 2606 N N . LEU A 1 324 ? -8.400 10.088 15.411 1.00 96.31 324 LEU A N 1
ATOM 2607 C CA . LEU A 1 324 ? -9.333 10.870 16.218 1.00 96.31 324 LEU A CA 1
ATOM 2608 C C . LEU A 1 324 ? -9.735 12.166 15.497 1.00 96.31 324 LEU A C 1
ATOM 2610 O O . LEU A 1 324 ? -8.872 12.813 14.902 1.00 96.31 324 LEU A O 1
ATOM 2614 N N . PRO A 1 325 ? -11.012 12.587 15.593 1.00 95.06 325 PRO A N 1
ATOM 2615 C CA . PRO A 1 325 ? -11.486 13.764 14.876 1.00 95.06 325 PRO A CA 1
ATOM 2616 C C . PRO A 1 325 ? -10.708 15.023 15.265 1.00 95.06 325 PRO A C 1
ATOM 2618 O O . PRO A 1 325 ? -10.325 15.194 16.424 1.00 95.06 325 PRO A O 1
ATOM 2621 N N . ASP A 1 326 ? -10.522 15.931 14.316 1.00 94.06 326 ASP A N 1
ATOM 2622 C CA . ASP A 1 326 ? -9.873 17.224 14.523 1.00 94.06 326 ASP A CA 1
ATOM 2623 C C . ASP A 1 326 ? -10.784 18.216 15.273 1.00 94.06 326 ASP A C 1
ATOM 2625 O O . ASP A 1 326 ? -12.016 18.081 15.282 1.00 94.06 326 ASP A O 1
ATOM 2629 N N . PRO A 1 327 ? -10.224 19.278 15.890 1.00 93.69 327 PRO A N 1
ATOM 2630 C CA . PRO A 1 327 ? -11.022 20.349 16.477 1.00 93.69 327 PRO A CA 1
ATOM 2631 C C . PRO A 1 327 ? -12.039 20.936 15.484 1.00 93.69 327 PRO A C 1
ATOM 2633 O O . PRO A 1 327 ? -11.682 21.583 14.502 1.00 93.69 327 PRO A O 1
ATOM 2636 N N . GLY A 1 328 ? -13.327 20.761 15.789 1.00 92.31 328 GLY A N 1
ATOM 2637 C CA . GLY A 1 328 ? -14.443 21.208 14.946 1.00 92.31 328 GLY A CA 1
ATOM 2638 C C . GLY A 1 328 ? -15.139 20.086 14.174 1.00 92.31 328 GLY A C 1
ATOM 2639 O O . GLY A 1 328 ? -16.224 20.316 13.638 1.00 92.31 328 GLY A O 1
ATOM 2640 N N . GLU A 1 329 ? -14.578 18.879 14.170 1.00 93.25 329 GLU A N 1
ATOM 2641 C CA . GLU A 1 329 ? -15.193 17.699 13.572 1.00 93.25 329 GLU A CA 1
ATOM 2642 C C . GLU A 1 329 ? -16.171 16.999 14.525 1.00 93.25 329 GLU A C 1
ATOM 2644 O O . GLU A 1 329 ? -16.144 17.151 15.754 1.00 93.25 329 GLU A O 1
ATOM 2649 N N . THR A 1 330 ? -17.079 16.214 13.942 1.00 91.88 330 THR A N 1
ATOM 2650 C CA . THR A 1 330 ? -18.044 15.431 14.719 1.00 91.88 330 THR A CA 1
ATOM 2651 C C . THR A 1 330 ? -17.302 14.358 15.507 1.00 91.88 330 THR A C 1
ATOM 2653 O O . THR A 1 330 ? -16.554 13.576 14.938 1.00 91.88 330 THR A O 1
ATOM 2656 N N . GLY A 1 331 ? -17.525 14.314 16.821 1.00 91.06 331 GLY A N 1
ATOM 2657 C CA . GLY A 1 331 ? -16.874 13.343 17.702 1.00 91.06 331 GLY A CA 1
ATOM 2658 C C . GLY A 1 331 ? -15.606 13.846 18.398 1.00 91.06 331 GLY A C 1
ATOM 2659 O O . GLY A 1 331 ? -15.172 13.180 19.330 1.00 91.06 331 GLY A O 1
ATOM 2660 N N . PHE A 1 332 ? -15.087 15.042 18.073 1.00 95.00 332 PHE A N 1
ATOM 2661 C CA . PHE A 1 332 ? -13.878 15.629 18.694 1.00 95.00 332 PHE A CA 1
ATOM 2662 C C . PHE A 1 332 ? -13.869 15.572 20.233 1.00 95.00 332 PHE A C 1
ATOM 2664 O O . PHE A 1 332 ? -12.838 15.373 20.869 1.00 95.00 332 PHE A O 1
ATOM 2671 N N . GLY A 1 333 ? -15.043 15.690 20.864 1.00 95.62 333 GLY A N 1
ATOM 2672 C CA . GLY A 1 333 ? -15.166 15.611 22.320 1.00 95.62 333 GLY A CA 1
ATOM 2673 C C . GLY A 1 333 ? -14.662 14.300 22.942 1.00 95.62 333 GLY A C 1
ATOM 2674 O O . GLY A 1 333 ? -14.477 14.268 24.158 1.00 95.62 333 GLY A O 1
ATOM 2675 N N . ILE A 1 334 ? -14.437 13.242 22.154 1.00 96.88 334 ILE A N 1
ATOM 2676 C CA . ILE A 1 334 ? -13.960 11.943 22.636 1.00 96.88 334 ILE A CA 1
ATOM 2677 C C . ILE A 1 334 ? -12.601 12.038 23.345 1.00 96.88 334 ILE A C 1
ATOM 2679 O O . ILE A 1 334 ? -12.357 11.302 24.299 1.00 96.88 334 ILE A O 1
ATOM 2683 N N . GLU A 1 335 ? -11.758 13.015 22.994 1.00 96.38 335 GLU A N 1
ATOM 2684 C CA . GLU A 1 335 ? -10.476 13.266 23.672 1.00 96.38 335 GLU A CA 1
ATOM 2685 C C . GLU A 1 335 ? -10.634 13.528 25.185 1.00 96.38 335 GLU A C 1
ATOM 2687 O O . GLU A 1 335 ? -9.758 13.207 26.001 1.00 96.38 335 GLU A O 1
ATOM 2692 N N . ALA A 1 336 ? -11.779 14.086 25.594 1.00 96.62 336 ALA A N 1
ATOM 2693 C CA . ALA A 1 336 ? -12.066 14.369 26.995 1.00 96.62 336 ALA A CA 1
ATOM 2694 C C . ALA A 1 336 ? -12.270 13.092 27.823 1.00 96.62 336 ALA A C 1
ATOM 2696 O O . ALA A 1 336 ? -12.009 13.106 29.028 1.00 96.62 336 ALA A O 1
ATOM 2697 N N . VAL A 1 337 ? -12.697 11.994 27.190 1.00 97.50 337 VAL A N 1
ATOM 2698 C CA . VAL A 1 337 ? -12.953 10.711 27.862 1.00 97.50 337 VAL A CA 1
ATOM 2699 C C . VAL A 1 337 ? -11.792 9.723 27.750 1.00 97.50 337 VAL A C 1
ATOM 2701 O O . VAL A 1 337 ? -11.849 8.669 28.377 1.00 97.50 337 VAL A O 1
ATOM 2704 N N . LEU A 1 338 ? -10.725 10.070 27.022 1.00 98.06 338 LEU A N 1
ATOM 2705 C CA . LEU A 1 338 ? -9.502 9.270 26.976 1.00 98.06 338 LEU A CA 1
ATOM 2706 C C . LEU A 1 338 ? -8.781 9.251 28.329 1.00 98.06 338 LEU A C 1
ATOM 2708 O O . LEU A 1 338 ? -8.831 10.207 29.118 1.00 98.06 338 LEU A O 1
ATOM 2712 N N . GLY A 1 339 ? -8.053 8.166 28.572 1.00 98.25 339 GLY A N 1
ATOM 2713 C CA . GLY A 1 339 ? -7.116 8.088 29.679 1.00 98.25 339 GLY A CA 1
ATOM 2714 C C . GLY A 1 339 ? -5.879 8.976 29.470 1.00 98.25 339 GLY A C 1
ATOM 2715 O O . GLY A 1 339 ? -5.695 9.590 28.413 1.00 98.25 339 GLY A O 1
ATOM 2716 N N . PRO A 1 340 ? -5.054 9.144 30.517 1.00 98.44 340 PRO A N 1
ATOM 2717 C CA . PRO A 1 340 ? -3.911 10.048 30.484 1.00 98.44 340 PRO A CA 1
ATOM 2718 C C . PRO A 1 340 ? -2.850 9.683 29.440 1.00 98.44 340 PRO A C 1
ATOM 2720 O O . PRO A 1 340 ? -2.261 10.607 28.881 1.00 98.44 340 PRO A O 1
ATOM 2723 N N . LYS A 1 341 ? -2.593 8.396 29.171 1.00 98.69 341 LYS A N 1
ATOM 2724 C CA . LYS A 1 341 ? -1.578 7.994 28.192 1.00 98.69 341 LYS A CA 1
ATOM 2725 C C . LYS A 1 341 ? -2.028 8.326 26.776 1.00 98.69 341 LYS A C 1
ATOM 2727 O O . LYS A 1 341 ? -1.310 9.032 26.075 1.00 98.69 341 LYS A O 1
ATOM 2732 N N . LEU A 1 342 ? -3.236 7.906 26.394 1.00 98.50 342 LEU A N 1
ATOM 2733 C CA . LEU A 1 342 ? -3.773 8.179 25.059 1.00 98.50 342 LEU A CA 1
ATOM 2734 C C . LEU A 1 342 ? -3.954 9.680 24.823 1.00 98.50 342 LEU A C 1
ATOM 2736 O O . LEU A 1 342 ? -3.620 10.177 23.754 1.00 98.50 342 LEU A O 1
ATOM 2740 N N . ARG A 1 343 ? -4.393 10.442 25.836 1.00 98.31 343 ARG A N 1
ATOM 2741 C CA . ARG A 1 343 ? -4.447 11.911 25.736 1.00 98.31 343 ARG A CA 1
ATOM 2742 C C . ARG A 1 343 ? -3.055 12.532 25.557 1.00 98.31 343 ARG A C 1
ATOM 2744 O O . ARG A 1 343 ? -2.919 13.539 24.866 1.00 98.31 343 ARG A O 1
ATOM 2751 N N . GLY A 1 344 ? -2.034 11.963 26.197 1.00 98.06 344 GLY A N 1
ATOM 2752 C CA . GLY A 1 344 ? -0.643 12.371 26.003 1.00 98.06 344 GLY A CA 1
ATOM 2753 C C . GLY A 1 344 ? -0.176 12.149 24.564 1.00 98.06 344 GLY A C 1
ATOM 2754 O O . GLY A 1 344 ? 0.418 13.052 23.979 1.00 98.06 344 GLY A O 1
ATOM 2755 N N . GLU A 1 345 ? -0.515 10.999 23.983 1.00 98.25 345 GLU A N 1
ATOM 2756 C CA . GLU A 1 345 ? -0.190 10.675 22.590 1.00 98.25 345 GLU A CA 1
ATOM 2757 C C . GLU A 1 345 ? -0.915 11.595 21.597 1.00 98.25 345 GLU A C 1
ATOM 2759 O O . GLU A 1 345 ? -0.273 12.144 20.706 1.00 98.25 345 GLU A O 1
ATOM 2764 N N . VAL A 1 346 ? -2.204 11.894 21.815 1.00 97.94 346 VAL A N 1
ATOM 2765 C CA . VAL A 1 346 ? -2.930 12.916 21.033 1.00 97.94 346 VAL A CA 1
ATOM 2766 C C . VAL A 1 346 ? -2.164 14.238 21.023 1.00 97.94 346 VAL A C 1
ATOM 2768 O O . VAL A 1 346 ? -1.891 14.802 19.966 1.00 97.94 346 VAL A O 1
ATOM 2771 N N . ALA A 1 347 ? -1.777 14.739 22.199 1.00 97.00 347 ALA A N 1
ATOM 2772 C CA . ALA A 1 347 ? -1.063 16.008 22.301 1.00 97.00 347 ALA A CA 1
ATOM 2773 C C . ALA A 1 347 ? 0.294 15.965 21.573 1.00 97.00 347 ALA A C 1
ATOM 2775 O O . ALA A 1 347 ? 0.679 16.953 20.943 1.00 97.00 347 ALA A O 1
ATOM 2776 N N . SER A 1 348 ? 0.988 14.824 21.634 1.00 96.81 348 SER A N 1
ATOM 2777 C CA . SER A 1 348 ? 2.245 14.575 20.921 1.00 96.81 348 SER A CA 1
ATOM 2778 C C . SER A 1 348 ? 2.060 14.673 19.402 1.00 96.81 348 SER A C 1
ATOM 2780 O O . SER A 1 348 ? 2.741 15.467 18.746 1.00 96.81 348 SER A O 1
ATOM 2782 N N . GLN A 1 349 ? 1.077 13.958 18.845 1.00 95.94 349 GLN A N 1
ATOM 2783 C CA . GLN A 1 349 ? 0.810 13.951 17.403 1.00 95.94 349 GLN A CA 1
ATOM 2784 C C . GLN A 1 349 ? 0.359 15.323 16.889 1.00 95.94 349 GLN A C 1
ATOM 2786 O O . GLN A 1 349 ? 0.818 15.778 15.838 1.00 95.94 349 GLN A O 1
ATOM 2791 N N . ARG A 1 350 ? -0.474 16.042 17.655 1.00 94.12 350 ARG A N 1
ATOM 2792 C CA . ARG A 1 350 ? -0.902 17.408 17.303 1.00 94.12 350 ARG A CA 1
ATOM 2793 C C . ARG A 1 350 ? 0.273 18.383 17.262 1.00 94.12 350 ARG A C 1
ATOM 2795 O O . ARG A 1 350 ? 0.405 19.138 16.298 1.00 94.12 350 ARG A O 1
ATOM 2802 N N . ALA A 1 351 ? 1.157 18.336 18.260 1.00 94.12 351 ALA A N 1
ATOM 2803 C CA . ALA A 1 351 ? 2.350 19.179 18.292 1.00 94.12 351 ALA A CA 1
ATOM 2804 C C . ALA A 1 351 ? 3.284 18.897 17.102 1.00 94.12 351 ALA A C 1
ATOM 2806 O O . ALA A 1 351 ? 3.807 19.836 16.492 1.00 94.12 351 ALA A O 1
ATOM 2807 N N . TRP A 1 352 ? 3.443 17.621 16.738 1.00 91.25 352 TRP A N 1
ATOM 2808 C CA . TRP A 1 352 ? 4.231 17.214 15.577 1.00 91.25 352 TRP A CA 1
ATOM 2809 C C . TRP A 1 352 ? 3.622 17.699 14.253 1.00 91.25 352 TRP A C 1
ATOM 2811 O O . TRP A 1 352 ? 4.332 18.262 13.417 1.00 91.25 352 TRP A O 1
ATOM 2821 N N . GLY A 1 353 ? 2.303 17.569 14.076 1.00 88.44 353 GLY A N 1
ATOM 2822 C CA . GLY A 1 353 ? 1.594 18.090 12.905 1.00 88.44 353 GLY A CA 1
ATOM 2823 C C . GLY A 1 353 ? 1.761 19.606 12.740 1.00 88.44 353 GLY A C 1
ATOM 2824 O O . GLY A 1 353 ? 2.062 20.088 11.646 1.00 88.44 353 GLY A O 1
ATOM 2825 N N . GLU A 1 354 ? 1.655 20.371 13.829 1.00 88.88 354 GLU A N 1
ATOM 2826 C CA . GLU A 1 354 ? 1.883 21.821 13.817 1.00 88.88 354 GLU A CA 1
ATOM 2827 C C . GLU A 1 354 ? 3.327 22.201 13.463 1.00 88.88 354 GLU A C 1
ATOM 2829 O O . GLU A 1 354 ? 3.555 23.184 12.751 1.00 88.88 354 GLU A O 1
ATOM 2834 N N . GLU A 1 355 ? 4.312 21.462 13.975 1.00 90.81 355 GLU A N 1
ATOM 2835 C CA . GLU A 1 355 ? 5.723 21.664 13.646 1.00 90.81 355 GLU A CA 1
ATOM 2836 C C . GLU A 1 355 ? 5.993 21.381 12.170 1.00 90.81 355 GLU A C 1
ATOM 2838 O O . GLU A 1 355 ? 6.512 22.255 11.472 1.00 90.81 355 GLU A O 1
ATOM 2843 N N . ARG A 1 356 ? 5.525 20.239 11.660 1.00 84.00 356 ARG A N 1
ATOM 2844 C CA . ARG A 1 356 ? 5.654 19.874 10.247 1.00 84.00 356 ARG A CA 1
ATOM 2845 C C . ARG A 1 356 ? 4.987 20.898 9.330 1.00 84.00 356 ARG A C 1
ATOM 2847 O O . ARG A 1 356 ? 5.559 21.292 8.315 1.00 84.00 356 ARG A O 1
ATOM 2854 N N . MET A 1 357 ? 3.808 21.402 9.694 1.00 80.00 357 MET A N 1
ATOM 2855 C CA . MET A 1 357 ? 3.140 22.462 8.932 1.00 80.00 357 MET A CA 1
ATOM 2856 C C . MET A 1 357 ? 3.893 23.798 8.990 1.00 80.00 357 MET A C 1
ATOM 2858 O O . MET A 1 357 ? 3.944 24.515 7.986 1.00 80.00 357 MET A O 1
ATOM 2862 N N . ARG A 1 358 ? 4.524 24.137 10.124 1.00 87.94 358 ARG A N 1
ATOM 2863 C CA . ARG A 1 358 ? 5.413 25.308 10.237 1.00 87.94 358 ARG A CA 1
ATOM 2864 C C . ARG A 1 358 ? 6.652 25.168 9.356 1.00 87.94 358 ARG A C 1
ATOM 2866 O O . ARG A 1 358 ? 7.004 26.133 8.676 1.00 87.94 358 ARG A O 1
ATOM 2873 N N . GLU A 1 359 ? 7.278 23.997 9.332 1.00 83.81 359 GLU A N 1
ATOM 2874 C CA . GLU A 1 359 ? 8.421 23.699 8.462 1.00 83.81 359 GLU A CA 1
ATOM 2875 C C . GLU A 1 359 ? 8.040 23.817 6.983 1.00 83.81 359 GLU A C 1
ATOM 2877 O O . GLU A 1 359 ? 8.685 24.555 6.236 1.00 83.81 359 GLU A O 1
ATOM 2882 N N . LEU A 1 360 ? 6.932 23.195 6.568 1.00 76.31 360 LEU A N 1
ATOM 2883 C CA . LEU A 1 360 ? 6.419 23.296 5.197 1.00 76.31 360 LEU A CA 1
ATOM 2884 C C . LEU A 1 360 ? 6.098 24.750 4.808 1.00 76.31 360 LEU A C 1
ATOM 2886 O O . LEU A 1 360 ? 6.415 25.191 3.699 1.00 76.31 360 LEU A O 1
ATOM 2890 N N . ALA A 1 361 ? 5.523 25.535 5.723 1.00 80.94 361 ALA A N 1
ATOM 2891 C CA . ALA A 1 361 ? 5.264 26.955 5.499 1.00 80.94 361 ALA A CA 1
ATOM 2892 C C . ALA A 1 361 ? 6.554 27.792 5.398 1.00 80.94 361 ALA A C 1
ATOM 2894 O O . ALA A 1 361 ? 6.582 28.776 4.655 1.00 80.94 361 ALA A O 1
ATOM 2895 N N . ALA A 1 362 ? 7.616 27.425 6.121 1.00 86.81 362 ALA A N 1
ATOM 2896 C CA . ALA A 1 362 ? 8.920 28.080 6.034 1.00 86.81 362 ALA A CA 1
ATOM 2897 C C . ALA A 1 362 ? 9.611 27.788 4.694 1.00 86.81 362 ALA A C 1
ATOM 2899 O O . ALA A 1 362 ? 10.128 28.715 4.069 1.00 86.81 362 ALA A O 1
ATOM 2900 N N . VAL A 1 363 ? 9.532 26.545 4.205 1.00 82.25 363 VAL A N 1
ATOM 2901 C CA . VAL A 1 363 ? 10.032 26.158 2.874 1.00 82.25 363 VAL A CA 1
ATOM 2902 C C . VAL A 1 363 ? 9.298 26.926 1.771 1.00 82.25 363 VAL A C 1
ATOM 2904 O O . VAL A 1 363 ? 9.927 27.462 0.862 1.00 82.25 363 VAL A O 1
ATOM 2907 N N . ARG A 1 364 ? 7.972 27.082 1.879 1.00 77.94 364 ARG A N 1
ATOM 2908 C CA . ARG A 1 364 ? 7.163 27.820 0.890 1.00 77.94 364 ARG A CA 1
ATOM 2909 C C . ARG A 1 364 ? 7.415 29.336 0.882 1.00 77.94 364 ARG A C 1
ATOM 2911 O O . ARG A 1 364 ? 7.079 30.001 -0.093 1.00 77.94 364 ARG A O 1
ATOM 2918 N N . LYS A 1 365 ? 7.981 29.895 1.957 1.00 74.25 365 LYS A N 1
ATOM 2919 C CA . LYS A 1 365 ? 8.350 31.319 2.063 1.00 74.25 365 LYS A CA 1
ATOM 2920 C C . LYS A 1 365 ? 9.728 31.642 1.488 1.00 74.25 365 LYS A C 1
ATOM 2922 O O . LYS A 1 365 ? 10.096 32.815 1.504 1.00 74.25 365 LYS A O 1
ATOM 2927 N N . VAL A 1 366 ? 10.475 30.660 0.978 1.00 55.00 366 VAL A N 1
ATOM 2928 C CA . VAL A 1 366 ? 11.657 30.939 0.156 1.00 55.00 366 VAL A CA 1
ATOM 2929 C C . VAL A 1 366 ? 11.149 31.631 -1.116 1.00 55.00 366 VAL A C 1
ATOM 2931 O O . VAL A 1 366 ? 10.423 30.996 -1.885 1.00 55.00 366 VAL A O 1
ATOM 2934 N N . PRO A 1 367 ? 11.425 32.936 -1.322 1.00 55.78 367 PRO A N 1
ATOM 2935 C CA . PRO A 1 367 ? 10.998 33.614 -2.538 1.00 55.78 367 PRO A CA 1
ATOM 2936 C C . PRO A 1 367 ? 11.570 32.853 -3.741 1.00 55.78 367 PRO A C 1
ATOM 2938 O O . PRO A 1 367 ? 12.699 32.355 -3.641 1.00 55.78 367 PRO A O 1
ATOM 2941 N N . PRO A 1 368 ? 10.824 32.726 -4.858 1.00 49.94 368 PRO A N 1
ATOM 2942 C CA . PRO A 1 368 ? 11.398 32.178 -6.081 1.00 49.94 368 PRO A CA 1
ATOM 2943 C C . PRO A 1 368 ? 12.697 32.934 -6.343 1.00 49.94 368 PRO A C 1
ATOM 2945 O O . PRO A 1 368 ? 12.722 34.155 -6.202 1.00 49.94 368 PRO A O 1
ATOM 2948 N N . ALA A 1 369 ? 13.783 32.209 -6.613 1.00 55.53 369 ALA A N 1
ATOM 2949 C CA . ALA A 1 369 ? 15.085 32.816 -6.832 1.00 55.53 369 ALA A CA 1
ATOM 2950 C C . ALA A 1 369 ? 14.962 33.853 -7.956 1.00 55.53 369 ALA A C 1
ATOM 2952 O O . ALA A 1 369 ? 14.884 33.506 -9.135 1.00 55.53 369 ALA A O 1
ATOM 2953 N N . ASP A 1 370 ? 14.892 35.128 -7.576 1.00 54.75 370 ASP A N 1
ATOM 2954 C CA . ASP A 1 370 ? 14.923 36.243 -8.503 1.00 54.75 370 ASP A CA 1
ATOM 2955 C C . ASP A 1 370 ? 16.262 36.172 -9.241 1.00 54.75 370 ASP A C 1
ATOM 2957 O O . ASP A 1 370 ? 17.317 36.488 -8.690 1.00 54.75 370 ASP A O 1
ATOM 2961 N N . GLY A 1 371 ? 16.217 35.741 -10.501 1.00 51.94 371 GLY A N 1
ATOM 2962 C CA . GLY A 1 371 ? 17.332 35.888 -11.429 1.00 51.94 371 GLY A CA 1
ATOM 2963 C C . GLY A 1 371 ? 17.997 34.595 -11.886 1.00 51.94 371 GLY A C 1
ATOM 2964 O O . GLY A 1 371 ? 19.201 34.433 -11.718 1.00 51.94 371 GLY A O 1
ATOM 2965 N N . ILE A 1 372 ? 17.275 33.769 -12.644 1.00 47.38 372 ILE A N 1
ATOM 2966 C CA . ILE A 1 372 ? 17.884 33.220 -13.864 1.00 47.38 372 ILE A CA 1
ATOM 2967 C C . ILE A 1 372 ? 17.532 34.202 -14.977 1.00 47.38 372 ILE A C 1
ATOM 2969 O O . ILE A 1 372 ? 16.526 34.081 -15.671 1.00 47.38 372 ILE A O 1
ATOM 2973 N N . ALA A 1 373 ? 18.339 35.258 -15.075 1.00 44.97 373 ALA A N 1
ATOM 2974 C CA . ALA A 1 373 ? 18.329 36.117 -16.242 1.00 44.97 373 ALA A CA 1
ATOM 2975 C C . ALA A 1 373 ? 18.759 35.261 -17.437 1.00 44.97 373 ALA A C 1
ATOM 2977 O O . ALA A 1 373 ? 19.919 34.859 -17.526 1.00 44.97 373 ALA A O 1
ATOM 2978 N N . SER A 1 374 ? 17.815 34.978 -18.330 1.00 43.38 374 SER A N 1
ATOM 2979 C CA . SER A 1 374 ? 18.068 34.439 -19.662 1.00 43.38 374 SER A CA 1
ATOM 2980 C C . SER A 1 374 ? 19.168 35.261 -20.340 1.00 43.38 374 SER A C 1
ATOM 2982 O O . SER A 1 374 ? 18.974 36.449 -20.620 1.00 43.38 374 SER A O 1
ATOM 2984 N N . ARG A 1 375 ? 20.327 34.632 -20.539 1.00 46.81 375 ARG A N 1
ATOM 2985 C CA . ARG A 1 375 ? 21.390 35.086 -21.436 1.00 46.81 375 ARG A CA 1
ATOM 2986 C C . ARG A 1 375 ? 21.375 34.249 -22.696 1.00 46.81 375 ARG A C 1
ATOM 2988 O O . ARG A 1 375 ? 21.159 33.027 -22.558 1.00 46.81 375 ARG A O 1
#

Foldseek 3Di:
DLVVLCVQQVVCVVVSVVQVPDPPPRDDPLVSLLVVVLCPQVPPPPDDPVNVVSSVVVCVVPDDLVSVLVSVVSNDDLLSCLVCVVVCCVVPVVPNDPVSNCVSVVVSLQVLLVVLVVVVCVQQVVCVVVLVVLQVVCVVCVVVVPDDHDGSQNSLLVCLQVLLVCVVVHDDVSVVSLLSNLVSLLVCQPRSSCPNSSLSNLVNHDDPPDPSCVSLVSHDPRSNVSNVVVNVVVVVVADPVLVVLLVVLCVLQVVCPVVVVVCVVRDVGPPLLVSLLVVQVVLLVCVLVVVPVNCLSNLVSLLVCAPPDPVSVCSCLRRHLVPADDVPDRSNCVLVSHDPRSVVSNVVVVVVVVVVVVVVVVVVPPPDPPDPPDD